Protein AF-0000000070043882 (afdb_homodimer)

Radius of gyration: 24.05 Å; Cα contacts (8 Å, |Δi|>4): 1104; chains: 2; bounding box: 50×75×63 Å

pLDDT: mean 91.95, std 13.45, range [36.5, 98.94]

Secondary structure (DSSP, 8-state):
-EEEEE-HHHHB-TTSTT-B-HHHHHHHHHHHTT--S-EEEEE--HHHHHHHHHHTT--SS-B---HHHHHHHHHHHHHHHHHHHHHHHHTT--EEE--GGGTEETTEE-HHHHHHHHHHHHTT-EEEEE-EEEEEETTEEEEE-HHHHHHHHHHHH--SEEEEEESSSSEES-TTT-PEE-EEESS-----TTTS---HHHHHHHHHHHHHHHTT-EEEEEETTSTHHHHHHHTT----SEEEE-----/-EEEEE-HHHHB-TTSTT-B-HHHHHHHHHHHTT--S-EEEEE--HHHHHHHHHHTT--SS-B---HHHHHHHHHHHHHHHHHHHHHHHHTT--EEE--GGGTEETTEE-HHHHHHHHHHHHTT-EEEEE-EEEEEETTEEEEE-HHHHHHHHHHHH--SEEEEEESSSSEES-TTT-PEE-EEESS-----TTTS---HHHHHHHHHHHHHHHTT-EEEEEETTSTHHHHHHHTT----SEEEE-----

Organism: NCBI:txid859350

Sequence (500 aa):
MILIKLGGSIITNKEKPLSARRKTIDSISKNLRKLGEPIIIVHGGGSYGHYWSVKYDMHTKERKYDIRGVAIIKNSMIELNKIVLDSLLKNKINPYCLPPTDFMSGNKPILKKIREIEKIAQSGFIPVTYGDALWYGQKKTYILSGDKIMTHLARVLKPRLCIFALNEDGLYADLKSKKLIYELKGERPSISKNKMDVTGGMTRKVEEASKIAKIGMDVFFVNGNKPERIVKAVKNRAFEGTLFRGKKNVMILIKLGGSIITNKEKPLSARRKTIDSISKNLRKLGEPIIIVHGGGSYGHYWSVKYDMHTKERKYDIRGVAIIKNSMIELNKIVLDSLLKNKINPYCLPPTDFMSGNKPILKKIREIEKIAQSGFIPVTYGDALWYGQKKTYILSGDKIMTHLARVLKPRLCIFALNEDGLYADLKSKKLIYELKGERPSISKNKMDVTGGMTRKVEEASKIAKIGMDVFFVNGNKPERIVKAVKNRAFEGTLFRGKKNV

InterPro domains:
  IPR001048 Aspartate/glutamate/uridylate kinase [PF00696] (2-223)
  IPR024192 Fosfomycin resistance kinase, FomA-type [NF040647] (2-243)
  IPR024192 Fosfomycin resistance kinase, FomA-type [PIRSF016496] (1-245)
  IPR036393 Acetylglutamate kinase-like superfamily [G3DSA:3.40.1160.10] (1-245)
  IPR036393 Acetylglutamate kinase-like superfamily [SSF53633] (1-247)

Solvent-accessible surface area (backbone atoms only — not comparable to full-atom values): 25040 Å² total; per-residue (Å²): 83,36,39,36,32,45,31,18,63,42,41,17,35,75,89,38,73,71,30,68,31,61,68,48,46,37,50,36,31,51,42,55,62,72,51,92,63,37,39,37,40,29,26,38,38,27,15,32,29,48,50,47,28,60,76,53,70,53,49,68,59,75,37,73,62,57,60,60,48,46,23,49,28,39,55,32,35,50,52,54,48,49,54,52,47,50,33,28,45,73,46,77,36,32,42,40,82,44,56,51,62,42,33,36,59,43,96,38,76,36,64,72,50,52,56,47,48,55,55,45,12,69,65,64,32,30,36,34,33,39,24,42,58,40,67,45,54,93,74,19,30,25,40,46,48,27,51,57,49,51,36,59,48,40,73,73,67,60,37,70,34,34,36,40,26,27,76,43,59,42,46,47,68,30,69,85,75,59,42,72,39,56,67,44,62,76,60,70,74,76,71,54,91,78,59,48,72,52,51,80,67,49,47,53,46,51,53,34,43,48,54,40,9,63,76,40,26,34,26,37,31,25,26,37,88,44,32,66,37,58,49,25,49,75,70,70,40,87,60,70,30,17,33,33,42,28,37,66,86,122,82,36,38,36,32,44,30,17,63,41,41,16,36,76,90,37,73,69,31,69,32,59,69,47,45,37,51,34,31,52,40,59,64,69,60,85,61,36,38,36,39,29,26,38,38,28,14,32,30,49,51,46,28,59,76,53,71,54,47,67,60,73,37,73,62,56,59,58,46,47,22,49,28,39,54,34,34,52,53,54,48,48,54,55,46,49,33,28,44,74,47,76,36,33,43,40,83,45,55,52,61,42,32,36,58,43,91,38,75,36,66,73,49,50,55,47,49,53,54,44,11,68,66,65,33,31,34,34,32,42,23,44,60,39,66,46,55,94,73,19,30,27,40,46,49,25,53,57,47,50,37,59,48,41,74,73,68,59,36,69,35,34,35,41,27,27,75,42,60,42,47,46,68,28,69,85,75,59,42,71,38,56,67,46,62,73,61,71,75,75,71,54,90,79,57,48,74,54,52,78,68,48,48,53,46,51,53,34,44,48,54,39,9,63,75,39,27,35,26,36,32,25,27,37,90,45,32,66,38,58,44,25,50,77,69,70,43,88,60,71,31,16,33,33,42,28,36,67,85,122

Structure (mmCIF, N/CA/C/O backbone):
data_AF-0000000070043882-model_v1
#
loop_
_entity.id
_entity.type
_entity.pdbx_description
1 polymer 'Isopentenyl phosphate kinase'
#
loop_
_atom_site.group_PDB
_atom_site.id
_atom_site.type_symbol
_atom_site.label_atom_id
_atom_site.label_alt_id
_atom_site.label_comp_id
_atom_site.label_asym_id
_atom_site.label_entity_id
_atom_site.label_seq_id
_atom_site.pdbx_PDB_ins_code
_atom_site.Cartn_x
_atom_site.Cartn_y
_atom_site.Cartn_z
_atom_site.occupancy
_atom_site.B_iso_or_equiv
_atom_site.auth_seq_id
_atom_site.auth_comp_id
_atom_site.auth_asym_id
_atom_site.auth_atom_id
_atom_site.pdbx_PDB_model_num
ATOM 1 N N . MET A 1 1 ? -6.125 -23.609 -0.331 1 95.88 1 MET A N 1
ATOM 2 C CA . MET A 1 1 ? -5.688 -22.281 -0.75 1 95.88 1 MET A CA 1
ATOM 3 C C . MET A 1 1 ? -4.621 -22.375 -1.835 1 95.88 1 MET A C 1
ATOM 5 O O . MET A 1 1 ? -3.803 -23.297 -1.828 1 95.88 1 MET A O 1
ATOM 9 N N . ILE A 1 2 ? -4.668 -21.438 -2.77 1 97.94 2 ILE A N 1
ATOM 10 C CA . ILE A 1 2 ? -3.732 -21.406 -3.887 1 97.94 2 ILE A CA 1
ATOM 11 C C . ILE A 1 2 ? -2.928 -20.109 -3.85 1 97.94 2 ILE A C 1
ATOM 13 O O . ILE A 1 2 ? -3.482 -19.031 -3.602 1 97.94 2 ILE A O 1
ATOM 17 N N . LEU A 1 3 ? -1.659 -20.25 -3.996 1 98.75 3 LEU A N 1
ATOM 18 C CA . LEU A 1 3 ? -0.774 -19.109 -4.145 1 98.75 3 LEU A CA 1
ATOM 19 C C . LEU A 1 3 ? -0.364 -18.922 -5.602 1 98.75 3 LEU A C 1
ATOM 21 O O . LEU A 1 3 ? 0.204 -19.828 -6.211 1 98.75 3 LEU A O 1
ATOM 25 N N . ILE A 1 4 ? -0.654 -17.75 -6.184 1 98.81 4 ILE A N 1
ATOM 26 C CA . ILE A 1 4 ? -0.443 -17.547 -7.613 1 98.81 4 ILE A CA 1
ATOM 27 C C . ILE A 1 4 ? 0.47 -16.344 -7.836 1 98.81 4 ILE A C 1
ATOM 29 O O . ILE A 1 4 ? 0.19 -15.242 -7.344 1 98.81 4 ILE A O 1
ATOM 33 N N . LYS A 1 5 ? 1.48 -16.531 -8.57 1 98.69 5 LYS A N 1
ATOM 34 C CA . LYS A 1 5 ? 2.373 -15.461 -8.992 1 98.69 5 LYS A CA 1
ATOM 35 C C . LYS A 1 5 ? 2.113 -15.07 -10.445 1 98.69 5 LYS A C 1
ATOM 37 O O . LYS A 1 5 ? 2.18 -15.914 -11.344 1 98.69 5 LYS A O 1
ATOM 42 N N . LEU A 1 6 ? 1.768 -13.867 -10.656 1 98.69 6 LEU A N 1
ATOM 43 C CA . LEU A 1 6 ? 1.766 -13.297 -12 1 98.69 6 LEU A CA 1
ATOM 44 C C . LEU A 1 6 ? 3.133 -12.719 -12.352 1 98.69 6 LEU A C 1
ATOM 46 O O . LEU A 1 6 ? 3.496 -11.641 -11.875 1 98.69 6 LEU A O 1
ATOM 50 N N . GLY A 1 7 ? 3.863 -13.398 -13.203 1 97.19 7 GLY A N 1
ATOM 51 C CA . GLY A 1 7 ? 5.184 -12.93 -13.586 1 97.19 7 GLY A CA 1
ATOM 52 C C . GLY A 1 7 ? 5.164 -11.547 -14.211 1 97.19 7 GLY A C 1
ATOM 53 O O . GLY A 1 7 ? 4.223 -11.203 -14.93 1 97.19 7 GLY A O 1
ATOM 54 N N . GLY A 1 8 ? 6.207 -10.805 -13.992 1 96.44 8 GLY A N 1
ATOM 55 C CA . GLY A 1 8 ? 6.309 -9.484 -14.602 1 96.44 8 GLY A CA 1
ATOM 56 C C . GLY A 1 8 ? 6.234 -9.523 -16.125 1 96.44 8 GLY A C 1
ATOM 57 O O . GLY A 1 8 ? 5.609 -8.656 -16.734 1 96.44 8 GLY A O 1
ATOM 58 N N . SER A 1 9 ? 6.773 -10.547 -16.688 1 94.19 9 SER A N 1
ATOM 59 C CA . SER A 1 9 ? 6.832 -10.648 -18.141 1 94.19 9 SER A CA 1
ATOM 60 C C . SER A 1 9 ? 5.461 -10.984 -18.734 1 94.19 9 SER A C 1
ATOM 62 O O . SER A 1 9 ? 5.207 -10.742 -19.906 1 94.19 9 SER A O 1
ATOM 64 N N . ILE A 1 10 ? 4.637 -11.586 -17.938 1 96 10 ILE A N 1
ATOM 65 C CA . ILE A 1 10 ? 3.322 -11.938 -18.453 1 96 10 ILE A CA 1
ATOM 66 C C . ILE A 1 10 ? 2.385 -10.742 -18.359 1 96 10 ILE A C 1
ATOM 68 O O . ILE A 1 10 ? 1.479 -10.586 -19.188 1 96 10 ILE A O 1
ATOM 72 N N . ILE A 1 11 ? 2.668 -9.844 -17.359 1 98.31 11 ILE A N 1
ATOM 73 C CA . ILE A 1 11 ? 1.675 -8.797 -17.156 1 98.31 11 ILE A CA 1
ATOM 74 C C . ILE A 1 11 ? 2.209 -7.469 -17.688 1 98.31 11 ILE A C 1
ATOM 76 O O . ILE A 1 11 ? 1.505 -6.457 -17.656 1 98.31 11 ILE A O 1
ATOM 80 N N . THR A 1 12 ? 3.42 -7.43 -18.141 1 98.25 12 THR A N 1
ATOM 81 C CA . THR A 1 12 ? 3.969 -6.211 -18.719 1 98.25 12 THR A CA 1
ATOM 82 C C . THR A 1 12 ? 4.75 -6.531 -20 1 98.25 12 THR A C 1
ATOM 84 O O . THR A 1 12 ? 5.09 -7.688 -20.25 1 98.25 12 THR A O 1
ATOM 87 N N . ASN A 1 13 ? 4.961 -5.492 -20.828 1 95.81 13 ASN A N 1
ATOM 88 C CA . ASN A 1 13 ? 5.824 -5.586 -22 1 95.81 13 ASN A CA 1
ATOM 89 C C . ASN A 1 13 ? 7.281 -5.309 -21.641 1 95.81 13 ASN A C 1
ATOM 91 O O . ASN A 1 13 ? 7.641 -4.176 -21.312 1 95.81 13 ASN A O 1
ATOM 95 N N . LYS A 1 14 ? 8.078 -6.273 -21.766 1 86.81 14 LYS A N 1
ATOM 96 C CA . LYS A 1 14 ? 9.477 -6.168 -21.359 1 86.81 14 LYS A CA 1
ATOM 97 C C . LYS A 1 14 ? 10.219 -5.137 -22.219 1 86.81 14 LYS A C 1
ATOM 99 O O . LYS A 1 14 ? 11.18 -4.516 -21.75 1 86.81 14 LYS A O 1
ATOM 104 N N . GLU A 1 15 ? 9.789 -4.938 -23.391 1 90.25 15 GLU A N 1
ATOM 105 C CA . GLU A 1 15 ? 10.508 -4.098 -24.344 1 90.25 15 GLU A CA 1
ATOM 106 C C . GLU A 1 15 ? 10.07 -2.639 -24.219 1 90.25 15 GLU A C 1
ATOM 108 O O . GLU A 1 15 ? 10.695 -1.751 -24.812 1 90.25 15 GLU A O 1
ATOM 113 N N . LYS A 1 16 ? 9.062 -2.373 -23.562 1 95.44 16 LYS A N 1
ATOM 114 C CA . LYS A 1 16 ? 8.531 -1.021 -23.406 1 95.44 16 LYS A CA 1
ATOM 115 C C . LYS A 1 16 ? 8.367 -0.666 -21.938 1 95.44 16 LYS A C 1
ATOM 117 O O . LYS A 1 16 ? 7.57 -1.284 -21.219 1 95.44 16 LYS A O 1
ATOM 122 N N . PRO A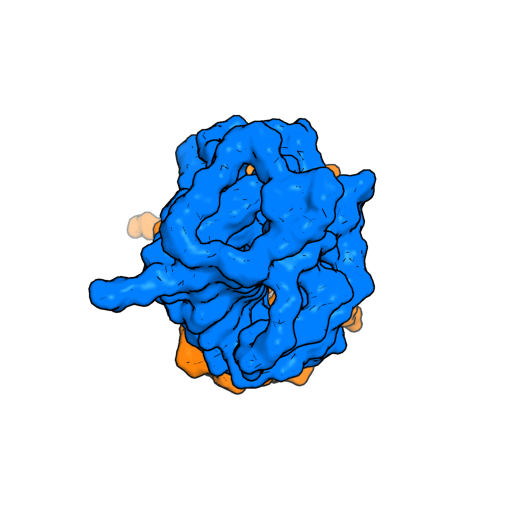 1 17 ? 9.125 0.343 -21.516 1 95.31 17 PRO A N 1
ATOM 123 C CA . PRO A 1 17 ? 9.008 0.736 -20.109 1 95.31 17 PRO A CA 1
ATOM 124 C C . PRO A 1 17 ? 7.578 1.099 -19.719 1 95.31 17 PRO A C 1
ATOM 126 O O . PRO A 1 17 ? 6.848 1.703 -20.516 1 95.31 17 PRO A O 1
ATOM 129 N N . LEU A 1 18 ? 7.207 0.707 -18.516 1 97.38 18 LEU A N 1
ATOM 130 C CA . LEU A 1 18 ? 5.945 1.105 -17.891 1 97.38 18 LEU A CA 1
ATOM 131 C C . LEU A 1 18 ? 4.77 0.766 -18.797 1 97.38 18 LEU A C 1
ATOM 133 O O . LEU A 1 18 ? 3.908 1.613 -19.047 1 97.38 18 LEU A O 1
ATOM 137 N N . SER A 1 19 ? 4.797 -0.444 -19.344 1 98.31 19 SER A N 1
ATOM 138 C CA . SER A 1 19 ? 3.77 -0.892 -20.281 1 98.31 19 SER A CA 1
ATOM 139 C C . SER A 1 19 ? 3.098 -2.172 -19.797 1 98.31 19 SER A C 1
ATOM 141 O O . SER A 1 19 ? 3.682 -3.254 -19.875 1 98.31 19 SER A O 1
ATOM 143 N N . ALA A 1 20 ? 1.896 -2.074 -19.344 1 98.62 20 ALA A N 1
ATOM 144 C CA . ALA A 1 20 ? 1.145 -3.219 -18.828 1 98.62 20 ALA A CA 1
ATOM 145 C C . ALA A 1 20 ? 0.428 -3.953 -19.953 1 98.62 20 ALA A C 1
ATOM 147 O O . ALA A 1 20 ? -0.046 -3.33 -20.906 1 98.62 20 ALA A O 1
ATOM 148 N N . ARG A 1 21 ? 0.407 -5.211 -19.906 1 98.5 21 ARG A N 1
ATOM 149 C CA . ARG A 1 21 ? -0.406 -6.027 -20.812 1 98.5 21 ARG A CA 1
ATOM 150 C C . ARG A 1 21 ? -1.83 -6.168 -20.281 1 98.5 21 ARG A C 1
ATOM 152 O O . ARG A 1 21 ? -2.23 -7.25 -19.844 1 98.5 21 ARG A O 1
ATOM 159 N N . ARG A 1 22 ? -2.602 -5.152 -20.422 1 98.5 22 ARG A N 1
ATOM 160 C CA . ARG A 1 22 ? -3.91 -5.035 -19.797 1 98.5 22 ARG A CA 1
ATOM 161 C C . ARG A 1 22 ? -4.84 -6.156 -20.25 1 98.5 22 ARG A C 1
ATOM 163 O O . ARG A 1 22 ? -5.609 -6.695 -19.453 1 98.5 22 ARG A O 1
ATOM 170 N N . LYS A 1 23 ? -4.816 -6.527 -21.531 1 98.12 23 LYS A N 1
ATOM 171 C CA . LYS A 1 23 ? -5.668 -7.602 -22.047 1 98.12 23 LYS A CA 1
ATOM 172 C C . LYS A 1 23 ? -5.324 -8.938 -21.391 1 98.12 23 LYS A C 1
ATOM 174 O O . LYS A 1 23 ? -6.219 -9.711 -21.047 1 98.12 23 LYS A O 1
ATOM 179 N N . THR A 1 24 ? -4.043 -9.18 -21.25 1 98.31 24 THR A N 1
ATOM 180 C CA . THR A 1 24 ? -3.592 -10.406 -20.594 1 98.31 24 THR A CA 1
ATOM 181 C C . THR A 1 24 ? -4.023 -10.43 -19.125 1 98.31 24 THR A C 1
ATOM 183 O O . THR A 1 24 ? -4.531 -11.438 -18.641 1 98.31 24 THR A O 1
ATOM 186 N N . ILE A 1 25 ? -3.811 -9.328 -18.406 1 98.75 25 ILE A N 1
ATOM 187 C CA . ILE A 1 25 ? -4.207 -9.211 -17.016 1 98.75 25 ILE A CA 1
ATOM 188 C C . ILE A 1 25 ? -5.707 -9.461 -16.875 1 98.75 25 ILE A C 1
ATOM 190 O O . ILE A 1 25 ? -6.137 -10.219 -16 1 98.75 25 ILE A O 1
ATOM 194 N N . ASP A 1 26 ? -6.461 -8.898 -17.766 1 98.62 26 ASP A N 1
ATOM 195 C CA . ASP A 1 26 ? -7.914 -9.07 -17.75 1 98.62 26 ASP A CA 1
ATOM 196 C C . ASP A 1 26 ? -8.305 -10.523 -17.984 1 98.62 26 ASP A C 1
ATOM 198 O O . ASP A 1 26 ? -9.195 -11.055 -17.328 1 98.62 26 ASP A O 1
ATOM 202 N N . SER A 1 27 ? -7.664 -11.125 -18.953 1 98.56 27 SER A N 1
ATOM 203 C CA . SER A 1 27 ? -7.945 -12.516 -19.281 1 98.56 27 SER A CA 1
ATOM 204 C C . SER A 1 27 ? -7.641 -13.43 -18.094 1 98.56 27 SER A C 1
ATOM 206 O O . SER A 1 27 ? -8.422 -14.328 -17.766 1 98.56 27 SER A O 1
ATOM 208 N N . ILE A 1 28 ? -6.516 -13.211 -17.438 1 98.56 28 ILE A N 1
ATOM 209 C CA . ILE A 1 28 ? -6.152 -13.984 -16.266 1 98.56 28 ILE A CA 1
ATOM 210 C C . ILE A 1 28 ? -7.191 -13.766 -15.156 1 98.56 28 ILE A C 1
ATOM 212 O O . ILE A 1 28 ? -7.688 -14.727 -14.562 1 98.56 28 ILE A O 1
ATOM 216 N N . SER A 1 29 ? -7.555 -12.484 -14.891 1 98.44 29 SER A N 1
ATOM 217 C CA . SER A 1 29 ? -8.531 -12.133 -13.859 1 98.44 29 SER A CA 1
ATOM 218 C C . SER A 1 29 ? -9.859 -12.844 -14.094 1 98.44 29 SER A C 1
ATOM 220 O O . SER A 1 29 ? -10.445 -13.398 -13.164 1 98.44 29 SER A O 1
ATOM 222 N N . LYS A 1 30 ? -10.305 -12.859 -15.328 1 97.88 30 LYS A N 1
ATOM 223 C CA . LYS A 1 30 ? -11.562 -13.516 -15.688 1 97.88 30 LYS A CA 1
ATOM 224 C C . LYS A 1 30 ? -11.539 -15 -15.328 1 97.88 30 LYS A C 1
ATOM 226 O O . LYS A 1 30 ? -12.539 -15.547 -14.867 1 97.88 30 LYS A O 1
ATOM 231 N N . ASN A 1 31 ? -10.445 -15.625 -15.539 1 97.5 31 ASN A N 1
ATOM 232 C CA . ASN A 1 31 ? -10.328 -17.062 -15.266 1 97.5 31 ASN A CA 1
ATOM 233 C C . ASN A 1 31 ? -10.172 -17.344 -13.773 1 97.5 31 ASN A C 1
ATOM 235 O O . ASN A 1 31 ? -10.641 -18.375 -13.281 1 97.5 31 ASN A O 1
ATOM 239 N N . LEU A 1 32 ? -9.492 -16.438 -13.039 1 96.75 32 LEU A N 1
ATOM 240 C CA . LEU A 1 32 ? -9.305 -16.625 -11.602 1 96.75 32 LEU A CA 1
ATOM 241 C C . LEU A 1 32 ? -10.648 -16.625 -10.883 1 96.75 32 LEU A C 1
ATOM 243 O O . LEU A 1 32 ? -10.797 -17.281 -9.844 1 96.75 32 LEU A O 1
ATOM 247 N N . ARG A 1 33 ? -11.617 -15.93 -11.43 1 94.38 33 ARG A N 1
ATOM 248 C CA . ARG A 1 33 ? -12.953 -15.883 -10.844 1 94.38 33 ARG A CA 1
ATOM 249 C C . ARG A 1 33 ? -13.57 -17.281 -10.773 1 94.38 33 ARG A C 1
ATOM 251 O O . ARG A 1 33 ? -14.43 -17.531 -9.938 1 94.38 33 ARG A O 1
ATOM 258 N N . LYS A 1 34 ? -13.102 -18.109 -11.617 1 93.88 34 LYS A N 1
ATOM 259 C CA . LYS A 1 34 ? -13.664 -19.453 -11.742 1 93.88 34 LYS A CA 1
ATOM 260 C C . LYS A 1 34 ? -13.117 -20.391 -10.664 1 93.88 34 LYS A C 1
ATOM 262 O O . LYS A 1 34 ? -13.586 -21.516 -10.523 1 93.88 34 LYS A O 1
ATOM 267 N N . LEU A 1 35 ? -12.195 -19.672 -9.992 1 91.62 35 LEU A N 1
ATOM 268 C CA . LEU A 1 35 ? -11.586 -20.531 -8.984 1 91.62 35 LEU A CA 1
ATOM 269 C C . LEU A 1 35 ? -12.477 -20.641 -7.75 1 91.62 35 LEU A C 1
ATOM 271 O O . LEU A 1 35 ? -13.156 -19.672 -7.387 1 91.62 35 LEU A O 1
ATOM 275 N N . GLY A 1 36 ? -12.891 -21.719 -7.152 1 88.69 36 GLY A N 1
ATOM 276 C CA . GLY A 1 36 ? -13.773 -22.047 -6.047 1 88.69 36 GLY A CA 1
ATOM 277 C C . GLY A 1 36 ? -13.039 -22.219 -4.727 1 88.69 36 GLY A C 1
ATOM 278 O O . GLY A 1 36 ? -13.523 -22.922 -3.832 1 88.69 36 GLY A O 1
ATOM 279 N N . GLU A 1 37 ? -11.883 -21.609 -4.633 1 94.62 37 GLU A N 1
ATOM 280 C CA . GLU A 1 37 ? -11.109 -21.703 -3.393 1 94.62 37 GLU A CA 1
ATOM 281 C C . GLU A 1 37 ? -10.312 -20.422 -3.146 1 94.62 37 GLU A C 1
ATOM 283 O O . GLU A 1 37 ? -10.094 -19.641 -4.066 1 94.62 37 GLU A O 1
ATOM 288 N N . PRO A 1 38 ? -9.891 -20.188 -1.896 1 97.56 38 PRO A N 1
ATOM 289 C CA . PRO A 1 38 ? -9.117 -18.984 -1.569 1 97.56 38 PRO A CA 1
ATOM 290 C C . PRO A 1 38 ? -7.809 -18.891 -2.35 1 97.56 38 PRO A C 1
ATOM 292 O O . PRO A 1 38 ? -7.113 -19.906 -2.518 1 97.56 38 PRO A O 1
ATOM 295 N N . ILE A 1 39 ? -7.492 -17.703 -2.846 1 98.12 39 ILE A N 1
ATOM 296 C CA . ILE A 1 39 ? -6.25 -17.5 -3.578 1 98.12 39 ILE A CA 1
ATOM 297 C C . ILE A 1 39 ? -5.551 -16.25 -3.057 1 98.12 39 ILE A C 1
ATOM 299 O O . ILE A 1 39 ? -6.195 -15.352 -2.5 1 98.12 39 ILE A O 1
ATOM 303 N N . ILE A 1 40 ? -4.305 -16.234 -3.121 1 98.88 40 ILE A N 1
ATOM 304 C CA . ILE A 1 40 ? -3.436 -15.078 -2.904 1 98.88 40 ILE A CA 1
ATOM 305 C C . ILE A 1 40 ? -2.619 -14.805 -4.164 1 98.88 40 ILE A C 1
ATOM 307 O O . ILE A 1 40 ? -2.084 -15.727 -4.777 1 98.88 40 ILE A O 1
ATOM 311 N N . ILE A 1 41 ? -2.566 -13.547 -4.555 1 98.94 41 ILE A N 1
ATOM 312 C CA . ILE A 1 41 ? -1.863 -13.18 -5.781 1 98.94 41 ILE A CA 1
ATOM 313 C C . ILE A 1 41 ? -0.603 -12.391 -5.434 1 98.94 41 ILE A C 1
ATOM 315 O O . ILE A 1 41 ? -0.641 -11.477 -4.602 1 98.94 41 ILE A O 1
ATOM 319 N N . VAL A 1 42 ? 0.487 -12.797 -5.984 1 98.94 42 VAL A N 1
ATOM 320 C CA . VAL A 1 42 ? 1.744 -12.055 -5.984 1 98.94 42 VAL A CA 1
ATOM 321 C C . VAL A 1 42 ? 2.119 -11.672 -7.414 1 98.94 42 VAL A C 1
ATOM 323 O O . VAL A 1 42 ? 2.133 -12.523 -8.305 1 98.94 42 VAL A O 1
ATOM 326 N N . HIS A 1 43 ? 2.359 -10.422 -7.664 1 98.81 43 HIS A N 1
ATOM 327 C CA . HIS A 1 43 ? 2.779 -10.141 -9.031 1 98.81 43 HIS A CA 1
ATOM 328 C C . HIS A 1 43 ? 4.188 -9.562 -9.07 1 98.81 43 HIS A C 1
ATOM 330 O O . HIS A 1 43 ? 4.66 -9 -8.07 1 98.81 43 HIS A O 1
ATOM 336 N N . GLY A 1 44 ? 4.84 -9.75 -10.203 1 97.25 44 GLY A N 1
ATOM 337 C CA . GLY A 1 44 ? 6.164 -9.195 -10.422 1 97.25 44 GLY A CA 1
ATOM 338 C C . GLY A 1 44 ? 6.137 -7.758 -10.906 1 97.25 44 GLY A C 1
ATOM 339 O O . GLY A 1 44 ? 5.062 -7.164 -11.039 1 97.25 44 GLY A O 1
ATOM 340 N N . GLY A 1 45 ? 7.34 -7.234 -11.125 1 96.69 45 GLY A N 1
ATOM 341 C CA . GLY A 1 45 ? 7.41 -5.82 -11.453 1 96.69 45 GLY A CA 1
ATOM 342 C C . GLY A 1 45 ? 7.469 -5.559 -12.953 1 96.69 45 GLY A C 1
ATOM 343 O O . GLY A 1 45 ? 7.113 -4.473 -13.406 1 96.69 45 GLY A O 1
ATOM 344 N N . GLY A 1 46 ? 7.977 -6.543 -13.695 1 95.25 46 GLY A N 1
ATOM 345 C CA . GLY A 1 46 ? 8.102 -6.363 -15.133 1 95.25 46 GLY A CA 1
ATOM 346 C C . GLY A 1 46 ? 8.742 -5.043 -15.516 1 95.25 46 GLY A C 1
ATOM 347 O O . GLY A 1 46 ? 9.758 -4.648 -14.938 1 95.25 46 GLY A O 1
ATOM 348 N N . SER A 1 47 ? 8.195 -4.398 -16.547 1 97.06 47 SER A N 1
ATOM 349 C CA . SER A 1 47 ? 8.797 -3.184 -17.078 1 97.06 47 SER A CA 1
ATOM 350 C C . SER A 1 47 ? 8.578 -2 -16.141 1 97.06 47 SER A C 1
ATOM 352 O O . SER A 1 47 ? 9.125 -0.915 -16.375 1 97.06 47 SER A O 1
ATOM 354 N N . TYR A 1 48 ? 7.797 -2.16 -15.078 1 97.94 48 TYR A N 1
ATOM 355 C CA . TYR A 1 48 ? 7.562 -1.104 -14.094 1 97.94 48 TYR A CA 1
ATOM 356 C C . TYR A 1 48 ? 8.641 -1.11 -13.016 1 97.94 48 TYR A C 1
ATOM 358 O O . TYR A 1 48 ? 9.023 -0.055 -12.516 1 97.94 48 TYR A O 1
ATOM 366 N N . GLY A 1 49 ? 9.008 -2.268 -12.609 1 96.62 49 GLY A N 1
ATOM 367 C CA . GLY A 1 49 ? 10.07 -2.393 -11.625 1 96.62 49 GLY A CA 1
ATOM 368 C C . GLY A 1 49 ? 11.453 -2.486 -12.242 1 96.62 49 GLY A C 1
ATOM 369 O O . GLY A 1 49 ? 12.367 -1.761 -11.852 1 96.62 49 GLY A O 1
ATOM 370 N N . HIS A 1 50 ? 11.539 -3.299 -13.25 1 93.56 50 HIS A N 1
ATOM 371 C CA . HIS A 1 50 ? 12.836 -3.648 -13.82 1 93.56 50 HIS A CA 1
ATOM 372 C C . HIS A 1 50 ? 13.469 -2.451 -14.516 1 93.56 50 HIS A C 1
ATOM 374 O O . HIS A 1 50 ? 14.68 -2.238 -14.414 1 93.56 50 HIS A O 1
ATOM 380 N N . TYR A 1 51 ? 12.734 -1.702 -15.227 1 94.62 51 TYR A N 1
ATOM 381 C CA . TYR A 1 51 ? 13.25 -0.534 -15.93 1 94.62 51 TYR A CA 1
ATOM 382 C C . TYR A 1 51 ? 14 0.39 -14.977 1 94.62 51 TYR A C 1
ATOM 384 O O . TYR A 1 51 ? 15.156 0.74 -15.219 1 94.62 51 TYR A O 1
ATOM 392 N N . TRP A 1 52 ? 13.367 0.735 -13.875 1 96.31 52 TRP A N 1
ATOM 393 C CA . TRP A 1 52 ? 13.945 1.674 -12.922 1 96.31 52 TRP A CA 1
ATOM 394 C C . TRP A 1 52 ? 15.078 1.026 -12.141 1 96.31 52 TRP A C 1
ATOM 396 O O . TRP A 1 52 ? 16.062 1.69 -11.789 1 96.31 52 TRP A O 1
ATOM 406 N N . SER A 1 53 ? 14.898 -0.3 -11.797 1 95.62 53 SER A N 1
ATOM 407 C CA . SER A 1 53 ? 15.945 -0.968 -11.039 1 95.62 53 SER A CA 1
ATOM 408 C C . SER A 1 53 ? 17.266 -0.973 -11.797 1 95.62 53 SER A C 1
ATOM 410 O O . SER A 1 53 ? 18.344 -0.875 -11.195 1 95.62 53 SER A O 1
ATOM 412 N N . VAL A 1 54 ? 17.188 -1.177 -13.102 1 94.56 54 VAL A N 1
ATOM 413 C CA . VAL A 1 54 ? 18.375 -1.127 -13.945 1 94.56 54 VAL A CA 1
ATOM 414 C C . VAL A 1 54 ? 18.906 0.303 -14 1 94.56 54 VAL A C 1
ATOM 416 O O . VAL A 1 54 ? 20.109 0.534 -13.797 1 94.56 54 VAL A O 1
ATOM 419 N N . LYS A 1 55 ? 18.078 1.261 -14.242 1 96.38 55 LYS A N 1
ATOM 420 C CA . LYS A 1 55 ? 18.469 2.664 -14.367 1 96.38 55 LYS A CA 1
ATOM 421 C C . LYS A 1 55 ? 19.188 3.152 -13.109 1 96.38 55 LYS A C 1
ATOM 423 O O . LYS A 1 55 ? 20.141 3.928 -13.195 1 96.38 55 LYS A O 1
ATOM 428 N N . TYR A 1 56 ? 18.734 2.703 -11.953 1 97.44 56 TYR A N 1
ATOM 429 C CA . TYR A 1 56 ? 19.281 3.203 -10.695 1 97.44 56 TYR A CA 1
ATOM 430 C C . TYR A 1 56 ? 20.188 2.162 -10.047 1 97.44 56 TYR A C 1
ATOM 432 O O . TYR A 1 56 ? 20.516 2.271 -8.859 1 97.44 56 TYR A O 1
ATOM 440 N N . ASP A 1 57 ? 20.531 1.046 -10.734 1 96.38 57 ASP A N 1
ATOM 441 C CA . ASP A 1 57 ? 21.469 0.008 -10.328 1 96.38 57 ASP A CA 1
ATOM 442 C C . ASP A 1 57 ? 21.062 -0.61 -8.992 1 96.38 57 ASP A C 1
ATOM 444 O O . ASP A 1 57 ? 21.859 -0.681 -8.062 1 96.38 57 ASP A O 1
ATOM 448 N N . MET A 1 58 ? 19.859 -0.89 -8.898 1 95.94 58 MET A N 1
ATOM 449 C CA . MET A 1 58 ? 19.344 -1.52 -7.688 1 95.94 58 MET A CA 1
ATOM 450 C C . MET A 1 58 ? 19.156 -3.02 -7.891 1 95.94 58 MET A C 1
ATOM 452 O O . MET A 1 58 ? 18.719 -3.459 -8.961 1 95.94 58 MET A O 1
ATOM 456 N N . HIS A 1 59 ? 19.391 -3.807 -6.828 1 92.94 59 HIS A N 1
ATOM 457 C CA . HIS A 1 59 ? 19.281 -5.262 -6.867 1 92.94 59 HIS A CA 1
ATOM 458 C C . HIS A 1 59 ? 18.781 -5.809 -5.531 1 92.94 59 HIS A C 1
ATOM 460 O O . HIS A 1 59 ? 18.297 -5.055 -4.684 1 92.94 59 HIS A O 1
ATOM 466 N N . THR A 1 60 ? 18.906 -7.09 -5.344 1 91.94 60 THR A N 1
ATOM 467 C CA . THR A 1 60 ? 18.266 -7.746 -4.215 1 91.94 60 THR A CA 1
ATOM 468 C C . THR A 1 60 ? 19.156 -7.711 -2.98 1 91.94 60 THR A C 1
ATOM 470 O O . THR A 1 60 ? 18.734 -8.109 -1.891 1 91.94 60 THR A O 1
ATOM 473 N N . LYS A 1 61 ? 20.312 -7.234 -3.152 1 94.44 61 LYS A N 1
ATOM 474 C CA . LYS A 1 61 ? 21.188 -7.066 -2.002 1 94.44 61 LYS A CA 1
ATOM 475 C C . LYS A 1 61 ? 20.906 -5.758 -1.273 1 94.44 61 LYS A C 1
ATOM 477 O O . LYS A 1 61 ? 20.656 -4.73 -1.907 1 94.44 61 LYS A O 1
ATOM 482 N N . GLU A 1 62 ? 20.891 -5.793 0.007 1 95.88 62 GLU A N 1
ATOM 483 C CA . GLU A 1 62 ? 20.656 -4.574 0.777 1 95.88 62 GLU A CA 1
ATOM 484 C C . GLU A 1 62 ? 21.812 -3.602 0.638 1 95.88 62 GLU A C 1
ATOM 486 O O . GLU A 1 62 ? 22.969 -3.977 0.845 1 95.88 62 GLU A O 1
ATOM 491 N N . ARG A 1 63 ? 21.578 -2.422 0.302 1 97.06 63 ARG A N 1
ATOM 492 C CA . ARG A 1 63 ? 22.562 -1.365 0.115 1 97.06 63 ARG A CA 1
ATOM 493 C C . ARG A 1 63 ? 21.922 0.012 0.275 1 97.06 63 ARG A C 1
ATOM 495 O O . ARG A 1 63 ? 20.703 0.13 0.376 1 97.06 63 ARG A O 1
ATOM 502 N N . LYS A 1 64 ? 22.797 0.966 0.493 1 97.5 64 LYS A N 1
ATOM 503 C CA . LYS A 1 64 ? 22.328 2.352 0.419 1 97.5 64 LYS A CA 1
ATOM 504 C C . LYS A 1 64 ? 22.156 2.793 -1.03 1 97.5 64 LYS A C 1
ATOM 506 O O . LYS A 1 64 ? 23.094 3.283 -1.658 1 97.5 64 LYS A O 1
ATOM 511 N N . TYR A 1 65 ? 21.016 2.654 -1.558 1 97.69 65 TYR A N 1
ATOM 512 C CA . TYR A 1 65 ? 20.703 3.041 -2.932 1 97.69 65 TYR A CA 1
ATOM 513 C C . TYR A 1 65 ? 20.297 4.508 -3.008 1 97.69 65 TYR A C 1
ATOM 515 O O . TYR A 1 65 ? 20.047 5.145 -1.979 1 97.69 65 TYR A O 1
ATOM 523 N N . ASP A 1 66 ? 20.297 5.043 -4.23 1 97.88 66 ASP A N 1
ATOM 524 C CA . ASP A 1 66 ? 19.766 6.379 -4.473 1 97.88 66 ASP A CA 1
ATOM 525 C C . ASP A 1 66 ? 18.312 6.473 -4.027 1 97.88 66 ASP A C 1
ATOM 527 O O . ASP A 1 66 ? 17.453 5.707 -4.492 1 97.88 66 ASP A O 1
ATOM 531 N N . ILE A 1 67 ? 18.078 7.387 -3.125 1 97.81 67 ILE A N 1
ATOM 532 C CA . ILE A 1 67 ? 16.75 7.461 -2.525 1 97.81 67 ILE A CA 1
ATOM 533 C C . ILE A 1 67 ? 15.719 7.844 -3.59 1 97.81 67 ILE A C 1
ATOM 535 O O . ILE A 1 67 ? 14.562 7.426 -3.521 1 97.81 67 ILE A O 1
ATOM 539 N N . ARG A 1 68 ? 16.078 8.641 -4.551 1 98.19 68 ARG A N 1
ATOM 540 C CA . ARG A 1 68 ? 15.18 8.984 -5.645 1 98.19 68 ARG A CA 1
ATOM 541 C C . ARG A 1 68 ? 14.797 7.742 -6.445 1 98.19 68 ARG A C 1
ATOM 543 O O . ARG A 1 68 ? 13.633 7.555 -6.789 1 98.19 68 ARG A O 1
ATOM 550 N N . GLY A 1 69 ? 15.805 6.926 -6.758 1 98.44 69 GLY A N 1
ATOM 551 C CA . GLY A 1 69 ? 15.539 5.676 -7.445 1 98.44 69 GLY A CA 1
ATOM 552 C C . GLY A 1 69 ? 14.57 4.777 -6.691 1 98.44 69 GLY A C 1
ATOM 553 O O . GLY A 1 69 ? 13.648 4.215 -7.285 1 98.44 69 GLY A O 1
ATOM 554 N N . VAL A 1 70 ? 14.734 4.699 -5.379 1 98.75 70 VAL A N 1
ATOM 555 C CA . VAL A 1 70 ? 13.867 3.875 -4.543 1 98.75 70 VAL A CA 1
ATOM 556 C C . VAL A 1 70 ? 12.438 4.41 -4.594 1 98.75 70 VAL A C 1
ATOM 558 O O . VAL A 1 70 ? 11.492 3.648 -4.781 1 98.75 70 VAL A O 1
ATOM 561 N N . ALA A 1 71 ? 12.305 5.727 -4.434 1 98.81 71 ALA A N 1
ATOM 562 C CA . ALA A 1 71 ? 10.984 6.355 -4.461 1 98.81 71 ALA A CA 1
ATOM 563 C C . ALA A 1 71 ? 10.289 6.113 -5.797 1 98.81 71 ALA A C 1
ATOM 565 O O . ALA A 1 71 ? 9.094 5.809 -5.836 1 98.81 71 ALA A O 1
ATOM 566 N N . ILE A 1 72 ? 11.023 6.199 -6.879 1 98.75 72 ILE A N 1
ATOM 567 C CA . ILE A 1 72 ? 10.477 6.031 -8.219 1 98.75 72 ILE A CA 1
ATOM 568 C C . ILE A 1 72 ? 10.016 4.59 -8.414 1 98.75 72 ILE A C 1
ATOM 570 O O . ILE A 1 72 ? 8.914 4.344 -8.922 1 98.75 72 ILE A O 1
ATOM 574 N N . ILE A 1 73 ? 10.828 3.625 -7.996 1 98.44 73 ILE A N 1
ATOM 575 C CA . ILE A 1 73 ? 10.477 2.217 -8.133 1 98.44 73 ILE A CA 1
ATOM 576 C C . ILE A 1 73 ? 9.211 1.919 -7.332 1 98.44 73 ILE A C 1
ATOM 578 O O . ILE A 1 73 ? 8.273 1.3 -7.844 1 98.44 73 ILE A O 1
ATOM 582 N N . LYS A 1 74 ? 9.18 2.354 -6.094 1 98.75 74 LYS A N 1
ATOM 583 C CA . LYS A 1 74 ? 8.016 2.125 -5.25 1 98.75 74 LYS A CA 1
ATOM 584 C C . LYS A 1 74 ? 6.75 2.682 -5.895 1 98.75 74 LYS A C 1
ATOM 586 O O . LYS A 1 74 ? 5.723 2.002 -5.949 1 98.75 74 LYS A O 1
ATOM 591 N N . ASN A 1 75 ? 6.867 3.924 -6.348 1 98.75 75 ASN A N 1
ATOM 592 C CA . ASN A 1 75 ? 5.723 4.574 -6.977 1 98.75 75 ASN A CA 1
ATOM 593 C C . ASN A 1 75 ? 5.297 3.846 -8.25 1 98.75 75 ASN A C 1
ATOM 595 O O . ASN A 1 75 ? 4.105 3.73 -8.531 1 98.75 75 ASN A O 1
ATOM 599 N N . SER A 1 76 ? 6.266 3.398 -9.008 1 98.69 76 SER A N 1
ATOM 600 C CA . SER A 1 76 ? 6.016 2.656 -10.242 1 98.69 76 SER A CA 1
ATOM 601 C C . SER A 1 76 ? 5.312 1.332 -9.953 1 98.69 76 SER A C 1
ATOM 603 O O . SER A 1 76 ? 4.398 0.939 -10.68 1 98.69 76 SER A O 1
ATOM 605 N N . MET A 1 77 ? 5.711 0.666 -8.891 1 98.81 77 MET A N 1
ATOM 606 C CA . MET A 1 77 ? 5.105 -0.611 -8.531 1 98.81 77 MET A CA 1
ATOM 607 C C . MET A 1 77 ? 3.666 -0.417 -8.062 1 98.81 77 MET A C 1
ATOM 609 O O . MET A 1 77 ? 2.812 -1.276 -8.297 1 98.81 77 MET A O 1
ATOM 613 N N . ILE A 1 78 ? 3.359 0.683 -7.422 1 98.88 78 ILE A N 1
ATOM 614 C CA . ILE A 1 78 ? 1.992 1.008 -7.027 1 98.88 78 ILE A CA 1
ATOM 615 C C . ILE A 1 78 ? 1.12 1.171 -8.266 1 98.88 78 ILE A C 1
ATOM 617 O O . ILE A 1 78 ? -0.034 0.738 -8.289 1 98.88 78 ILE A O 1
ATOM 621 N N . GLU A 1 79 ? 1.692 1.788 -9.297 1 98.81 79 GLU A N 1
ATOM 622 C CA . GLU A 1 79 ? 0.967 1.961 -10.555 1 98.81 79 GLU A CA 1
ATOM 623 C C . GLU A 1 79 ? 0.601 0.613 -11.164 1 98.81 79 GLU A C 1
ATOM 625 O O . GLU A 1 79 ? -0.548 0.395 -11.555 1 98.81 79 GLU A O 1
ATOM 630 N N . LEU A 1 80 ? 1.565 -0.236 -11.258 1 98.88 80 LEU A N 1
ATOM 631 C CA . LEU A 1 80 ? 1.304 -1.56 -11.812 1 98.88 80 LEU A CA 1
ATOM 632 C C . LEU A 1 80 ? 0.279 -2.311 -10.969 1 98.88 80 LEU A C 1
ATOM 634 O O . LEU A 1 80 ? -0.637 -2.936 -11.508 1 98.88 80 LEU A O 1
ATOM 638 N N . ASN A 1 81 ? 0.458 -2.279 -9.68 1 98.94 81 ASN A N 1
ATOM 639 C CA . ASN A 1 81 ? -0.487 -2.941 -8.781 1 98.94 81 ASN A CA 1
ATOM 640 C C . ASN A 1 81 ? -1.907 -2.422 -8.984 1 98.94 81 ASN A C 1
ATOM 642 O O . ASN A 1 81 ? -2.867 -3.195 -8.953 1 98.94 81 ASN A O 1
ATOM 646 N N . LYS A 1 82 ? -2.012 -1.114 -9.156 1 98.88 82 LYS A N 1
ATOM 647 C CA . LYS A 1 82 ? -3.322 -0.512 -9.375 1 98.88 82 LYS A CA 1
ATOM 648 C C . LYS A 1 82 ? -3.986 -1.089 -10.625 1 98.88 82 LYS A C 1
ATOM 650 O O . LYS A 1 82 ? -5.195 -1.324 -10.641 1 98.88 82 LYS A O 1
ATOM 655 N N . ILE A 1 83 ? -3.236 -1.316 -11.648 1 98.88 83 ILE A N 1
ATOM 656 C CA . ILE A 1 83 ? -3.756 -1.889 -12.891 1 98.88 83 ILE A CA 1
ATOM 657 C C . ILE A 1 83 ? -4.273 -3.301 -12.625 1 98.88 83 ILE A C 1
ATOM 659 O O . ILE A 1 83 ? -5.359 -3.664 -13.078 1 98.88 83 ILE A O 1
ATOM 663 N N . VAL A 1 84 ? -3.523 -4.074 -11.844 1 98.94 84 VAL A N 1
ATOM 664 C CA . VAL A 1 84 ? -3.924 -5.434 -11.5 1 98.94 84 VAL A CA 1
ATOM 665 C C . VAL A 1 84 ? -5.199 -5.395 -10.656 1 98.94 84 VAL A C 1
ATOM 667 O O . VAL A 1 84 ? -6.156 -6.121 -10.938 1 98.94 84 VAL A O 1
ATOM 670 N N . LEU A 1 85 ? -5.23 -4.543 -9.695 1 98.94 85 LEU A N 1
ATOM 671 C CA . LEU A 1 85 ? -6.383 -4.418 -8.812 1 98.94 85 LEU A CA 1
ATOM 672 C C . LEU A 1 85 ? -7.629 -4.012 -9.594 1 98.94 85 LEU A C 1
ATOM 674 O O . LEU A 1 85 ? -8.719 -4.547 -9.359 1 98.94 85 LEU A O 1
ATOM 678 N N . ASP A 1 86 ? -7.465 -3.037 -10.5 1 98.81 86 ASP A N 1
ATOM 679 C CA . ASP A 1 86 ? -8.586 -2.578 -11.32 1 98.81 86 ASP A CA 1
ATOM 680 C C . ASP A 1 86 ? -9.164 -3.723 -12.148 1 98.81 86 ASP A C 1
ATOM 682 O O . ASP A 1 86 ? -10.383 -3.852 -12.273 1 98.81 86 ASP A O 1
ATOM 686 N N . SER A 1 87 ? -8.281 -4.477 -12.727 1 98.88 87 SER A N 1
ATOM 687 C CA . SER A 1 87 ? -8.719 -5.598 -13.547 1 98.88 87 SER A CA 1
ATOM 688 C C . SER A 1 87 ? -9.5 -6.613 -12.719 1 98.88 87 SER A C 1
ATOM 690 O O . SER A 1 87 ? -10.523 -7.133 -13.164 1 98.88 87 SER A O 1
ATOM 692 N N . LEU A 1 88 ? -8.961 -6.926 -11.531 1 98.75 88 LEU A N 1
ATOM 693 C CA . LEU A 1 88 ? -9.656 -7.859 -10.648 1 98.75 88 LEU A CA 1
ATOM 694 C C . LEU A 1 88 ? -11.047 -7.348 -10.305 1 98.75 88 LEU A C 1
ATOM 696 O O . LEU A 1 88 ? -12.031 -8.086 -10.398 1 98.75 88 LEU A O 1
ATOM 700 N N . LEU A 1 89 ? -11.156 -6.086 -9.938 1 98.44 89 LEU A N 1
ATOM 701 C CA . LEU A 1 89 ? -12.445 -5.492 -9.602 1 98.44 89 LEU A CA 1
ATOM 702 C C . LEU A 1 89 ? -13.398 -5.539 -10.789 1 98.44 89 LEU A C 1
ATOM 704 O O . LEU A 1 89 ? -14.578 -5.867 -10.641 1 98.44 89 LEU A O 1
ATOM 708 N N . LYS A 1 90 ? -12.875 -5.191 -11.945 1 97.94 90 LYS A N 1
ATOM 709 C CA . LYS A 1 90 ? -13.656 -5.195 -13.18 1 97.94 90 LYS A CA 1
ATOM 710 C C . LYS A 1 90 ? -14.234 -6.578 -13.461 1 97.94 90 LYS A C 1
ATOM 712 O O . LYS A 1 90 ? -15.344 -6.695 -13.992 1 97.94 90 LYS A O 1
ATOM 717 N N . ASN A 1 91 ? -13.531 -7.602 -13.109 1 97.5 91 ASN A N 1
ATOM 718 C CA . ASN A 1 91 ? -13.961 -8.977 -13.359 1 97.5 91 ASN A CA 1
ATOM 719 C C . ASN A 1 91 ? -14.648 -9.578 -12.133 1 97.5 91 ASN A C 1
ATOM 721 O O . ASN A 1 91 ? -14.602 -10.789 -11.93 1 97.5 91 ASN A O 1
ATOM 725 N N . LYS A 1 92 ? -15.141 -8.734 -11.211 1 96.38 92 LYS A N 1
ATOM 726 C CA . LYS A 1 92 ? -16.016 -9.078 -10.094 1 96.38 92 LYS A CA 1
ATOM 727 C C . LYS A 1 92 ? -15.273 -9.883 -9.031 1 96.38 92 LYS A C 1
ATOM 729 O O . LYS A 1 92 ? -15.852 -10.766 -8.391 1 96.38 92 LYS A O 1
ATOM 734 N N . ILE A 1 93 ? -13.992 -9.703 -9.016 1 97.56 93 ILE A N 1
ATOM 735 C CA . ILE A 1 93 ? -13.148 -10.195 -7.934 1 97.56 93 ILE A CA 1
ATOM 736 C C . ILE A 1 93 ? -12.891 -9.078 -6.922 1 97.56 93 ILE A C 1
ATOM 738 O O . ILE A 1 93 ? -12.867 -7.902 -7.285 1 97.56 93 ILE A O 1
ATOM 742 N N . ASN A 1 94 ? -12.852 -9.438 -5.664 1 98.5 94 ASN A N 1
ATOM 743 C CA . ASN A 1 94 ? -12.656 -8.453 -4.602 1 98.5 94 ASN A CA 1
ATOM 744 C C . ASN A 1 94 ? -11.227 -8.477 -4.074 1 98.5 94 ASN A C 1
ATOM 746 O O . ASN A 1 94 ? -10.93 -9.18 -3.105 1 98.5 94 ASN A O 1
ATOM 750 N N . PRO A 1 95 ? -10.359 -7.648 -4.664 1 98.81 95 PRO A N 1
ATOM 751 C CA . PRO A 1 95 ? -8.961 -7.648 -4.211 1 98.81 95 PRO A CA 1
ATOM 752 C C . PRO A 1 95 ? -8.773 -6.895 -2.896 1 98.81 95 PRO A C 1
ATOM 754 O O . PRO A 1 95 ? -9.555 -6.004 -2.57 1 98.81 95 PRO A O 1
ATOM 757 N N . TYR A 1 96 ? -7.848 -7.254 -2.139 1 98.81 96 TYR A N 1
ATOM 758 C CA . TYR A 1 96 ? -7.367 -6.578 -0.938 1 98.81 96 TYR A CA 1
ATOM 759 C C . TYR A 1 96 ? -5.855 -6.387 -0.989 1 98.81 96 TYR A C 1
ATOM 761 O O . TYR A 1 96 ? -5.098 -7.328 -0.742 1 98.81 96 TYR A O 1
ATOM 769 N N . CYS A 1 97 ? -5.445 -5.18 -1.275 1 98.81 97 CYS A N 1
ATOM 770 C CA . CYS A 1 97 ? -4.031 -4.895 -1.499 1 98.81 97 CYS A CA 1
ATOM 771 C C . CYS A 1 97 ? -3.254 -4.934 -0.189 1 98.81 97 CYS A C 1
ATOM 773 O O . CYS A 1 97 ? -3.637 -4.285 0.786 1 98.81 97 CYS A O 1
ATOM 775 N N . LEU A 1 98 ? -2.191 -5.676 -0.2 1 98.56 98 LEU A N 1
ATOM 776 C CA . LEU A 1 98 ? -1.237 -5.773 0.9 1 98.56 98 LEU A CA 1
ATOM 777 C C . LEU A 1 98 ? 0.195 -5.672 0.388 1 98.56 98 LEU A C 1
ATOM 779 O O . LEU A 1 98 ? 0.852 -6.695 0.164 1 98.56 98 LEU A O 1
ATOM 783 N N . PRO A 1 99 ? 0.716 -4.434 0.25 1 98.44 99 PRO A N 1
ATOM 784 C CA . PRO A 1 99 ? 2.115 -4.336 -0.174 1 98.44 99 PRO A CA 1
ATOM 785 C C . PRO A 1 99 ? 3.059 -5.133 0.725 1 98.44 99 PRO A C 1
ATOM 787 O O . PRO A 1 99 ? 2.73 -5.406 1.882 1 98.44 99 PRO A O 1
ATOM 790 N N . PRO A 1 100 ? 4.195 -5.5 0.197 1 98.5 100 PRO A N 1
ATOM 791 C CA . PRO A 1 100 ? 5.055 -6.406 0.96 1 98.5 100 PRO A CA 1
ATOM 792 C C . PRO A 1 100 ? 5.527 -5.801 2.277 1 98.5 100 PRO A C 1
ATOM 794 O O . PRO A 1 100 ? 5.836 -6.531 3.223 1 98.5 100 PRO A O 1
ATOM 797 N N . THR A 1 101 ? 5.562 -4.492 2.369 1 97.75 101 THR A N 1
ATOM 798 C CA . THR A 1 101 ? 5.938 -3.861 3.631 1 97.75 101 THR A CA 1
ATOM 799 C C . THR A 1 101 ? 4.977 -4.266 4.742 1 97.75 101 THR A C 1
ATOM 801 O O . THR A 1 101 ? 5.289 -4.117 5.926 1 97.75 101 THR A O 1
ATOM 804 N N . ASP A 1 102 ? 3.805 -4.738 4.395 1 97.75 102 ASP A N 1
ATOM 805 C CA . ASP A 1 102 ? 2.789 -5.137 5.363 1 97.75 102 ASP A CA 1
ATOM 806 C C . ASP A 1 102 ? 3.27 -6.312 6.211 1 97.75 102 ASP A C 1
ATOM 808 O O . ASP A 1 102 ? 2.939 -6.406 7.398 1 97.75 102 ASP A O 1
ATOM 812 N N . PHE A 1 103 ? 4.062 -7.16 5.562 1 98.25 103 PHE A N 1
ATOM 813 C CA . PHE A 1 103 ? 4.359 -8.391 6.281 1 98.25 103 PHE A CA 1
ATOM 814 C C . PHE A 1 103 ? 5.863 -8.648 6.32 1 98.25 103 PHE A C 1
ATOM 816 O O . PHE A 1 103 ? 6.301 -9.766 6.609 1 98.25 103 PHE A O 1
ATOM 823 N N . MET A 1 104 ? 6.633 -7.609 5.98 1 97.81 104 MET A N 1
ATOM 824 C CA . MET A 1 104 ? 8.086 -7.68 6.059 1 97.81 104 MET A CA 1
ATOM 825 C C . MET A 1 104 ? 8.625 -6.684 7.086 1 97.81 104 MET A C 1
ATOM 827 O O . MET A 1 104 ? 8.133 -5.555 7.176 1 97.81 104 MET A O 1
ATOM 831 N N . SER A 1 105 ? 9.555 -6.969 7.887 1 95.62 105 SER A N 1
ATOM 832 C CA . SER A 1 105 ? 10.406 -6.121 8.703 1 95.62 105 SER A CA 1
ATOM 833 C C . SER A 1 105 ? 11.867 -6.223 8.273 1 95.62 105 SER A C 1
ATOM 835 O O . SER A 1 105 ? 12.547 -7.195 8.594 1 95.62 105 SER A O 1
ATOM 837 N N . GLY A 1 106 ? 12.305 -5.188 7.617 1 93.88 106 GLY A N 1
ATOM 838 C CA . GLY A 1 106 ? 13.539 -5.402 6.879 1 93.88 106 GLY A CA 1
ATOM 839 C C . GLY A 1 106 ? 13.445 -6.551 5.887 1 93.88 106 GLY A C 1
ATOM 840 O O . GLY A 1 106 ? 12.531 -6.59 5.059 1 93.88 106 GLY A O 1
ATOM 841 N N . ASN A 1 107 ? 14.352 -7.504 6.027 1 94.69 107 ASN A N 1
ATOM 842 C CA . ASN A 1 107 ? 14.344 -8.641 5.113 1 94.69 107 ASN A CA 1
ATOM 843 C C . ASN A 1 107 ? 13.758 -9.883 5.77 1 94.69 107 ASN A C 1
ATOM 845 O O . ASN A 1 107 ? 13.961 -11 5.289 1 94.69 107 ASN A O 1
ATOM 849 N N . LYS A 1 108 ? 13.016 -9.688 6.848 1 96.44 108 LYS A N 1
ATOM 850 C CA . LYS A 1 108 ? 12.445 -10.805 7.586 1 96.44 108 LYS A CA 1
ATOM 851 C C . LYS A 1 108 ? 10.922 -10.789 7.52 1 96.44 108 LYS A C 1
ATOM 853 O O . LYS A 1 108 ? 10.297 -9.766 7.824 1 96.44 108 LYS A O 1
ATOM 858 N N . PRO A 1 109 ? 10.352 -11.906 7.211 1 98 109 PRO A N 1
ATOM 859 C CA . PRO A 1 109 ? 8.891 -11.969 7.207 1 98 109 PRO A CA 1
ATOM 860 C C . PRO A 1 109 ? 8.297 -11.898 8.609 1 98 109 PRO A C 1
ATOM 862 O O . PRO A 1 109 ? 8.867 -12.445 9.555 1 98 109 PRO A O 1
ATOM 865 N N . ILE A 1 110 ? 7.199 -11.25 8.711 1 97.62 110 ILE A N 1
ATOM 866 C CA . ILE A 1 110 ? 6.438 -11.219 9.961 1 97.62 110 ILE A CA 1
ATOM 867 C C . ILE A 1 110 ? 5.359 -12.297 9.938 1 97.62 110 ILE A C 1
ATOM 869 O O . ILE A 1 110 ? 4.305 -12.117 9.328 1 97.62 110 ILE A O 1
ATOM 873 N N . LEU A 1 111 ? 5.531 -13.367 10.672 1 97.75 111 LEU A N 1
ATOM 874 C CA . LEU A 1 111 ? 4.719 -14.578 10.578 1 97.75 111 LEU A CA 1
ATOM 875 C C . LEU A 1 111 ? 3.26 -14.281 10.914 1 97.75 111 LEU A C 1
ATOM 877 O O . LEU A 1 111 ? 2.354 -14.758 10.227 1 97.75 111 LEU A O 1
ATOM 881 N N . LYS A 1 112 ? 3.062 -13.5 11.961 1 96.12 112 LYS A N 1
ATOM 882 C CA . LYS A 1 112 ? 1.697 -13.18 12.375 1 96.12 112 LYS A CA 1
ATOM 883 C C . LYS A 1 112 ? 0.933 -12.477 11.258 1 96.12 112 LYS A C 1
ATOM 885 O O . LYS A 1 112 ? -0.244 -12.766 11.023 1 96.12 112 LYS A O 1
ATOM 890 N N . LYS A 1 113 ? 1.583 -11.539 10.555 1 97.56 113 LYS A N 1
ATOM 891 C CA . LYS A 1 113 ? 0.96 -10.805 9.453 1 97.56 113 LYS A CA 1
ATOM 892 C C . LYS A 1 113 ? 0.677 -11.734 8.273 1 97.56 113 LYS A C 1
ATOM 894 O O . LYS A 1 113 ? -0.369 -11.625 7.625 1 97.56 113 LYS A O 1
ATOM 899 N N . ILE A 1 114 ? 1.595 -12.633 8.016 1 98.5 114 ILE A N 1
ATOM 900 C CA . ILE A 1 114 ? 1.406 -13.562 6.906 1 98.5 114 ILE A CA 1
ATOM 901 C C . ILE A 1 114 ? 0.216 -14.477 7.191 1 98.5 114 ILE A C 1
ATOM 903 O O . ILE A 1 114 ? -0.6 -14.742 6.305 1 98.5 114 ILE A O 1
ATOM 907 N N . ARG A 1 115 ? 0.066 -14.938 8.398 1 98.06 115 ARG A N 1
ATOM 908 C CA . ARG A 1 115 ? -1.053 -15.805 8.766 1 98.06 115 ARG A CA 1
ATOM 909 C C . ARG A 1 115 ? -2.383 -15.078 8.578 1 98.06 115 ARG A C 1
ATOM 911 O O . ARG A 1 115 ? -3.385 -15.703 8.211 1 98.06 115 ARG A O 1
ATOM 918 N N . GLU A 1 116 ? -2.371 -13.789 8.82 1 97.75 116 GLU A N 1
ATOM 919 C CA . GLU A 1 116 ? -3.592 -13.016 8.625 1 97.75 116 GLU A CA 1
ATOM 920 C C . GLU A 1 116 ? -3.988 -12.977 7.148 1 97.75 116 GLU A C 1
ATOM 922 O O . GLU A 1 116 ? -5.176 -12.898 6.82 1 97.75 116 GLU A O 1
ATOM 927 N N . ILE A 1 117 ? -3.01 -13.016 6.254 1 98.69 117 ILE A N 1
ATOM 928 C CA . ILE A 1 117 ? -3.295 -12.992 4.824 1 98.69 117 ILE A CA 1
ATOM 929 C C . ILE A 1 117 ? -4.199 -14.172 4.457 1 98.69 117 ILE A C 1
ATOM 931 O O . ILE A 1 117 ? -5.113 -14.031 3.643 1 98.69 117 ILE A O 1
ATOM 935 N N . GLU A 1 118 ? -3.936 -15.312 5.059 1 98.12 118 GLU A N 1
ATOM 936 C CA . GLU A 1 118 ? -4.766 -16.484 4.82 1 98.12 118 GLU A CA 1
ATOM 937 C C . GLU A 1 118 ? -6.207 -16.25 5.262 1 98.12 118 GLU A C 1
ATOM 939 O O . GLU A 1 118 ? -7.148 -16.609 4.559 1 98.12 118 GLU A O 1
ATOM 944 N N . LYS A 1 119 ? -6.359 -15.625 6.441 1 98.25 119 LYS A N 1
ATOM 945 C CA . LYS A 1 119 ? -7.699 -15.336 6.953 1 98.25 119 LYS A CA 1
ATOM 946 C C . LYS A 1 119 ? -8.438 -14.367 6.035 1 98.25 119 LYS A C 1
ATOM 948 O O . LYS A 1 119 ? -9.648 -14.508 5.824 1 98.25 119 LYS A O 1
ATOM 953 N N . ILE A 1 120 ? -7.719 -13.445 5.504 1 98.69 120 ILE A N 1
ATOM 954 C CA . ILE A 1 120 ? -8.289 -12.492 4.562 1 98.69 120 ILE A CA 1
ATOM 955 C C . ILE A 1 120 ? -8.758 -13.219 3.307 1 98.69 120 ILE A C 1
ATOM 957 O O . ILE A 1 120 ? -9.875 -13.008 2.836 1 98.69 120 ILE A O 1
ATOM 961 N N . ALA A 1 121 ? -7.949 -14.094 2.822 1 98.5 121 ALA A N 1
ATOM 962 C CA . ALA A 1 121 ? -8.297 -14.875 1.637 1 98.5 121 ALA A CA 1
ATOM 963 C C . ALA A 1 121 ? -9.523 -15.742 1.892 1 98.5 121 ALA A C 1
ATOM 965 O O . ALA A 1 121 ? -10.406 -15.852 1.034 1 98.5 121 ALA A O 1
ATOM 966 N N . GLN A 1 122 ? -9.609 -16.281 3.037 1 97.88 122 GLN A N 1
ATOM 967 C CA . GLN A 1 122 ? -10.695 -17.188 3.4 1 97.88 122 GLN A CA 1
ATOM 968 C C . GLN A 1 122 ? -12.016 -16.438 3.566 1 97.88 122 GLN A C 1
ATOM 970 O O . GLN A 1 122 ? -13.086 -17.031 3.547 1 97.88 122 GLN A O 1
ATOM 975 N N . SER A 1 123 ? -11.922 -15.172 3.756 1 97.56 123 SER A N 1
ATOM 976 C CA . SER A 1 123 ? -13.117 -14.375 4 1 97.56 123 SER A CA 1
ATOM 977 C C . SER A 1 123 ? -13.758 -13.914 2.693 1 97.56 123 SER A C 1
ATOM 979 O O . SER A 1 123 ? -14.789 -13.242 2.701 1 97.56 123 SER A O 1
ATOM 981 N N . GLY A 1 124 ? -13.078 -14.203 1.567 1 96.69 124 GLY A N 1
ATOM 982 C CA . GLY A 1 124 ? -13.672 -13.867 0.282 1 96.69 124 GLY A CA 1
ATOM 983 C C . GLY A 1 124 ? -12.859 -12.852 -0.498 1 96.69 124 GLY A C 1
ATOM 984 O O . GLY A 1 124 ? -13.094 -12.648 -1.69 1 96.69 124 GLY A O 1
ATOM 985 N N . PHE A 1 125 ? -11.93 -12.227 0.157 1 98.44 125 PHE A N 1
ATOM 986 C CA . PHE A 1 125 ? -11.023 -11.32 -0.54 1 98.44 125 PHE A CA 1
ATOM 987 C C . PHE A 1 125 ? -9.977 -12.109 -1.32 1 98.44 125 PHE A C 1
ATOM 989 O O . PHE A 1 125 ? -9.758 -13.289 -1.06 1 98.44 125 PHE A O 1
ATOM 996 N N . ILE A 1 126 ? -9.383 -11.469 -2.229 1 98.75 126 ILE A N 1
ATOM 997 C CA . ILE A 1 126 ? -8.141 -11.938 -2.826 1 98.75 126 ILE A CA 1
ATOM 998 C C . ILE A 1 126 ? -6.992 -11.008 -2.43 1 98.75 126 ILE A C 1
ATOM 1000 O O . ILE A 1 126 ? -6.852 -9.914 -2.986 1 98.75 126 ILE A O 1
ATOM 1004 N N . PRO A 1 127 ? -6.227 -11.422 -1.466 1 98.88 127 PRO A N 1
ATOM 1005 C CA . PRO A 1 127 ? -5.039 -10.625 -1.162 1 98.88 127 PRO A CA 1
ATOM 1006 C C . PRO A 1 127 ? -4.09 -10.508 -2.352 1 98.88 127 PRO A C 1
ATOM 1008 O O . PRO A 1 127 ? -3.838 -11.492 -3.047 1 98.88 127 PRO A O 1
ATOM 1011 N N . VAL A 1 128 ? -3.639 -9.273 -2.609 1 98.94 128 VAL A N 1
ATOM 1012 C CA . VAL A 1 128 ? -2.703 -9.008 -3.695 1 98.94 128 VAL A CA 1
ATOM 1013 C C . VAL A 1 128 ? -1.453 -8.32 -3.143 1 98.94 128 VAL A C 1
ATOM 1015 O O . VAL A 1 128 ? -1.548 -7.316 -2.438 1 98.94 128 VAL A O 1
ATOM 1018 N N . THR A 1 129 ? -0.335 -8.914 -3.361 1 98.94 129 THR A N 1
ATOM 1019 C CA . THR A 1 129 ? 0.961 -8.32 -3.051 1 98.94 129 THR A CA 1
ATOM 1020 C C . THR A 1 129 ? 1.881 -8.359 -4.27 1 98.94 129 THR A C 1
ATOM 1022 O O . THR A 1 129 ? 1.452 -8.727 -5.363 1 98.94 129 THR A O 1
ATOM 1025 N N . TYR A 1 130 ? 3.102 -7.789 -4.133 1 98.88 130 TYR A N 1
ATOM 1026 C CA . TYR A 1 130 ? 3.932 -7.641 -5.324 1 98.88 130 TYR A CA 1
ATOM 1027 C C . TYR A 1 130 ? 5.387 -7.383 -4.945 1 98.88 130 TYR A C 1
ATOM 1029 O O . TYR A 1 130 ? 5.68 -6.984 -3.814 1 98.88 130 TYR A O 1
ATOM 1037 N N . GLY A 1 131 ? 6.281 -7.68 -5.875 1 98.31 131 GLY A N 1
ATOM 1038 C CA . GLY A 1 131 ? 7.66 -7.258 -5.688 1 98.31 131 GLY A CA 1
ATOM 1039 C C . GLY A 1 131 ? 7.816 -5.754 -5.578 1 98.31 131 GLY A C 1
ATOM 1040 O O . GLY A 1 131 ? 7.094 -5 -6.23 1 98.31 131 GLY A O 1
ATOM 1041 N N . ASP A 1 132 ? 8.812 -5.387 -4.809 1 98.38 132 ASP A N 1
ATOM 1042 C CA . ASP A 1 132 ? 8.93 -3.965 -4.5 1 98.38 132 ASP A CA 1
ATOM 1043 C C . ASP A 1 132 ? 10.305 -3.645 -3.92 1 98.38 132 ASP A C 1
ATOM 1045 O O . ASP A 1 132 ? 11.094 -4.551 -3.639 1 98.38 132 ASP A O 1
ATOM 1049 N N . ALA A 1 133 ? 10.656 -2.357 -3.936 1 98.31 133 ALA A N 1
ATOM 1050 C CA . ALA A 1 133 ? 11.797 -1.874 -3.168 1 98.31 133 ALA A CA 1
ATOM 1051 C C . ALA A 1 133 ? 11.406 -1.601 -1.717 1 98.31 133 ALA A C 1
ATOM 1053 O O . ALA A 1 133 ? 10.438 -0.895 -1.452 1 98.31 133 ALA A O 1
ATOM 1054 N N . LEU A 1 134 ? 12.148 -2.176 -0.784 1 98.31 134 LEU A N 1
ATOM 1055 C CA . LEU A 1 134 ? 11.75 -2.088 0.619 1 98.31 134 LEU A CA 1
ATOM 1056 C C . LEU A 1 134 ? 12.859 -1.443 1.452 1 98.31 134 LEU A C 1
ATOM 1058 O O . LEU A 1 134 ? 14.039 -1.599 1.148 1 98.31 134 LEU A O 1
ATOM 1062 N N . TRP A 1 135 ? 12.422 -0.783 2.459 1 98.06 135 TRP A N 1
ATOM 1063 C CA . TRP A 1 135 ? 13.312 -0.338 3.529 1 98.06 135 TRP A CA 1
ATOM 1064 C C . TRP A 1 135 ? 13.914 -1.529 4.266 1 98.06 135 TRP A C 1
ATOM 1066 O O . TRP A 1 135 ? 13.188 -2.391 4.766 1 98.06 135 TRP A O 1
ATOM 1076 N N . TYR A 1 136 ? 15.219 -1.628 4.32 1 97.38 136 TYR A N 1
ATOM 1077 C CA . TYR A 1 136 ? 15.906 -2.705 5.016 1 97.38 136 TYR A CA 1
ATOM 1078 C C . TYR A 1 136 ? 16.219 -2.311 6.457 1 97.38 136 TYR A C 1
ATOM 1080 O O . TYR A 1 136 ? 16.094 -3.129 7.371 1 97.38 136 TYR A O 1
ATOM 1088 N N . GLY A 1 137 ? 16.531 -1.101 6.695 1 96.31 137 GLY A N 1
ATOM 1089 C CA . GLY A 1 137 ? 17.125 -0.563 7.914 1 96.31 137 GLY A CA 1
ATOM 1090 C C . GLY A 1 137 ? 18.531 -0.036 7.715 1 96.31 137 GLY A C 1
ATOM 1091 O O . GLY A 1 137 ? 19.156 -0.277 6.676 1 96.31 137 GLY A O 1
ATOM 1092 N N . GLN A 1 138 ? 18.891 0.833 8.664 1 95.62 138 GLN A N 1
ATOM 1093 C CA . GLN A 1 138 ? 20.25 1.39 8.617 1 95.62 138 GLN A CA 1
ATOM 1094 C C . GLN A 1 138 ? 20.469 2.166 7.32 1 95.62 138 GLN A C 1
ATOM 1096 O O . GLN A 1 138 ? 21.5 2.004 6.668 1 95.62 138 GLN A O 1
ATOM 1101 N N . LYS A 1 139 ? 19.484 2.787 6.875 1 96.19 139 LYS A N 1
ATOM 1102 C CA . LYS A 1 139 ? 19.5 3.66 5.703 1 96.19 139 LYS A CA 1
ATOM 1103 C C . LYS A 1 139 ? 19.734 2.861 4.426 1 96.19 139 LYS A C 1
ATOM 1105 O O . LYS A 1 139 ? 20.203 3.406 3.422 1 96.19 139 LYS A O 1
ATOM 1110 N N . LYS A 1 140 ? 19.484 1.582 4.5 1 98.19 140 LYS A N 1
ATOM 1111 C CA . LYS A 1 140 ? 19.594 0.72 3.326 1 98.19 140 LYS A CA 1
ATOM 1112 C C . LYS A 1 140 ? 18.219 0.276 2.836 1 98.19 140 LYS A C 1
ATOM 1114 O O . LYS A 1 140 ? 17.25 0.278 3.598 1 98.19 140 LYS A O 1
ATOM 1119 N N . THR A 1 141 ? 18.188 0.003 1.55 1 98.19 141 THR A N 1
ATOM 1120 C CA . THR A 1 141 ? 17.016 -0.569 0.889 1 98.19 141 THR A CA 1
ATOM 1121 C C . THR A 1 141 ? 17.406 -1.773 0.04 1 98.19 141 THR A C 1
ATOM 1123 O O . THR A 1 141 ? 18.594 -2.102 -0.07 1 98.19 141 THR A O 1
ATOM 1126 N N . TYR A 1 142 ? 16.453 -2.51 -0.443 1 97.81 142 TYR A N 1
ATOM 1127 C CA . TYR A 1 142 ? 16.672 -3.664 -1.307 1 97.81 142 TYR A CA 1
ATOM 1128 C C . TYR A 1 142 ? 15.422 -3.986 -2.123 1 97.81 142 TYR A C 1
ATOM 1130 O O . TYR A 1 142 ? 14.336 -3.504 -1.814 1 97.81 142 TYR A O 1
ATOM 1138 N N . ILE A 1 143 ? 15.625 -4.727 -3.129 1 97.75 143 ILE A N 1
ATOM 1139 C CA . ILE A 1 143 ? 14.5 -5.207 -3.924 1 97.75 143 ILE A CA 1
ATOM 1140 C C . ILE A 1 143 ? 14.055 -6.578 -3.414 1 97.75 143 ILE A C 1
ATOM 1142 O O . ILE A 1 143 ? 14.867 -7.492 -3.287 1 97.75 143 ILE A O 1
ATOM 1146 N N . LEU A 1 144 ? 12.867 -6.676 -2.986 1 98.06 144 LEU A N 1
ATOM 1147 C CA . LEU A 1 144 ? 12.219 -7.953 -2.709 1 98.06 144 LEU A CA 1
ATOM 1148 C C . LEU A 1 144 ? 11.391 -8.414 -3.902 1 98.06 144 LEU A C 1
ATOM 1150 O O . LEU A 1 144 ? 10.391 -7.781 -4.25 1 98.06 144 LEU A O 1
ATOM 1154 N N . SER A 1 145 ? 11.773 -9.492 -4.516 1 96.75 145 SER A N 1
ATOM 1155 C CA . SER A 1 145 ? 11.102 -9.953 -5.727 1 96.75 145 SER A CA 1
ATOM 1156 C C . SER A 1 145 ? 9.805 -10.68 -5.398 1 96.75 145 SER A C 1
ATOM 1158 O O . SER A 1 145 ? 9.656 -11.234 -4.305 1 96.75 145 SER A O 1
ATOM 1160 N N . GLY A 1 146 ? 8.898 -10.633 -6.371 1 97.81 146 GLY A N 1
ATOM 1161 C CA . GLY A 1 146 ? 7.691 -11.43 -6.219 1 97.81 146 GLY A CA 1
ATOM 1162 C C . GLY A 1 146 ? 7.973 -12.914 -6.039 1 97.81 146 GLY A C 1
ATOM 1163 O O . GLY A 1 146 ? 7.242 -13.602 -5.328 1 97.81 146 GLY A O 1
ATOM 1164 N N . ASP A 1 147 ? 9.016 -13.414 -6.645 1 97.19 147 ASP A N 1
ATOM 1165 C CA . ASP A 1 147 ? 9.391 -14.82 -6.508 1 97.19 147 ASP A CA 1
ATOM 1166 C C . ASP A 1 147 ? 9.766 -15.148 -5.066 1 97.19 147 ASP A C 1
ATOM 1168 O O . ASP A 1 147 ? 9.344 -16.188 -4.531 1 97.19 147 ASP A O 1
ATOM 1172 N N . LYS A 1 148 ? 10.562 -14.305 -4.5 1 97.75 148 LYS A N 1
ATOM 1173 C CA . LYS A 1 148 ? 10.953 -14.508 -3.107 1 97.75 148 LYS A CA 1
ATOM 1174 C C . LYS A 1 148 ? 9.75 -14.43 -2.178 1 97.75 148 LYS A C 1
ATOM 1176 O O . LYS A 1 148 ? 9.672 -15.164 -1.192 1 97.75 148 LYS A O 1
ATOM 1181 N N . ILE A 1 149 ? 8.836 -13.555 -2.461 1 98.75 149 ILE A N 1
ATOM 1182 C CA . ILE A 1 149 ? 7.613 -13.422 -1.672 1 98.75 149 ILE A CA 1
ATOM 1183 C C . ILE A 1 149 ? 6.836 -14.734 -1.709 1 98.75 149 ILE A C 1
ATOM 1185 O O . ILE A 1 149 ? 6.301 -15.18 -0.689 1 98.75 149 ILE A O 1
ATOM 1189 N N . MET A 1 150 ? 6.785 -15.398 -2.891 1 98.75 150 MET A N 1
ATOM 1190 C CA . MET A 1 150 ? 6.133 -16.703 -3.008 1 98.75 150 MET A CA 1
ATOM 1191 C C . MET A 1 150 ? 6.707 -17.688 -1.999 1 98.75 150 MET A C 1
ATOM 1193 O O . MET A 1 150 ? 5.957 -18.406 -1.334 1 98.75 150 MET A O 1
ATOM 1197 N N . THR A 1 151 ? 8.008 -17.688 -1.872 1 98.5 151 THR A N 1
ATOM 1198 C CA . THR A 1 151 ? 8.672 -18.594 -0.948 1 98.5 151 THR A CA 1
ATOM 1199 C C . THR A 1 151 ? 8.32 -18.25 0.497 1 98.5 151 THR A C 1
ATOM 1201 O O . THR A 1 151 ? 8 -19.141 1.29 1 98.5 151 THR A O 1
ATOM 1204 N N . HIS A 1 152 ? 8.359 -16.953 0.854 1 98.62 152 HIS A N 1
ATOM 1205 C CA . HIS A 1 152 ? 8.016 -16.516 2.203 1 98.62 152 HIS A CA 1
ATOM 1206 C C . HIS A 1 152 ? 6.594 -16.938 2.568 1 98.62 152 HIS A C 1
ATOM 1208 O O . HIS A 1 152 ? 6.359 -17.469 3.652 1 98.62 152 HIS A O 1
ATOM 1214 N N . LEU A 1 153 ? 5.676 -16.672 1.639 1 98.88 153 LEU A N 1
ATOM 1215 C CA . LEU A 1 153 ? 4.277 -17 1.903 1 98.88 153 LEU A CA 1
ATOM 1216 C C . LEU A 1 153 ? 4.07 -18.516 1.981 1 98.88 153 LEU A C 1
ATOM 1218 O O . LEU A 1 153 ? 3.396 -19 2.889 1 98.88 153 LEU A O 1
ATOM 1222 N N . ALA A 1 154 ? 4.66 -19.234 1.077 1 98.56 154 ALA A N 1
ATOM 1223 C CA . ALA A 1 154 ? 4.48 -20.688 1.015 1 98.56 154 ALA A CA 1
ATOM 1224 C C . ALA A 1 154 ? 4.992 -21.359 2.287 1 98.56 154 ALA A C 1
ATOM 1226 O O . ALA A 1 154 ? 4.363 -22.281 2.801 1 98.56 154 ALA A O 1
ATOM 1227 N N . ARG A 1 155 ? 6.098 -20.891 2.773 1 98.12 155 ARG A N 1
ATOM 1228 C CA . ARG A 1 155 ? 6.711 -21.469 3.965 1 98.12 155 ARG A CA 1
ATOM 1229 C C . ARG A 1 155 ? 5.77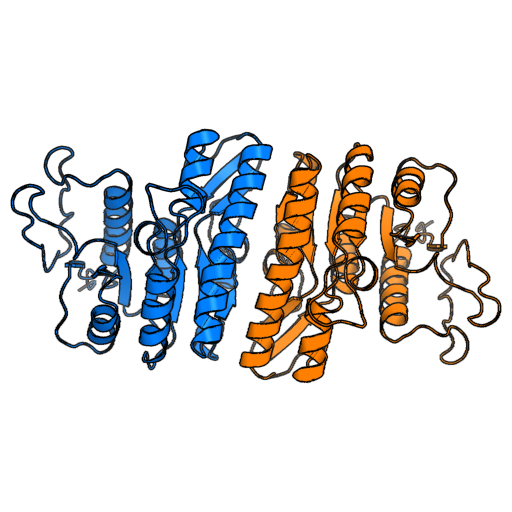3 -21.375 5.164 1 98.12 155 ARG A C 1
ATOM 1231 O O . ARG A 1 155 ? 5.762 -22.266 6.02 1 98.12 155 ARG A O 1
ATOM 1238 N N . VAL A 1 156 ? 4.996 -20.344 5.227 1 98.5 156 VAL A N 1
ATOM 1239 C CA . VAL A 1 156 ? 4.172 -20.094 6.402 1 98.5 156 VAL A CA 1
ATOM 1240 C C . VAL A 1 156 ? 2.766 -20.641 6.18 1 98.5 156 VAL A C 1
ATOM 1242 O O . VAL A 1 156 ? 2.189 -21.266 7.07 1 98.5 156 VAL A O 1
ATOM 1245 N N . LEU A 1 157 ? 2.207 -20.469 4.98 1 98.56 157 LEU A N 1
ATOM 1246 C CA . LEU A 1 157 ? 0.788 -20.719 4.75 1 98.56 157 LEU A CA 1
ATOM 1247 C C . LEU A 1 157 ? 0.56 -22.141 4.258 1 98.56 157 LEU A C 1
ATOM 1249 O O . LEU A 1 157 ? -0.562 -22.656 4.312 1 98.56 157 LEU A O 1
ATOM 1253 N N . LYS A 1 158 ? 1.59 -22.766 3.713 1 97.69 158 LYS A N 1
ATOM 1254 C CA . LYS A 1 158 ? 1.537 -24.141 3.211 1 97.69 158 LYS A CA 1
ATOM 1255 C C . LYS A 1 158 ? 0.355 -24.328 2.266 1 97.69 158 LYS A C 1
ATOM 1257 O O . LYS A 1 158 ? -0.48 -25.219 2.482 1 97.69 158 LYS A O 1
ATOM 1262 N N . PRO A 1 159 ? 0.298 -23.516 1.194 1 97.81 159 PRO A N 1
ATOM 1263 C CA . PRO A 1 159 ? -0.775 -23.719 0.216 1 97.81 159 PRO A CA 1
ATOM 1264 C C . PRO A 1 159 ? -0.735 -25.094 -0.44 1 97.81 159 PRO A C 1
ATOM 1266 O O . PRO A 1 159 ? 0.329 -25.703 -0.521 1 97.81 159 PRO A O 1
ATOM 1269 N N . ARG A 1 160 ? -1.882 -25.594 -0.815 1 95.06 160 ARG A N 1
ATOM 1270 C CA . ARG A 1 160 ? -1.898 -26.906 -1.451 1 95.06 160 ARG A CA 1
ATOM 1271 C C . ARG A 1 160 ? -1.206 -26.859 -2.809 1 95.06 160 ARG A C 1
ATOM 1273 O O . ARG A 1 160 ? -0.659 -27.875 -3.264 1 95.06 160 ARG A O 1
ATOM 1280 N N . LEU A 1 161 ? -1.171 -25.703 -3.439 1 96.75 161 LEU A N 1
ATOM 1281 C CA . LEU A 1 161 ? -0.57 -25.531 -4.758 1 96.75 161 LEU A CA 1
ATOM 1282 C C . LEU A 1 161 ? -0.058 -24.109 -4.945 1 96.75 161 LEU A C 1
ATOM 1284 O O . LEU A 1 161 ? -0.735 -23.141 -4.578 1 96.75 161 LEU A O 1
ATOM 1288 N N . CYS A 1 162 ? 1.18 -23.984 -5.426 1 98.25 162 CYS A N 1
ATOM 1289 C CA . CYS A 1 162 ? 1.743 -22.719 -5.887 1 98.25 162 CYS A CA 1
ATOM 1290 C C . CYS A 1 162 ? 1.805 -22.672 -7.41 1 98.25 162 CYS A C 1
ATOM 1292 O O . CYS A 1 162 ? 2.26 -23.625 -8.047 1 98.25 162 CYS A O 1
ATOM 1294 N N . ILE A 1 163 ? 1.336 -21.594 -7.949 1 98.5 163 ILE A N 1
ATOM 1295 C CA . ILE A 1 163 ? 1.335 -21.469 -9.398 1 98.5 163 ILE A CA 1
ATOM 1296 C C . ILE A 1 163 ? 2.152 -20.234 -9.805 1 98.5 163 ILE A C 1
ATOM 1298 O O . ILE A 1 163 ? 1.968 -19.156 -9.258 1 98.5 163 ILE A O 1
ATOM 1302 N N . PHE A 1 164 ? 3.057 -20.422 -10.703 1 98.31 164 PHE A N 1
ATOM 1303 C CA . PHE A 1 164 ? 3.781 -19.344 -11.352 1 98.31 164 PHE A CA 1
ATOM 1304 C C . PHE A 1 164 ? 3.314 -19.172 -12.797 1 98.31 164 PHE A C 1
ATOM 1306 O O . PHE A 1 164 ? 3.57 -20.031 -13.641 1 98.31 164 PHE A O 1
ATOM 1313 N N . ALA A 1 165 ? 2.619 -18.109 -13.023 1 98 165 ALA A N 1
ATOM 1314 C CA . ALA A 1 165 ? 2.236 -17.781 -14.391 1 98 165 ALA A CA 1
ATOM 1315 C C . ALA A 1 165 ? 3.387 -17.109 -15.133 1 98 165 ALA A C 1
ATOM 1317 O O . ALA A 1 165 ? 3.832 -16.016 -14.742 1 98 165 ALA A O 1
ATOM 1318 N N . LEU A 1 166 ? 3.814 -17.703 -16.234 1 95.69 166 LEU A N 1
ATOM 1319 C CA . LEU A 1 166 ? 4.961 -17.281 -17.016 1 95.69 166 LEU A CA 1
ATOM 1320 C C . LEU A 1 166 ? 4.531 -16.844 -18.422 1 95.69 166 LEU A C 1
ATOM 1322 O O . LEU A 1 166 ? 3.375 -17.047 -18.797 1 95.69 166 LEU A O 1
ATOM 1326 N N . ASN A 1 167 ? 5.426 -16.188 -19.125 1 92.38 167 ASN A N 1
ATOM 1327 C CA . ASN A 1 167 ? 5.211 -15.875 -20.531 1 92.38 167 ASN A CA 1
ATOM 1328 C C . ASN A 1 167 ? 5.586 -17.062 -21.422 1 92.38 167 ASN A C 1
ATOM 1330 O O . ASN A 1 167 ? 5.422 -17 -22.641 1 92.38 167 ASN A O 1
ATOM 1334 N N . GLU A 1 168 ? 6.035 -18.172 -20.891 1 90.81 168 GLU A N 1
ATOM 1335 C CA . GLU A 1 168 ? 6.395 -19.422 -21.578 1 90.81 168 GLU A CA 1
ATOM 1336 C C . GLU A 1 168 ? 5.527 -20.578 -21.109 1 90.81 168 GLU A C 1
ATOM 1338 O O . GLU A 1 168 ? 4.844 -20.469 -20.078 1 90.81 168 GLU A O 1
ATOM 1343 N N . ASP A 1 169 ? 5.57 -21.672 -21.797 1 92.69 169 ASP A N 1
ATOM 1344 C CA . ASP A 1 169 ? 4.711 -22.812 -21.5 1 92.69 169 ASP A CA 1
ATOM 1345 C C . ASP A 1 169 ? 5.211 -23.562 -20.266 1 92.69 169 ASP A C 1
ATOM 1347 O O . ASP A 1 169 ? 4.484 -24.375 -19.688 1 92.69 169 ASP A O 1
ATOM 1351 N N . GLY A 1 170 ? 6.359 -23.312 -19.781 1 92.06 170 GLY A N 1
ATOM 1352 C CA . GLY A 1 170 ? 7.027 -23.953 -18.672 1 92.06 170 GLY A CA 1
ATOM 1353 C C . GLY A 1 170 ? 8.539 -23.938 -18.781 1 92.06 170 GLY A C 1
ATOM 1354 O O . GLY A 1 170 ? 9.117 -22.969 -19.297 1 92.06 170 GLY A O 1
ATOM 1355 N N . LEU A 1 171 ? 9.117 -24.875 -18.203 1 88.88 171 LEU A N 1
ATOM 1356 C CA . LEU A 1 171 ? 10.562 -25.047 -18.328 1 88.88 171 LEU A CA 1
ATOM 1357 C C . LEU A 1 171 ? 10.906 -25.953 -19.5 1 88.88 171 LEU A C 1
ATOM 1359 O O . LEU A 1 171 ? 10.305 -27.016 -19.688 1 88.88 171 LEU A O 1
ATOM 1363 N N . TYR A 1 172 ? 11.805 -25.438 -20.234 1 85.38 172 TYR A N 1
ATOM 1364 C CA . TYR A 1 172 ? 12.242 -26.234 -21.375 1 85.38 172 TYR A CA 1
ATOM 1365 C C . TYR A 1 172 ? 13.547 -26.953 -21.062 1 85.38 172 TYR A C 1
ATOM 1367 O O . TYR A 1 172 ? 14.43 -26.391 -20.406 1 85.38 172 TYR A O 1
ATOM 1375 N N . ALA A 1 173 ? 13.664 -28.172 -21.516 1 78.38 173 ALA A N 1
ATOM 1376 C CA . ALA A 1 173 ? 14.867 -28.969 -21.312 1 78.38 173 ALA A CA 1
ATOM 1377 C C . ALA A 1 173 ? 16.047 -28.359 -22.062 1 78.38 173 ALA A C 1
ATOM 1379 O O . ALA A 1 173 ? 17.188 -28.406 -21.578 1 78.38 173 ALA A O 1
ATOM 1380 N N . ASP A 1 174 ? 15.766 -27.906 -23.234 1 74.38 174 ASP A N 1
ATOM 1381 C CA . ASP A 1 174 ? 16.781 -27.266 -24.078 1 74.38 174 ASP A CA 1
ATOM 1382 C C . ASP A 1 174 ? 16.188 -26.078 -24.828 1 74.38 174 ASP A C 1
ATOM 1384 O O . ASP A 1 174 ? 15.031 -26.125 -25.25 1 74.38 174 ASP A O 1
ATOM 1388 N N . LEU A 1 175 ? 16.969 -25 -24.797 1 67.31 175 LEU A N 1
ATOM 1389 C CA . LEU A 1 175 ? 16.484 -23.797 -25.453 1 67.31 175 LEU A CA 1
ATOM 1390 C C . LEU A 1 175 ? 16.297 -24.031 -26.953 1 67.31 175 LEU A C 1
ATOM 1392 O O . LEU A 1 175 ? 15.461 -23.375 -27.594 1 67.31 175 LEU A O 1
ATOM 1396 N N . LYS A 1 176 ? 17.094 -24.938 -27.438 1 71.44 176 LYS A N 1
ATOM 1397 C CA . LYS A 1 176 ? 17.062 -25.188 -28.875 1 71.44 176 LYS A CA 1
ATOM 1398 C C . LYS A 1 176 ? 15.836 -26.016 -29.25 1 71.44 176 LYS A C 1
ATOM 1400 O O . LYS A 1 176 ? 15.078 -25.641 -30.156 1 71.44 176 LYS A O 1
ATOM 1405 N N . SER A 1 177 ? 15.578 -27.062 -28.516 1 69.81 177 SER A N 1
ATOM 1406 C CA . SER A 1 177 ? 14.492 -27.984 -28.859 1 69.81 177 SER A CA 1
ATOM 1407 C C . SER A 1 177 ? 13.164 -27.484 -28.312 1 69.81 177 SER A C 1
ATOM 1409 O O . SER A 1 177 ? 12.102 -27.875 -28.797 1 69.81 177 SER A O 1
ATOM 1411 N N . LYS A 1 178 ? 13.203 -26.625 -27.391 1 78.81 178 LYS A N 1
ATOM 1412 C CA . LYS A 1 178 ? 12.016 -26.094 -26.719 1 78.81 178 LYS A CA 1
ATOM 1413 C C . LYS A 1 178 ? 11.109 -27.219 -26.25 1 78.81 178 LYS A C 1
ATOM 1415 O O . LYS A 1 178 ? 9.883 -27.125 -26.344 1 78.81 178 LYS A O 1
ATOM 1420 N N . LYS A 1 179 ? 11.703 -28.344 -25.906 1 82.94 179 LYS A N 1
ATOM 1421 C CA . LYS A 1 179 ? 10.938 -29.438 -25.312 1 82.94 179 LYS A CA 1
ATOM 1422 C C . LYS A 1 179 ? 10.57 -29.141 -23.859 1 82.94 179 LYS A C 1
ATOM 1424 O O . LYS A 1 179 ? 11.453 -28.875 -23.031 1 82.94 179 LYS A O 1
ATOM 1429 N N . LEU A 1 180 ? 9.344 -29.219 -23.578 1 88.06 180 LEU A N 1
ATOM 1430 C CA . LEU A 1 180 ? 8.812 -28.875 -22.266 1 88.06 180 LEU A CA 1
ATOM 1431 C C . LEU A 1 180 ? 9.117 -29.953 -21.25 1 88.06 180 LEU A C 1
ATOM 1433 O O . LEU A 1 180 ? 8.977 -31.141 -21.531 1 88.06 180 LEU A O 1
ATOM 1437 N N . ILE A 1 181 ? 9.617 -29.562 -20.109 1 87.69 181 ILE A N 1
ATOM 1438 C CA . ILE A 1 181 ? 9.734 -30.469 -18.969 1 87.69 181 ILE A CA 1
ATOM 1439 C C . ILE A 1 181 ? 8.422 -30.5 -18.203 1 87.69 181 ILE A C 1
ATOM 1441 O O . ILE A 1 181 ? 8.016 -29.5 -17.609 1 87.69 181 ILE A O 1
ATOM 1445 N N . TYR A 1 182 ? 7.766 -31.656 -18.141 1 89.44 182 TYR A N 1
ATOM 1446 C CA . TYR A 1 182 ? 6.426 -31.703 -17.578 1 89.44 182 TYR A CA 1
ATOM 1447 C C . TYR A 1 182 ? 6.48 -31.859 -16.062 1 89.44 182 TYR A C 1
ATOM 1449 O O . TYR A 1 182 ? 5.555 -31.453 -15.352 1 89.44 182 TYR A O 1
ATOM 1457 N N . GLU A 1 183 ? 7.531 -32.531 -15.578 1 90.88 183 GLU A N 1
ATOM 1458 C CA . GLU A 1 183 ? 7.613 -32.75 -14.133 1 90.88 183 GLU A CA 1
ATOM 1459 C C . GLU A 1 183 ? 9.062 -32.75 -13.664 1 90.88 183 GLU A C 1
ATOM 1461 O O . GLU A 1 183 ? 9.938 -33.312 -14.336 1 90.88 183 GLU A O 1
ATOM 1466 N N . LEU A 1 184 ? 9.281 -32.062 -12.641 1 85.31 184 LEU A N 1
ATOM 1467 C CA . LEU A 1 184 ? 10.547 -32.125 -11.922 1 85.31 184 LEU A CA 1
ATOM 1468 C C . LEU A 1 184 ? 10.375 -32.688 -10.523 1 85.31 184 LEU A C 1
ATOM 1470 O O . LEU A 1 184 ? 9.508 -32.25 -9.766 1 85.31 184 LEU A O 1
ATOM 1474 N N . LYS A 1 185 ? 10.969 -33.844 -10.203 1 75.06 185 LYS A N 1
ATOM 1475 C CA . LYS A 1 185 ? 10.898 -34.5 -8.914 1 75.06 185 LYS A CA 1
ATOM 1476 C C . LYS A 1 185 ? 12.141 -34.219 -8.07 1 75.06 185 LYS A C 1
ATOM 1478 O O . LYS A 1 185 ? 13.266 -34.281 -8.562 1 75.06 185 LYS A O 1
ATOM 1483 N N . GLY A 1 186 ? 12.078 -33.719 -6.879 1 59.81 186 GLY A N 1
ATOM 1484 C CA . GLY A 1 186 ? 13 -33.469 -5.781 1 59.81 186 GLY A CA 1
ATOM 1485 C C . GLY A 1 186 ? 14.422 -33.219 -6.246 1 59.81 186 GLY A C 1
ATOM 1486 O O . GLY A 1 186 ? 15.25 -32.75 -5.473 1 59.81 186 GLY A O 1
ATOM 1487 N N . GLU A 1 187 ? 14.836 -33.969 -7.301 1 51.91 187 GLU A N 1
ATOM 1488 C CA . GLU A 1 187 ? 16.25 -33.781 -7.629 1 51.91 187 GLU A CA 1
ATOM 1489 C C . GLU A 1 187 ? 16.5 -32.375 -8.195 1 51.91 187 GLU A C 1
ATOM 1491 O O . GLU A 1 187 ? 15.633 -31.812 -8.852 1 51.91 187 GLU A O 1
ATOM 1496 N N . ARG A 1 188 ? 17.359 -31.625 -7.418 1 53.12 188 ARG A N 1
ATOM 1497 C CA . ARG A 1 188 ? 17.812 -30.312 -7.887 1 53.12 188 ARG A CA 1
ATOM 1498 C C . ARG A 1 188 ? 17.875 -30.281 -9.406 1 53.12 188 ARG A C 1
ATOM 1500 O O . ARG A 1 188 ? 18.703 -30.969 -10.016 1 53.12 188 ARG A O 1
ATOM 1507 N N . PRO A 1 189 ? 16.828 -30.031 -10.078 1 50.69 189 PRO A N 1
ATOM 1508 C CA . PRO A 1 189 ? 17.219 -29.844 -11.469 1 50.69 189 PRO A CA 1
ATOM 1509 C C . PRO A 1 189 ? 18.531 -29.062 -11.617 1 50.69 189 PRO A C 1
ATOM 1511 O O . PRO A 1 189 ? 18.656 -27.969 -11.062 1 50.69 189 PRO A O 1
ATOM 1514 N N . SER A 1 190 ? 19.672 -29.797 -11.445 1 44.47 190 SER A N 1
ATOM 1515 C CA . SER A 1 190 ? 20.953 -29.125 -11.688 1 44.47 190 SER A CA 1
ATOM 1516 C C . SER A 1 190 ? 20.844 -28.172 -12.883 1 44.47 190 SER A C 1
ATOM 1518 O O . SER A 1 190 ? 20.688 -28.625 -14.023 1 44.47 190 SER A O 1
ATOM 1520 N N . ILE A 1 191 ? 20.203 -27.094 -12.758 1 45.97 191 ILE A N 1
ATOM 1521 C CA . ILE A 1 191 ? 20.297 -26.062 -13.789 1 45.97 191 ILE A CA 1
ATOM 1522 C C . ILE A 1 191 ? 21.766 -25.781 -14.102 1 45.97 191 ILE A C 1
ATOM 1524 O O . ILE A 1 191 ? 22.5 -25.25 -13.258 1 45.97 191 ILE A O 1
ATOM 1528 N N . SER A 1 192 ? 22.578 -26.656 -14.625 1 41.44 192 SER A N 1
ATOM 1529 C CA . SER A 1 192 ? 23.922 -26.281 -15.039 1 41.44 192 SER A CA 1
ATOM 1530 C C . SER A 1 192 ? 23.953 -24.891 -15.672 1 41.44 192 SER A C 1
ATOM 1532 O O . SER A 1 192 ? 22.984 -24.5 -16.328 1 41.44 192 SER A O 1
ATOM 1534 N N . LYS A 1 193 ? 24.844 -23.953 -15.219 1 43.12 193 LYS A N 1
ATOM 1535 C CA . LYS A 1 193 ? 25.172 -22.625 -15.734 1 43.12 193 LYS A CA 1
ATOM 1536 C C . LYS A 1 193 ? 24.875 -22.531 -17.219 1 43.12 193 LYS A C 1
ATOM 1538 O O . LYS A 1 193 ? 24.609 -21.438 -17.75 1 43.12 193 LYS A O 1
ATOM 1543 N N . ASN A 1 194 ? 25.297 -23.375 -18.047 1 36.5 194 ASN A N 1
ATOM 1544 C CA . ASN A 1 194 ? 25.422 -23.297 -19.5 1 36.5 194 ASN A CA 1
ATOM 1545 C C . ASN A 1 194 ? 24.078 -23.531 -20.188 1 36.5 194 ASN A C 1
ATOM 1547 O O . ASN A 1 194 ? 23.812 -22.969 -21.25 1 36.5 194 ASN A O 1
ATOM 1551 N N . LYS A 1 195 ? 23.297 -24.688 -20 1 41.44 195 LYS A N 1
ATOM 1552 C CA . LYS A 1 195 ? 22.422 -25.219 -21.047 1 41.44 195 LYS A CA 1
ATOM 1553 C C . LYS A 1 195 ? 21 -24.672 -20.906 1 41.44 195 LYS A C 1
ATOM 1555 O O . LYS A 1 195 ? 20.172 -24.844 -21.812 1 41.44 195 LYS A O 1
ATOM 1560 N N . MET A 1 196 ? 20.453 -24.547 -19.656 1 42.09 196 MET A N 1
ATOM 1561 C CA . MET A 1 196 ? 19.094 -24.047 -19.672 1 42.09 196 MET A CA 1
ATOM 1562 C C . MET A 1 196 ? 19.062 -22.531 -19.906 1 42.09 196 MET A C 1
ATOM 1564 O O . MET A 1 196 ? 19.797 -21.797 -19.266 1 42.09 196 MET A O 1
ATOM 1568 N N . ASP A 1 197 ? 19.031 -22.031 -21.047 1 39.5 197 ASP A N 1
ATOM 1569 C CA . ASP A 1 197 ? 18.953 -20.625 -21.438 1 39.5 197 ASP A CA 1
ATOM 1570 C C . ASP A 1 197 ? 18 -19.859 -20.516 1 39.5 197 ASP A C 1
ATOM 1572 O O . ASP A 1 197 ? 16.875 -19.547 -20.922 1 39.5 197 ASP A O 1
ATOM 1576 N N . VAL A 1 198 ? 18.094 -20.078 -19.219 1 47.72 198 VAL A N 1
ATOM 1577 C CA . VAL A 1 198 ? 17.25 -19.297 -18.312 1 47.72 198 VAL A CA 1
ATOM 1578 C C . VAL A 1 198 ? 17.812 -17.891 -18.172 1 47.72 198 VAL A C 1
ATOM 1580 O O . VAL A 1 198 ? 19.016 -17.703 -18.062 1 47.72 198 VAL A O 1
ATOM 1583 N N . THR A 1 199 ? 17.141 -16.906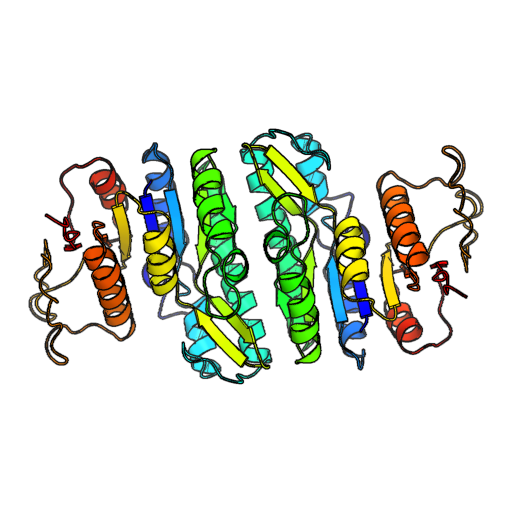 -18.734 1 53.28 199 THR A N 1
ATOM 1584 C CA . THR A 1 199 ? 17.469 -15.523 -18.438 1 53.28 199 THR A CA 1
ATOM 1585 C C . THR A 1 199 ? 17.516 -15.289 -16.922 1 53.28 199 THR A C 1
ATOM 1587 O O . THR A 1 199 ? 17.062 -16.141 -16.156 1 53.28 199 THR A O 1
ATOM 1590 N N . GLY A 1 200 ? 18.328 -14.391 -16.484 1 62.75 200 GLY A N 1
ATOM 1591 C CA . GLY A 1 200 ? 18.422 -14.047 -15.078 1 62.75 200 GLY A CA 1
ATOM 1592 C C . GLY A 1 200 ? 17.094 -14.117 -14.359 1 62.75 200 GLY A C 1
ATOM 1593 O O . GLY A 1 200 ? 17 -14.672 -13.258 1 62.75 200 GLY A O 1
ATOM 1594 N N . GLY A 1 201 ? 16.016 -13.867 -15.047 1 76.69 201 GLY A N 1
ATOM 1595 C CA . GLY A 1 201 ? 14.688 -13.891 -14.453 1 76.69 201 GLY A CA 1
ATOM 1596 C C . GLY A 1 201 ? 14.141 -15.297 -14.258 1 76.69 201 GLY A C 1
ATOM 1597 O O . GLY A 1 201 ? 13.617 -15.617 -13.188 1 76.69 201 GLY A O 1
ATOM 1598 N N . MET A 1 202 ? 14.367 -16.219 -15.141 1 82.81 202 MET A N 1
ATOM 1599 C CA . MET A 1 202 ? 13.883 -17.594 -15.062 1 82.81 202 MET A CA 1
ATOM 1600 C C . MET A 1 202 ? 14.656 -18.375 -14.008 1 82.81 202 MET A C 1
ATOM 1602 O O . MET A 1 202 ? 14.078 -19.188 -13.281 1 82.81 202 MET A O 1
ATOM 1606 N N . THR A 1 203 ? 15.938 -18.125 -13.906 1 85.5 203 THR A N 1
ATOM 1607 C CA . THR A 1 203 ? 16.75 -18.797 -12.906 1 85.5 203 THR A CA 1
ATOM 1608 C C . THR A 1 203 ? 16.219 -18.531 -11.5 1 85.5 203 THR A C 1
ATOM 1610 O O . THR A 1 203 ? 16.078 -19.469 -10.703 1 85.5 203 THR A O 1
ATOM 1613 N N . ARG A 1 204 ? 15.914 -17.344 -11.227 1 88.62 204 ARG A N 1
ATOM 1614 C CA . ARG A 1 204 ? 15.391 -16.969 -9.914 1 88.62 204 ARG A CA 1
ATOM 1615 C C . ARG A 1 204 ? 14.062 -17.672 -9.641 1 88.62 204 ARG A C 1
ATOM 1617 O O . ARG A 1 204 ? 13.828 -18.156 -8.523 1 88.62 204 ARG A O 1
ATOM 1624 N N . LYS A 1 205 ? 13.203 -17.75 -10.648 1 93.75 205 LYS A N 1
ATOM 1625 C CA . LYS A 1 205 ? 11.922 -18.422 -10.492 1 93.75 205 LYS A CA 1
ATOM 1626 C C . LYS A 1 205 ? 12.117 -19.906 -10.172 1 93.75 205 LYS A C 1
ATOM 1628 O O . LYS A 1 205 ? 11.469 -20.438 -9.273 1 93.75 205 LYS A O 1
ATOM 1633 N N . VAL A 1 206 ? 13 -20.516 -10.867 1 92.75 206 VAL A N 1
ATOM 1634 C CA . VAL A 1 206 ? 13.258 -21.938 -10.688 1 92.75 206 VAL A CA 1
ATOM 1635 C C . VAL A 1 206 ? 13.836 -22.172 -9.289 1 92.75 206 VAL A C 1
ATOM 1637 O O . VAL A 1 206 ? 13.453 -23.141 -8.609 1 92.75 206 VAL A O 1
ATOM 1640 N N . GLU A 1 207 ? 14.766 -21.328 -8.922 1 93.56 207 GLU A N 1
ATOM 1641 C CA . GLU A 1 207 ? 15.367 -21.453 -7.594 1 93.56 207 GLU A CA 1
ATOM 1642 C C . GLU A 1 207 ? 14.305 -21.375 -6.496 1 93.56 207 GLU A C 1
ATOM 1644 O O . GLU A 1 207 ? 14.281 -22.203 -5.59 1 93.56 207 GLU A O 1
ATOM 1649 N N . GLU A 1 208 ? 13.43 -20.375 -6.562 1 96 208 GLU A N 1
ATOM 1650 C CA . GLU A 1 208 ? 12.391 -20.203 -5.555 1 96 208 GLU A CA 1
ATOM 1651 C C . GLU A 1 208 ? 11.375 -21.344 -5.617 1 96 208 GLU A C 1
ATOM 1653 O O . GLU A 1 208 ? 10.922 -21.844 -4.582 1 96 208 GLU A O 1
ATOM 1658 N N . ALA A 1 209 ? 11.031 -21.734 -6.836 1 95.94 209 ALA A N 1
ATOM 1659 C CA . ALA A 1 209 ? 10.117 -22.859 -7 1 95.94 209 ALA A CA 1
ATOM 1660 C C . ALA A 1 209 ? 10.695 -24.125 -6.379 1 95.94 209 ALA A C 1
ATOM 1662 O O . ALA A 1 209 ? 9.977 -24.891 -5.727 1 95.94 209 ALA A O 1
ATOM 1663 N N . SER A 1 210 ? 11.961 -24.328 -6.59 1 94.19 210 SER A N 1
ATOM 1664 C CA . SER A 1 210 ? 12.625 -25.5 -6.027 1 94.19 210 SER A CA 1
ATOM 1665 C C . SER A 1 210 ? 12.617 -25.469 -4.504 1 94.19 210 SER A C 1
ATOM 1667 O O . SER A 1 210 ? 12.43 -26.484 -3.854 1 94.19 210 SER A O 1
ATOM 1669 N N . LYS A 1 211 ? 12.891 -24.312 -3.92 1 95.88 211 LYS A N 1
ATOM 1670 C CA . LYS A 1 211 ? 12.836 -24.156 -2.469 1 95.88 211 LYS A CA 1
ATOM 1671 C C . LYS A 1 211 ? 11.453 -24.516 -1.931 1 95.88 211 LYS A C 1
ATOM 1673 O O . LYS A 1 211 ? 11.336 -25.203 -0.915 1 95.88 211 LYS A O 1
ATOM 1678 N N . ILE A 1 212 ? 10.414 -24.047 -2.637 1 97.38 212 ILE A N 1
ATOM 1679 C CA . ILE A 1 212 ? 9.039 -24.297 -2.223 1 97.38 212 ILE A CA 1
ATOM 1680 C C . ILE A 1 212 ? 8.727 -25.781 -2.314 1 97.38 212 ILE A C 1
ATOM 1682 O O . ILE A 1 212 ? 8.148 -26.359 -1.395 1 97.38 212 ILE A O 1
ATOM 1686 N N . ALA A 1 213 ? 9.148 -26.406 -3.377 1 95.62 213 ALA A N 1
ATOM 1687 C CA . ALA A 1 213 ? 8.93 -27.844 -3.559 1 95.62 213 ALA A CA 1
ATOM 1688 C C . ALA A 1 213 ? 9.664 -28.641 -2.49 1 95.62 213 ALA A C 1
ATOM 1690 O O . ALA A 1 213 ? 9.133 -29.625 -1.975 1 95.62 213 ALA A O 1
ATOM 1691 N N . LYS A 1 214 ? 10.844 -28.219 -2.145 1 93.88 214 LYS A N 1
ATOM 1692 C CA . LYS A 1 214 ? 11.664 -28.906 -1.156 1 93.88 214 LYS A CA 1
ATOM 1693 C C . LYS A 1 214 ? 10.984 -28.922 0.209 1 93.88 214 LYS A C 1
ATOM 1695 O O . LYS A 1 214 ? 11.18 -29.859 0.989 1 93.88 214 LYS A O 1
ATOM 1700 N N . ILE A 1 215 ? 10.234 -27.969 0.473 1 93.25 215 ILE A N 1
ATOM 1701 C CA . ILE A 1 215 ? 9.594 -27.922 1.782 1 93.25 215 ILE A CA 1
ATOM 1702 C C . ILE A 1 215 ? 8.234 -28.625 1.716 1 93.25 215 ILE A C 1
ATOM 1704 O O . ILE A 1 215 ? 7.512 -28.688 2.711 1 93.25 215 ILE A O 1
ATOM 1708 N N . GLY A 1 216 ? 7.781 -29.109 0.504 1 93.56 216 GLY A N 1
ATOM 1709 C CA . GLY A 1 216 ? 6.699 -30.078 0.48 1 93.56 216 GLY A CA 1
ATOM 1710 C C . GLY A 1 216 ? 5.516 -29.625 -0.352 1 93.56 216 GLY A C 1
ATOM 1711 O O . GLY A 1 216 ? 4.492 -30.312 -0.41 1 93.56 216 GLY A O 1
ATOM 1712 N N . MET A 1 217 ? 5.594 -28.484 -1.007 1 95.31 217 MET A N 1
ATOM 1713 C CA . MET A 1 217 ? 4.449 -27.984 -1.767 1 95.31 217 MET A CA 1
ATOM 1714 C C . MET A 1 217 ? 4.66 -28.188 -3.264 1 95.31 217 MET A C 1
ATOM 1716 O O . MET A 1 217 ? 5.781 -28.062 -3.762 1 95.31 217 MET A O 1
ATOM 1720 N N . ASP A 1 218 ? 3.596 -28.516 -3.936 1 95.44 218 ASP A N 1
ATOM 1721 C CA . ASP A 1 218 ? 3.641 -28.562 -5.395 1 95.44 218 ASP A CA 1
ATOM 1722 C C . ASP A 1 218 ? 3.719 -27.156 -5.988 1 95.44 218 ASP A C 1
ATOM 1724 O O . ASP A 1 218 ? 3.066 -26.234 -5.5 1 95.44 218 ASP A O 1
ATOM 1728 N N . VAL A 1 219 ? 4.578 -26.984 -6.957 1 97.31 219 VAL A N 1
ATOM 1729 C CA . VAL A 1 219 ? 4.691 -25.734 -7.699 1 97.31 219 VAL A CA 1
ATOM 1730 C C . VAL A 1 219 ? 4.434 -25.984 -9.18 1 97.31 219 VAL A C 1
ATOM 1732 O O . VAL A 1 219 ? 5.008 -26.906 -9.773 1 97.31 219 VAL A O 1
ATOM 1735 N N . PHE A 1 220 ? 3.545 -25.234 -9.742 1 96.62 220 PHE A N 1
ATOM 1736 C CA . PHE A 1 220 ? 3.162 -25.406 -11.141 1 96.62 220 PHE A CA 1
ATOM 1737 C C . PHE A 1 220 ? 3.547 -24.172 -11.953 1 96.62 220 PHE A C 1
ATOM 1739 O O . PHE A 1 220 ? 3.074 -23.062 -11.672 1 96.62 220 PHE A O 1
ATOM 1746 N N . PHE A 1 221 ? 4.48 -24.297 -12.906 1 96.69 221 PHE A N 1
ATOM 1747 C CA . PHE A 1 221 ? 4.785 -23.281 -13.906 1 96.69 221 PHE A CA 1
ATOM 1748 C C . PHE A 1 221 ? 3.83 -23.375 -15.086 1 96.69 221 PHE A C 1
ATOM 1750 O O . PHE A 1 221 ? 3.688 -24.438 -15.695 1 96.69 221 PHE A O 1
ATOM 1757 N N . VAL A 1 222 ? 3.268 -22.281 -15.477 1 97.12 222 VAL A N 1
ATOM 1758 C CA . VAL A 1 222 ? 2.238 -22.328 -16.516 1 97.12 222 VAL A CA 1
ATOM 1759 C C . VAL A 1 222 ? 2.309 -21.078 -17.375 1 97.12 222 VAL A C 1
ATOM 1761 O O . VAL A 1 222 ? 2.777 -20.031 -16.922 1 97.12 222 VAL A O 1
ATOM 1764 N N . ASN A 1 223 ? 1.848 -21.203 -18.641 1 96.88 223 ASN A N 1
ATOM 1765 C CA . ASN A 1 223 ? 1.747 -20.047 -19.531 1 96.88 223 ASN A CA 1
ATOM 1766 C C . ASN A 1 223 ? 0.552 -19.172 -19.172 1 96.88 223 ASN A C 1
ATOM 1768 O O . ASN A 1 223 ? -0.597 -19.578 -19.375 1 96.88 223 ASN A O 1
ATOM 1772 N N . GLY A 1 224 ? 0.834 -17.953 -18.734 1 97.06 224 GLY A N 1
ATOM 1773 C CA . GLY A 1 224 ? -0.209 -17.047 -18.312 1 97.06 224 GLY A CA 1
ATOM 1774 C C . GLY A 1 224 ? -1.079 -16.547 -19.453 1 97.06 224 GLY A C 1
ATOM 1775 O O . GLY A 1 224 ? -2.174 -16.031 -19.234 1 97.06 224 GLY A O 1
ATOM 1776 N N . ASN A 1 225 ? -0.613 -16.703 -20.688 1 97.44 225 ASN A N 1
ATOM 1777 C CA . ASN A 1 225 ? -1.413 -16.359 -21.859 1 97.44 225 ASN A CA 1
ATOM 1778 C C . ASN A 1 225 ? -2.488 -17.406 -22.125 1 97.44 225 ASN A C 1
ATOM 1780 O O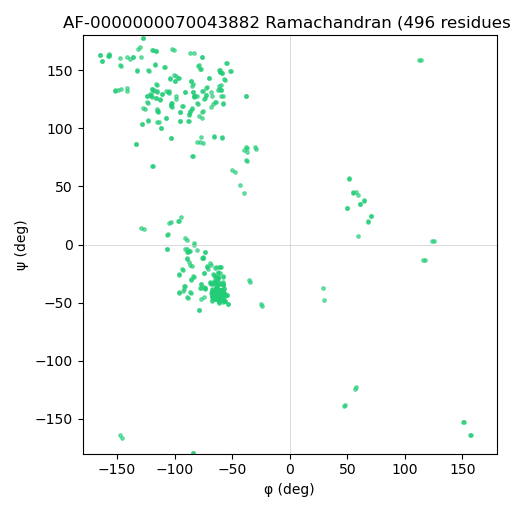 . ASN A 1 225 ? -3.359 -17.203 -22.984 1 97.44 225 ASN A O 1
ATOM 1784 N N . LYS A 1 226 ? -2.428 -18.453 -21.5 1 97.19 226 LYS A N 1
ATOM 1785 C CA . LYS A 1 226 ? -3.426 -19.516 -21.531 1 97.19 226 LYS A CA 1
ATOM 1786 C C . LYS A 1 226 ? -4.012 -19.75 -20.141 1 97.19 226 LYS A C 1
ATOM 1788 O O . LYS A 1 226 ? -3.852 -20.844 -19.562 1 97.19 226 LYS A O 1
ATOM 1793 N N . PRO A 1 227 ? -4.73 -18.766 -19.688 1 96.81 227 PRO A N 1
ATOM 1794 C CA . PRO A 1 227 ? -5.133 -18.766 -18.281 1 96.81 227 PRO A CA 1
ATOM 1795 C C . PRO A 1 227 ? -6.059 -19.922 -17.922 1 96.81 227 PRO A C 1
ATOM 1797 O O . PRO A 1 227 ? -6.215 -20.266 -16.75 1 96.81 227 PRO A O 1
ATOM 1800 N N . GLU A 1 228 ? -6.73 -20.562 -18.938 1 96 228 GLU A N 1
ATOM 1801 C CA . GLU A 1 228 ? -7.531 -21.766 -18.672 1 96 228 GLU A CA 1
ATOM 1802 C C . GLU A 1 228 ? -6.684 -22.875 -18.047 1 96 228 GLU A C 1
ATOM 1804 O O . GLU A 1 228 ? -7.203 -23.719 -17.312 1 96 228 GLU A O 1
ATOM 1809 N N . ARG A 1 229 ? -5.406 -22.875 -18.328 1 96.12 229 ARG A N 1
ATOM 1810 C CA . ARG A 1 229 ? -4.508 -23.875 -17.766 1 96.12 229 ARG A CA 1
ATOM 1811 C C . ARG A 1 229 ? -4.383 -23.703 -16.25 1 96.12 229 ARG A C 1
ATOM 1813 O O . ARG A 1 229 ? -4.172 -24.688 -15.531 1 96.12 229 ARG A O 1
ATOM 1820 N N . ILE A 1 230 ? -4.445 -22.469 -15.75 1 96.38 230 ILE A N 1
ATOM 1821 C CA . ILE A 1 230 ? -4.441 -22.219 -14.312 1 96.38 230 ILE A CA 1
ATOM 1822 C C . ILE A 1 230 ? -5.656 -22.875 -13.664 1 96.38 230 ILE A C 1
ATOM 1824 O O . ILE A 1 230 ? -5.523 -23.562 -12.648 1 96.38 230 ILE A O 1
ATOM 1828 N N . VAL A 1 231 ? -6.812 -22.703 -14.305 1 96.44 231 VAL A N 1
ATOM 1829 C CA . VAL A 1 231 ? -8.062 -23.281 -13.797 1 96.44 231 VAL A CA 1
ATOM 1830 C C . VAL A 1 231 ? -7.969 -24.797 -13.789 1 96.44 231 VAL A C 1
ATOM 1832 O O . VAL A 1 231 ? -8.336 -25.438 -12.797 1 96.44 231 VAL A O 1
ATOM 1835 N N . LYS A 1 232 ? -7.48 -25.312 -14.852 1 94.62 232 LYS A N 1
ATOM 1836 C CA . LYS A 1 232 ? -7.34 -26.766 -14.969 1 94.62 232 LYS A CA 1
ATOM 1837 C C . LYS A 1 232 ? -6.418 -27.312 -13.891 1 94.62 232 LYS A C 1
ATOM 1839 O O . LYS A 1 232 ? -6.719 -28.344 -13.273 1 94.62 232 LYS A O 1
ATOM 1844 N N . ALA A 1 233 ? -5.309 -26.656 -13.648 1 92.56 233 ALA A N 1
ATOM 1845 C CA . ALA A 1 233 ? -4.359 -27.094 -12.625 1 92.56 233 ALA A CA 1
ATOM 1846 C C . ALA A 1 233 ? -5.008 -27.109 -11.25 1 92.56 233 ALA A C 1
ATOM 1848 O O . ALA A 1 233 ? -4.832 -28.062 -10.484 1 92.56 233 ALA A O 1
ATOM 1849 N N . VAL A 1 234 ? -5.754 -26.094 -10.938 1 94 234 VAL A N 1
ATOM 1850 C CA . VAL A 1 234 ? -6.383 -25.953 -9.625 1 94 234 VAL A CA 1
ATOM 1851 C C . VAL A 1 234 ? -7.473 -27 -9.461 1 94 234 VAL A C 1
ATOM 1853 O O . VAL A 1 234 ? -7.656 -27.547 -8.375 1 94 234 VAL A O 1
ATOM 1856 N N . LYS A 1 235 ? -8.117 -27.359 -10.531 1 91.81 235 LYS A N 1
ATOM 1857 C CA . LYS A 1 235 ? -9.211 -28.328 -10.477 1 91.81 235 LYS A CA 1
ATOM 1858 C C . LYS A 1 235 ? -8.695 -29.75 -10.68 1 91.81 235 LYS A C 1
ATOM 1860 O O . LYS A 1 235 ? -9.477 -30.672 -10.867 1 91.81 235 LYS A O 1
ATOM 1865 N N . ASN A 1 236 ? -7.395 -29.891 -10.75 1 85.5 236 ASN A N 1
ATOM 1866 C CA . ASN A 1 236 ? -6.746 -31.188 -10.859 1 85.5 236 ASN A CA 1
ATOM 1867 C C . ASN A 1 236 ? -7.109 -31.875 -12.172 1 85.5 236 ASN A C 1
ATOM 1869 O O . ASN A 1 236 ? -7.383 -33.094 -12.18 1 85.5 236 ASN A O 1
ATOM 1873 N N . ARG A 1 237 ? -7.199 -31.109 -13.117 1 82.12 237 ARG A N 1
ATOM 1874 C CA . ARG A 1 237 ? -7.379 -31.625 -14.469 1 82.12 237 ARG A CA 1
ATOM 1875 C C . ARG A 1 237 ? -6.066 -31.625 -15.242 1 82.12 237 ARG A C 1
ATOM 1877 O O . ARG A 1 237 ? -5.062 -31.078 -14.766 1 82.12 237 ARG A O 1
ATOM 1884 N N . ALA A 1 238 ? -6.133 -32.312 -16.344 1 82.38 238 ALA A N 1
ATOM 1885 C CA . ALA A 1 238 ? -4.953 -32.312 -17.203 1 82.38 238 ALA A CA 1
ATOM 1886 C C . ALA A 1 238 ? -4.605 -30.875 -17.641 1 82.38 238 ALA A C 1
ATOM 1888 O O . ALA A 1 238 ? -5.492 -30.094 -17.984 1 82.38 238 ALA A O 1
ATOM 1889 N N . PHE A 1 239 ? -3.301 -30.578 -17.375 1 80.69 239 PHE A N 1
ATOM 1890 C CA . PHE A 1 239 ? -2.828 -29.266 -17.766 1 80.69 239 PHE A CA 1
ATOM 1891 C C . PHE A 1 239 ? -1.427 -29.344 -18.359 1 80.69 239 PHE A C 1
ATOM 1893 O O . PHE A 1 239 ? -0.745 -30.359 -18.219 1 80.69 239 PHE A O 1
ATOM 1900 N N . GLU A 1 240 ? -1.128 -28.297 -19.109 1 90 240 GLU A N 1
ATOM 1901 C CA . GLU A 1 240 ? 0.189 -28.188 -19.734 1 90 240 GLU A CA 1
ATOM 1902 C C . GLU A 1 240 ? 1.065 -27.172 -19 1 90 240 GLU A C 1
ATOM 1904 O O . GLU A 1 240 ? 0.638 -26.047 -18.719 1 90 240 GLU A O 1
ATOM 1909 N N . GLY A 1 241 ? 2.26 -27.625 -18.703 1 93.94 241 GLY A N 1
ATOM 1910 C CA . GLY A 1 241 ? 3.26 -26.844 -17.984 1 93.94 241 GLY A CA 1
ATOM 1911 C C . GLY A 1 241 ? 4.285 -27.719 -17.281 1 93.94 241 GLY A C 1
ATOM 1912 O O . GLY A 1 241 ? 4.48 -28.875 -17.641 1 93.94 241 GLY A O 1
ATOM 1913 N N . THR A 1 242 ? 5.008 -27.094 -16.359 1 94.19 242 THR A N 1
ATOM 1914 C CA . THR A 1 242 ? 6.012 -27.828 -15.602 1 94.19 242 THR A CA 1
ATOM 1915 C C . THR A 1 242 ? 5.605 -27.938 -14.133 1 94.19 242 THR A C 1
ATOM 1917 O O . THR A 1 242 ? 5.332 -26.922 -13.484 1 94.19 242 THR A O 1
ATOM 1920 N N . LEU A 1 243 ? 5.547 -29.141 -13.625 1 94.25 243 LEU A N 1
ATOM 1921 C CA . LEU A 1 243 ? 5.227 -29.375 -12.219 1 94.25 243 LEU A CA 1
ATOM 1922 C C . LEU A 1 243 ? 6.488 -29.688 -11.414 1 94.25 243 LEU A C 1
ATOM 1924 O O . LEU A 1 243 ? 7.242 -30.594 -11.766 1 94.25 243 LEU A O 1
ATOM 1928 N N . PHE A 1 244 ? 6.758 -28.828 -10.445 1 93.88 244 PHE A N 1
ATOM 1929 C CA . PHE A 1 244 ? 7.699 -29.172 -9.391 1 93.88 244 PHE A CA 1
ATOM 1930 C C . PHE A 1 244 ? 6.992 -29.906 -8.25 1 93.88 244 PHE A C 1
ATOM 1932 O O . PHE A 1 244 ? 6.23 -29.297 -7.5 1 93.88 244 PHE A O 1
ATOM 1939 N N . ARG A 1 245 ? 7.258 -31.172 -8.055 1 92.62 245 ARG A N 1
ATOM 1940 C CA . ARG A 1 245 ? 6.551 -31.953 -7.051 1 92.62 245 ARG A CA 1
ATOM 1941 C C . ARG A 1 245 ? 7.16 -31.75 -5.668 1 92.62 245 ARG A C 1
ATOM 1943 O O . ARG A 1 245 ? 8.383 -31.797 -5.504 1 92.62 245 ARG A O 1
ATOM 1950 N N . GLY A 1 246 ? 6.266 -31.406 -4.727 1 91.31 246 GLY A N 1
ATOM 1951 C CA . GLY A 1 246 ? 6.711 -31.266 -3.35 1 91.31 246 GLY A CA 1
ATOM 1952 C C . GLY A 1 246 ? 7.258 -32.562 -2.773 1 91.31 246 GLY A C 1
ATOM 1953 O O . GLY A 1 246 ? 6.73 -33.656 -3.049 1 91.31 246 GLY A O 1
ATOM 1954 N N . LYS A 1 247 ? 8.414 -32.469 -2.117 1 80.5 247 LYS A N 1
ATOM 1955 C CA . LYS A 1 247 ? 8.984 -33.625 -1.46 1 80.5 247 LYS A CA 1
ATOM 1956 C C . LYS A 1 247 ? 8.109 -34.094 -0.297 1 80.5 247 LYS A C 1
ATOM 1958 O O . LYS A 1 247 ? 7.742 -33.281 0.566 1 80.5 247 LYS A O 1
ATOM 1963 N N . LYS A 1 248 ? 7.238 -34.969 -0.484 1 66.38 248 LYS A N 1
ATOM 1964 C CA . LYS A 1 248 ? 6.43 -35.5 0.609 1 66.38 248 LYS A CA 1
ATOM 1965 C C . LYS A 1 248 ? 7.309 -36.125 1.688 1 66.38 248 LYS A C 1
ATOM 1967 O O . LYS A 1 248 ? 8.297 -36.812 1.382 1 66.38 248 LYS A O 1
ATOM 1972 N N . ASN A 1 249 ? 7.707 -35.375 2.732 1 48.5 249 ASN A N 1
ATOM 1973 C CA . ASN A 1 249 ? 8.367 -36.125 3.803 1 48.5 249 ASN A CA 1
ATOM 1974 C C . ASN A 1 249 ? 7.719 -37.469 4.02 1 48.5 249 ASN A C 1
ATOM 1976 O O . ASN A 1 249 ? 6.531 -37.562 4.332 1 48.5 249 ASN A O 1
ATOM 1980 N N . VAL A 1 250 ? 8.102 -38.469 3.223 1 38.44 250 VAL A N 1
ATOM 1981 C CA . VAL A 1 250 ? 7.824 -39.812 3.715 1 38.44 250 VAL A CA 1
ATOM 1982 C C . VAL A 1 250 ? 8.484 -40.031 5.078 1 38.44 250 VAL A C 1
ATOM 1984 O O . VAL A 1 250 ? 9.594 -39.531 5.309 1 38.44 250 VAL A O 1
ATOM 1987 N N . MET B 1 1 ? 11.102 16.562 13.711 1 95.94 1 MET B N 1
ATOM 1988 C CA . MET B 1 1 ? 10.234 15.906 12.742 1 95.94 1 MET B CA 1
ATOM 1989 C C . MET B 1 1 ? 8.836 16.516 12.773 1 95.94 1 MET B C 1
ATOM 1991 O O . MET B 1 1 ? 8.352 16.906 13.836 1 95.94 1 MET B O 1
ATOM 1995 N N . ILE B 1 2 ? 8.219 16.609 11.609 1 98 2 ILE B N 1
ATOM 1996 C CA . ILE B 1 2 ? 6.887 17.188 11.469 1 98 2 ILE B CA 1
ATOM 1997 C C . ILE B 1 2 ? 5.922 16.125 10.93 1 98 2 ILE B C 1
ATOM 1999 O O . ILE B 1 2 ? 6.262 15.375 10.008 1 98 2 ILE B O 1
ATOM 2003 N N . LEU B 1 3 ? 4.805 16.047 11.562 1 98.75 3 LEU B N 1
ATOM 2004 C CA . LEU B 1 3 ? 3.719 15.203 11.07 1 98.75 3 LEU B CA 1
ATOM 2005 C C . LEU B 1 3 ? 2.639 16.047 10.398 1 98.75 3 LEU B C 1
ATOM 2007 O O . LEU B 1 3 ? 2.078 16.953 11.016 1 98.75 3 LEU B O 1
ATOM 2011 N N . ILE B 1 4 ? 2.34 15.773 9.117 1 98.81 4 ILE B N 1
ATOM 2012 C CA . ILE B 1 4 ? 1.439 16.625 8.352 1 98.81 4 ILE B CA 1
ATOM 2013 C C . ILE B 1 4 ? 0.283 15.805 7.801 1 98.81 4 ILE B C 1
ATOM 2015 O O . ILE B 1 4 ? 0.501 14.805 7.117 1 98.81 4 ILE B O 1
ATOM 2019 N N . LYS B 1 5 ? -0.879 16.234 8.047 1 98.75 5 LYS B N 1
ATOM 2020 C CA . LYS B 1 5 ? -2.084 15.648 7.477 1 98.75 5 LYS B CA 1
ATOM 2021 C C . LYS B 1 5 ? -2.637 16.516 6.344 1 98.75 5 LYS B C 1
ATOM 2023 O O . LYS B 1 5 ? -2.922 17.688 6.543 1 98.75 5 LYS B O 1
ATOM 2028 N N . LEU B 1 6 ? -2.715 15.961 5.203 1 98.69 6 LEU B N 1
ATOM 2029 C CA . LEU B 1 6 ? -3.477 16.578 4.117 1 98.69 6 LEU B CA 1
ATOM 2030 C C . LEU B 1 6 ? -4.938 16.141 4.168 1 98.69 6 LEU B C 1
ATOM 2032 O O . LEU B 1 6 ? -5.273 15.016 3.787 1 98.69 6 LEU B O 1
ATOM 2036 N N . GLY B 1 7 ? -5.797 17.031 4.578 1 97.25 7 GLY B N 1
ATOM 2037 C CA . GLY B 1 7 ? -7.211 16.703 4.668 1 97.25 7 GLY B CA 1
ATOM 2038 C C . GLY B 1 7 ? -7.809 16.266 3.342 1 97.25 7 GLY B C 1
ATOM 2039 O O . GLY B 1 7 ? -7.426 16.781 2.287 1 97.25 7 GLY B O 1
ATOM 2040 N N . GLY B 1 8 ? -8.773 15.383 3.408 1 96.56 8 GLY B N 1
ATOM 2041 C CA . GLY B 1 8 ? -9.453 14.953 2.195 1 96.56 8 GLY B CA 1
ATOM 2042 C C . GLY B 1 8 ? -10.094 16.094 1.434 1 96.56 8 GLY B C 1
ATOM 2043 O O . GLY B 1 8 ? -10.055 16.125 0.202 1 96.56 8 GLY B O 1
ATOM 2044 N N . SER B 1 9 ? -10.578 17.047 2.148 1 94.31 9 SER B N 1
ATOM 2045 C CA . SER B 1 9 ? -11.289 18.172 1.53 1 94.31 9 SER B CA 1
ATOM 2046 C C . SER B 1 9 ? -10.328 19.125 0.834 1 94.31 9 SER B C 1
ATOM 2048 O O . SER B 1 9 ? -10.727 19.875 -0.05 1 94.31 9 SER B O 1
ATOM 2050 N N . ILE B 1 10 ? -9.109 19.125 1.265 1 96.06 10 ILE B N 1
ATOM 2051 C CA . ILE B 1 10 ? -8.156 20.031 0.645 1 96.06 10 ILE B CA 1
ATOM 2052 C C . ILE B 1 10 ? -7.582 19.391 -0.621 1 96.06 10 ILE B C 1
ATOM 2054 O O . ILE B 1 10 ? -7.234 20.094 -1.572 1 96.06 10 ILE B O 1
ATOM 2058 N N . ILE B 1 11 ? -7.562 18.031 -0.638 1 98.31 11 ILE B N 1
ATOM 2059 C CA . ILE B 1 11 ? -6.859 17.422 -1.764 1 98.31 11 ILE B CA 1
ATOM 2060 C C . ILE B 1 11 ? -7.867 16.828 -2.742 1 98.31 11 ILE B C 1
ATOM 2062 O O . ILE B 1 11 ? -7.488 16.312 -3.797 1 98.31 11 ILE B O 1
ATOM 2066 N N . THR B 1 12 ? -9.125 16.859 -2.43 1 98.31 12 THR B N 1
ATOM 2067 C CA . THR B 1 12 ? -10.148 16.375 -3.348 1 98.31 12 THR B CA 1
ATOM 2068 C C . THR B 1 12 ? -11.336 17.328 -3.389 1 98.31 12 THR B C 1
ATOM 2070 O O . THR B 1 12 ? -11.477 18.188 -2.516 1 98.31 12 THR B O 1
ATOM 2073 N N . ASN B 1 13 ? -12.148 17.203 -4.457 1 96 13 ASN B N 1
ATOM 2074 C CA . ASN B 1 13 ? -13.414 17.922 -4.566 1 96 13 ASN B CA 1
ATOM 2075 C C . ASN B 1 13 ? -14.555 17.156 -3.891 1 96 13 ASN B C 1
ATOM 2077 O O . ASN B 1 13 ? -14.961 16.094 -4.367 1 96 13 ASN B O 1
ATOM 2081 N N . LYS B 1 14 ? -15.07 17.703 -2.883 1 87.31 14 LYS B N 1
ATOM 2082 C CA . LYS B 1 14 ? -16.094 17.031 -2.094 1 87.31 14 LYS B CA 1
ATOM 2083 C C . LYS B 1 14 ? -17.359 16.812 -2.918 1 87.31 14 LYS B C 1
ATOM 2085 O O . LYS B 1 14 ? -18.109 15.852 -2.682 1 87.31 14 LYS B O 1
ATOM 2090 N N . GLU B 1 15 ? -17.594 17.625 -3.855 1 90.62 15 GLU B N 1
ATOM 2091 C CA . GLU B 1 15 ? -18.844 17.609 -4.605 1 90.62 15 GLU B CA 1
ATOM 2092 C C . GLU B 1 15 ? -18.75 16.688 -5.812 1 90.62 15 GLU B C 1
ATOM 2094 O O . GLU B 1 15 ? -19.766 16.406 -6.469 1 90.62 15 GLU B O 1
ATOM 2099 N N . LYS B 1 16 ? -17.641 16.25 -6.145 1 95.69 16 LYS B N 1
ATOM 2100 C CA . LYS B 1 16 ? -17.438 15.383 -7.297 1 95.69 16 LYS B CA 1
ATOM 2101 C C . LYS B 1 16 ? -16.672 14.117 -6.895 1 95.69 16 LYS B C 1
ATOM 2103 O O . LYS B 1 16 ? -15.523 14.188 -6.465 1 95.69 16 LYS B O 1
ATOM 2108 N N . PRO B 1 17 ? -17.359 12.984 -7.066 1 95.62 17 PRO B N 1
ATOM 2109 C CA . PRO B 1 17 ? -16.688 11.734 -6.703 1 95.62 17 PRO B CA 1
ATOM 2110 C C . PRO B 1 17 ? -15.367 11.539 -7.445 1 95.62 17 PRO B C 1
ATOM 2112 O O . PRO B 1 17 ? -15.258 11.891 -8.625 1 95.62 17 PRO B O 1
ATOM 2115 N N . LEU B 1 18 ? -14.391 10.992 -6.738 1 97.5 18 LEU B N 1
ATOM 2116 C CA . LEU B 1 18 ? -13.125 10.562 -7.316 1 97.5 18 LEU B CA 1
ATOM 2117 C C . LEU B 1 18 ? -12.461 11.711 -8.078 1 97.5 18 LEU B C 1
ATOM 2119 O O . LEU B 1 18 ? -12.047 11.531 -9.227 1 97.5 18 LEU B O 1
ATOM 2123 N N . SER B 1 19 ? -12.469 12.883 -7.453 1 98.38 19 SER B N 1
ATOM 2124 C CA . SER B 1 19 ? -11.93 14.086 -8.086 1 98.38 19 SER B CA 1
ATOM 2125 C C . SER B 1 19 ? -10.836 14.719 -7.23 1 98.38 19 SER B C 1
ATOM 2127 O O . SER B 1 19 ? -11.125 15.352 -6.215 1 98.38 19 SER B O 1
ATOM 2129 N N . ALA B 1 20 ? -9.617 14.594 -7.633 1 98.69 20 ALA B N 1
ATOM 2130 C CA . ALA B 1 20 ? -8.477 15.141 -6.898 1 98.69 20 ALA B CA 1
ATOM 2131 C C . ALA B 1 20 ? -8.234 16.594 -7.27 1 98.69 20 ALA B C 1
ATOM 2133 O O . ALA B 1 20 ? -8.414 17 -8.422 1 98.69 20 ALA B O 1
ATOM 2134 N N . ARG B 1 21 ? -7.906 17.391 -6.34 1 98.56 21 ARG B N 1
ATOM 2135 C CA . ARG B 1 21 ? -7.449 18.766 -6.582 1 98.56 21 ARG B CA 1
ATOM 2136 C C . ARG B 1 21 ? -5.953 18.797 -6.887 1 98.56 21 ARG B C 1
ATOM 2138 O O . ARG B 1 21 ? -5.16 19.266 -6.074 1 98.56 21 ARG B O 1
ATOM 2145 N N . ARG B 1 22 ? -5.605 18.422 -8.062 1 98.56 22 ARG B N 1
ATOM 2146 C CA . ARG B 1 22 ? -4.219 18.172 -8.453 1 98.56 22 ARG B CA 1
ATOM 2147 C C . ARG B 1 22 ? -3.383 19.438 -8.312 1 98.56 22 ARG B C 1
ATOM 2149 O O . ARG B 1 22 ? -2.229 19.391 -7.879 1 98.56 22 ARG B O 1
ATOM 2156 N N . LYS B 1 23 ? -3.918 20.625 -8.664 1 98.19 23 LYS B N 1
ATOM 2157 C CA . LYS B 1 23 ? -3.191 21.875 -8.547 1 98.19 23 LYS B CA 1
ATOM 2158 C C . LYS B 1 23 ? -2.869 22.188 -7.086 1 98.19 23 LYS B C 1
ATOM 2160 O O . LYS B 1 23 ? -1.768 22.641 -6.773 1 98.19 23 LYS B O 1
ATOM 2165 N N . THR B 1 24 ? -3.832 21.938 -6.23 1 98.38 24 THR B N 1
ATOM 2166 C CA . THR B 1 24 ? -3.631 22.156 -4.801 1 98.38 24 THR B CA 1
ATOM 2167 C C . THR B 1 24 ? -2.568 21.219 -4.254 1 98.38 24 THR B C 1
ATOM 2169 O O . THR B 1 24 ? -1.677 21.625 -3.516 1 98.38 24 THR B O 1
ATOM 2172 N N . ILE B 1 25 ? -2.658 19.922 -4.602 1 98.81 25 ILE B N 1
ATOM 2173 C CA . ILE B 1 25 ? -1.69 18.922 -4.176 1 98.81 25 ILE B CA 1
ATOM 2174 C C . ILE B 1 25 ? -0.29 19.328 -4.629 1 98.81 25 ILE B C 1
ATOM 2176 O O . ILE B 1 25 ? 0.662 19.281 -3.846 1 98.81 25 ILE B O 1
ATOM 2180 N N . ASP B 1 26 ? -0.208 19.797 -5.84 1 98.69 26 ASP B N 1
ATOM 2181 C CA . ASP B 1 26 ? 1.077 20.219 -6.391 1 98.69 26 ASP B CA 1
ATOM 2182 C C . ASP B 1 26 ? 1.629 21.422 -5.637 1 98.69 26 ASP B C 1
ATOM 2184 O O . ASP B 1 26 ? 2.824 21.484 -5.344 1 98.69 26 ASP B O 1
ATOM 2188 N N . SER B 1 27 ? 0.771 22.375 -5.387 1 98.56 27 SER B N 1
ATOM 2189 C CA . SER B 1 27 ? 1.18 23.578 -4.664 1 98.56 27 SER B CA 1
ATOM 2190 C C . SER B 1 27 ? 1.688 23.234 -3.27 1 98.56 27 SER B C 1
ATOM 2192 O O . SER B 1 27 ? 2.711 23.766 -2.828 1 98.56 27 SER B O 1
ATOM 2194 N N . ILE B 1 28 ? 0.994 22.359 -2.574 1 98.56 28 ILE B N 1
ATOM 2195 C CA . ILE B 1 28 ? 1.422 21.922 -1.25 1 98.56 28 ILE B CA 1
ATOM 2196 C C . ILE B 1 28 ? 2.771 21.219 -1.351 1 98.56 28 ILE B C 1
ATOM 2198 O O . ILE B 1 28 ? 3.695 21.516 -0.593 1 98.56 28 ILE B O 1
ATOM 2202 N N . SER B 1 29 ? 2.906 20.281 -2.314 1 98.5 29 SER B N 1
ATOM 2203 C CA . SER B 1 29 ? 4.141 19.531 -2.51 1 98.5 29 SER B CA 1
ATOM 2204 C C . SER B 1 29 ? 5.324 20.453 -2.742 1 98.5 29 SER B C 1
ATOM 2206 O O . SER B 1 29 ? 6.391 20.281 -2.15 1 98.5 29 SER B O 1
ATOM 2208 N N . LYS B 1 30 ? 5.133 21.469 -3.561 1 97.94 30 LYS B N 1
ATOM 2209 C CA . LYS B 1 30 ? 6.184 22.438 -3.863 1 97.94 30 LYS B CA 1
ATOM 2210 C C . LYS B 1 30 ? 6.672 23.125 -2.598 1 97.94 30 LYS B C 1
ATOM 2212 O O . LYS B 1 30 ? 7.871 23.391 -2.445 1 97.94 30 LYS B O 1
ATOM 2217 N N . ASN B 1 31 ? 5.797 23.438 -1.722 1 97.56 31 ASN B N 1
ATOM 2218 C CA . ASN B 1 31 ? 6.148 24.141 -0.496 1 97.56 31 ASN B CA 1
ATOM 2219 C C . ASN B 1 31 ? 6.785 23.203 0.527 1 97.56 31 ASN B C 1
ATOM 2221 O O . ASN B 1 31 ? 7.652 23.625 1.299 1 97.56 31 ASN B O 1
ATOM 2225 N N . LEU B 1 32 ? 6.359 21.938 0.571 1 96.81 32 LEU B N 1
ATOM 2226 C CA . LEU B 1 32 ? 6.918 20.969 1.512 1 96.81 32 LEU B CA 1
ATOM 2227 C C . LEU B 1 32 ? 8.406 20.75 1.253 1 96.81 32 LEU B C 1
ATOM 2229 O O . LEU B 1 32 ? 9.164 20.469 2.178 1 96.81 32 LEU B O 1
ATOM 2233 N N . ARG B 1 33 ? 8.805 20.938 0.041 1 94.44 33 ARG B N 1
ATOM 2234 C CA . ARG B 1 33 ? 10.211 20.781 -0.33 1 94.44 33 ARG B CA 1
ATOM 2235 C C . ARG B 1 33 ? 11.086 21.781 0.425 1 94.44 33 ARG B C 1
ATOM 2237 O O . ARG B 1 33 ? 12.281 21.531 0.631 1 94.44 33 ARG B O 1
ATOM 2244 N N . LYS B 1 34 ? 10.508 22.844 0.95 1 94.12 34 LYS B N 1
ATOM 2245 C CA . LYS B 1 34 ? 11.242 23.938 1.581 1 94.12 34 LYS B CA 1
ATOM 2246 C C . LYS B 1 34 ? 11.477 23.656 3.062 1 94.12 34 LYS B C 1
ATOM 2248 O O . LYS B 1 34 ? 12.203 24.406 3.729 1 94.12 34 LYS B O 1
ATOM 2253 N N . LEU B 1 35 ? 10.867 22.719 3.814 1 92.81 35 LEU B N 1
ATOM 2254 C CA . LEU B 1 35 ? 10.836 22.531 5.262 1 92.81 35 LEU B CA 1
ATOM 2255 C C . LEU B 1 35 ? 12.195 22.062 5.777 1 92.81 35 LEU B C 1
ATOM 2257 O O . LEU B 1 35 ? 12.602 22.438 6.879 1 92.81 35 LEU B O 1
ATOM 2261 N N . GLY B 1 36 ? 13.102 21.516 5.133 1 88.88 36 GLY B N 1
ATOM 2262 C CA . GLY B 1 36 ? 14.461 21.172 5.516 1 88.88 36 GLY B CA 1
ATOM 2263 C C . GLY B 1 36 ? 14.523 20.219 6.707 1 88.88 36 GLY B C 1
ATOM 2264 O O . GLY B 1 36 ? 15.539 20.156 7.395 1 88.88 36 GLY B O 1
ATOM 2265 N N . GLU B 1 37 ? 13.5 19.656 7.238 1 94.81 37 GLU B N 1
ATOM 2266 C CA . GLU B 1 37 ? 13.453 18.656 8.305 1 94.81 37 GLU B CA 1
ATOM 2267 C C . GLU B 1 37 ? 12.586 17.469 7.906 1 94.81 37 GLU B C 1
ATOM 2269 O O . GLU B 1 37 ? 11.773 17.562 6.98 1 94.81 37 GLU B O 1
ATOM 2274 N N . PRO B 1 38 ? 12.781 16.344 8.633 1 97.56 38 PRO B N 1
ATOM 2275 C CA . PRO B 1 38 ? 12.008 15.156 8.297 1 97.56 38 PRO B CA 1
ATOM 2276 C C . PRO B 1 38 ? 10.5 15.367 8.461 1 97.56 38 PRO B C 1
ATOM 2278 O O . PRO B 1 38 ? 10.062 15.984 9.438 1 97.56 38 PRO B O 1
ATOM 2281 N N . ILE B 1 39 ? 9.727 14.898 7.523 1 98.19 39 ILE B N 1
ATOM 2282 C CA . ILE B 1 39 ? 8.273 15.008 7.598 1 98.19 39 ILE B CA 1
ATOM 2283 C C . ILE B 1 39 ? 7.633 13.656 7.273 1 98.19 39 ILE B C 1
ATOM 2285 O O . ILE B 1 39 ? 8.234 12.828 6.594 1 98.19 39 ILE B O 1
ATOM 2289 N N . ILE B 1 40 ? 6.543 13.406 7.824 1 98.88 40 ILE B N 1
ATOM 2290 C CA . ILE B 1 40 ? 5.641 12.305 7.504 1 98.88 40 ILE B CA 1
ATOM 2291 C C . ILE B 1 40 ? 4.289 12.859 7.062 1 98.88 40 ILE B C 1
ATOM 2293 O O . ILE B 1 40 ? 3.752 13.781 7.68 1 98.88 40 ILE B O 1
ATOM 2297 N N . ILE B 1 41 ? 3.775 12.312 5.977 1 98.94 41 ILE B N 1
ATOM 2298 C CA . ILE B 1 41 ? 2.516 12.805 5.43 1 98.94 41 ILE B CA 1
ATOM 2299 C C . ILE B 1 41 ? 1.425 11.75 5.621 1 98.94 41 ILE B C 1
ATOM 2301 O O . ILE B 1 41 ? 1.642 10.57 5.352 1 98.94 41 ILE B O 1
ATOM 2305 N N . VAL B 1 42 ? 0.328 12.164 6.152 1 98.94 42 VAL B N 1
ATOM 2306 C CA . VAL B 1 42 ? -0.912 11.398 6.207 1 98.94 42 VAL B CA 1
ATOM 2307 C C . VAL B 1 42 ? -1.992 12.102 5.391 1 98.94 42 VAL B C 1
ATOM 2309 O O . VAL B 1 42 ? -2.238 13.297 5.578 1 98.94 42 VAL B O 1
ATOM 2312 N N . HIS B 1 43 ? -2.594 11.414 4.465 1 98.81 43 HIS B N 1
ATOM 2313 C CA . HIS B 1 43 ? -3.662 12.133 3.777 1 98.81 43 HIS B CA 1
ATOM 2314 C C . HIS B 1 43 ? -5.012 11.461 4 1 98.81 43 HIS B C 1
ATOM 2316 O O . HIS B 1 43 ? -5.07 10.266 4.312 1 98.81 43 HIS B O 1
ATOM 2322 N N . GLY B 1 44 ? -6.059 12.273 3.883 1 97.31 44 GLY B N 1
ATOM 2323 C CA . GLY B 1 44 ? -7.418 11.773 3.994 1 97.31 44 GLY B CA 1
ATOM 2324 C C . GLY B 1 44 ? -7.949 11.195 2.693 1 97.31 44 GLY B C 1
ATOM 2325 O O . GLY B 1 44 ? -7.227 11.141 1.694 1 97.31 44 GLY B O 1
ATOM 2326 N N . GLY B 1 45 ? -9.203 10.742 2.77 1 96.81 45 GLY B N 1
ATOM 2327 C CA . GLY B 1 45 ? -9.742 10.047 1.612 1 96.81 45 GLY B CA 1
ATOM 2328 C C . GLY B 1 45 ? -10.562 10.945 0.705 1 96.81 45 GLY B C 1
ATOM 2329 O O . GLY B 1 45 ? -10.734 10.648 -0.48 1 96.81 45 GLY B O 1
ATOM 2330 N N . GLY B 1 46 ? -11.109 12.016 1.294 1 95.44 46 GLY B N 1
ATOM 2331 C CA . GLY B 1 46 ? -11.938 12.914 0.503 1 95.44 46 GLY B CA 1
ATOM 2332 C C . GLY B 1 46 ? -12.961 12.188 -0.342 1 95.44 46 GLY B C 1
ATOM 2333 O O . GLY B 1 46 ? -13.641 11.281 0.142 1 95.44 46 GLY B O 1
ATOM 2334 N N . SER B 1 47 ? -13.133 12.648 -1.576 1 97.19 47 SER B N 1
ATOM 2335 C CA . SER B 1 47 ? -14.18 12.109 -2.441 1 97.19 47 SER B CA 1
ATOM 2336 C C . SER B 1 47 ? -13.82 10.711 -2.941 1 97.19 47 SER B C 1
ATOM 2338 O O . SER B 1 47 ? -14.633 10.055 -3.588 1 97.19 47 SER B O 1
ATOM 2340 N N . TYR B 1 48 ? -12.617 10.219 -2.67 1 98 48 TYR B N 1
ATOM 2341 C CA . TYR B 1 48 ? -12.195 8.875 -3.059 1 98 48 TYR B CA 1
ATOM 2342 C C . TYR B 1 48 ? -12.609 7.848 -2.01 1 98 48 TYR B C 1
ATOM 2344 O O . TYR B 1 48 ? -12.961 6.715 -2.342 1 98 48 TYR B O 1
ATOM 2352 N N . GLY B 1 49 ? -12.453 8.203 -0.792 1 96.81 49 GLY B N 1
ATOM 2353 C CA . GLY B 1 49 ? -12.867 7.324 0.291 1 96.81 49 GLY B CA 1
ATOM 2354 C C . GLY B 1 49 ? -14.312 7.52 0.698 1 96.81 49 GLY B C 1
ATOM 2355 O O . GLY B 1 49 ? -15.07 6.555 0.805 1 96.81 49 GLY B O 1
ATOM 2356 N N . HIS B 1 50 ? -14.68 8.766 0.838 1 93.88 50 HIS B N 1
ATOM 2357 C CA . HIS B 1 50 ? -15.977 9.117 1.413 1 93.88 50 HIS B CA 1
ATOM 2358 C C . HIS B 1 50 ? -17.125 8.695 0.492 1 93.88 50 HIS B C 1
ATOM 2360 O O . HIS B 1 50 ? -18.156 8.211 0.958 1 93.88 50 HIS B O 1
ATOM 2366 N N . TYR B 1 51 ? -17 8.883 -0.766 1 94.94 51 TYR B N 1
ATOM 2367 C CA . TYR B 1 51 ? -18.031 8.516 -1.723 1 94.94 51 TYR B CA 1
ATOM 2368 C C . TYR B 1 51 ? -18.422 7.055 -1.564 1 94.94 51 TYR B C 1
ATOM 2370 O O . TYR B 1 51 ? -19.609 6.738 -1.393 1 94.94 51 TYR B O 1
ATOM 2378 N N . TRP B 1 52 ? -17.453 6.184 -1.558 1 96.56 52 TRP B N 1
ATOM 2379 C CA . TRP B 1 52 ? -17.703 4.746 -1.49 1 96.56 52 TRP B CA 1
ATOM 2380 C C . TRP B 1 52 ? -18.156 4.34 -0.092 1 96.56 52 TRP B C 1
ATOM 2382 O O . TRP B 1 52 ? -18.969 3.43 0.061 1 96.56 52 TRP B O 1
ATOM 2392 N N . SER B 1 53 ? -17.531 4.992 0.951 1 95.94 53 SER B N 1
ATOM 2393 C CA . SER B 1 53 ? -17.906 4.633 2.312 1 95.94 53 SER B CA 1
ATOM 2394 C C . SER B 1 53 ? -19.391 4.887 2.561 1 95.94 53 SER B C 1
ATOM 2396 O O . SER B 1 53 ? -20.047 4.145 3.303 1 95.94 53 SER B O 1
ATOM 2398 N N . VAL B 1 54 ? -19.891 5.984 2.023 1 94.94 54 VAL B N 1
ATOM 2399 C CA . VAL B 1 54 ? -21.312 6.285 2.129 1 94.94 54 VAL B CA 1
ATOM 2400 C C . VAL B 1 54 ? -22.125 5.273 1.318 1 94.94 54 VAL B C 1
ATOM 2402 O O . VAL B 1 54 ? -23.094 4.703 1.817 1 94.94 54 VAL B O 1
ATOM 2405 N N . LYS B 1 55 ? -21.75 5.012 0.104 1 96.69 55 LYS B N 1
ATOM 2406 C CA . LYS B 1 55 ? -22.453 4.102 -0.792 1 96.69 55 LYS B CA 1
ATOM 2407 C C . LYS B 1 55 ? -22.578 2.707 -0.18 1 96.69 55 LYS B C 1
ATOM 2409 O O . LYS B 1 55 ? -23.594 2.041 -0.329 1 96.69 55 LYS B O 1
ATOM 2414 N N . TYR B 1 56 ? -21.547 2.268 0.52 1 97.56 56 TYR B N 1
ATOM 2415 C CA . TYR B 1 56 ? -21.516 0.907 1.046 1 97.56 56 TYR B CA 1
ATOM 2416 C C . TYR B 1 56 ? -21.734 0.902 2.555 1 97.56 56 TYR B C 1
ATOM 2418 O O . TYR B 1 56 ? -21.484 -0.102 3.221 1 97.56 56 TYR B O 1
ATOM 2426 N N . ASP B 1 57 ? -22.078 2.057 3.182 1 96.75 57 ASP B N 1
ATOM 2427 C CA . ASP B 1 57 ? -22.453 2.219 4.586 1 96.75 57 ASP B CA 1
ATOM 2428 C C . ASP B 1 57 ? -21.328 1.748 5.508 1 96.75 57 ASP B C 1
ATOM 2430 O O . ASP B 1 57 ? -21.562 0.958 6.422 1 96.75 57 ASP B O 1
ATOM 2434 N N . MET B 1 58 ? -20.188 2.098 5.16 1 96.25 58 MET B N 1
ATOM 2435 C CA . MET B 1 58 ? -19.031 1.745 5.984 1 96.25 58 MET B CA 1
ATOM 2436 C C . MET B 1 58 ? -18.625 2.912 6.875 1 96.25 58 MET B C 1
ATOM 2438 O O . MET B 1 58 ? -18.641 4.066 6.445 1 96.25 58 MET B O 1
ATOM 2442 N N . HIS B 1 59 ? -18.156 2.613 8.094 1 93.75 59 HIS B N 1
ATOM 2443 C CA . HIS B 1 59 ? -17.75 3.623 9.055 1 93.75 59 HIS B CA 1
ATOM 2444 C C . HIS B 1 59 ? -16.594 3.115 9.922 1 93.75 59 HIS B C 1
ATOM 2446 O O . HIS B 1 59 ? -15.938 2.133 9.57 1 93.75 59 HIS B O 1
ATOM 2452 N N . THR B 1 60 ? -16.344 3.768 11 1 93.06 60 THR B N 1
ATOM 2453 C CA . THR B 1 60 ? -15.133 3.514 11.766 1 93.06 60 THR B CA 1
ATOM 2454 C C . THR B 1 60 ? -15.352 2.393 12.781 1 93.06 60 THR B C 1
ATOM 2456 O O . THR B 1 60 ? -14.414 1.95 13.438 1 93.06 60 THR B O 1
ATOM 2459 N N . LYS B 1 61 ? -16.531 1.959 12.883 1 95.38 61 LYS B N 1
ATOM 2460 C CA . LYS B 1 61 ? -16.797 0.806 13.734 1 95.38 61 LYS B CA 1
ATOM 2461 C C . LYS B 1 61 ? -16.547 -0.501 12.992 1 95.38 61 LYS B C 1
ATOM 2463 O O . LYS B 1 61 ? -16.875 -0.628 11.812 1 95.38 61 LYS B O 1
ATOM 2468 N N . GLU B 1 62 ? -15.922 -1.429 13.617 1 96.69 62 GLU B N 1
ATOM 2469 C CA . GLU B 1 62 ? -15.656 -2.713 12.984 1 96.69 62 GLU B CA 1
ATOM 2470 C C . GLU B 1 62 ? -16.938 -3.5 12.766 1 96.69 62 GLU B C 1
ATOM 2472 O O . GLU B 1 62 ? -17.766 -3.623 13.68 1 96.69 62 GLU B O 1
ATOM 2477 N N . ARG B 1 63 ? -17.141 -3.99 11.641 1 97.69 63 ARG B N 1
ATOM 2478 C CA . ARG B 1 63 ? -18.312 -4.793 11.258 1 97.69 63 ARG B CA 1
ATOM 2479 C C . ARG B 1 63 ? -18 -5.672 10.055 1 97.69 63 ARG B C 1
ATOM 2481 O O . ARG B 1 63 ? -16.922 -5.562 9.461 1 97.69 63 ARG B O 1
ATOM 2488 N N . LYS B 1 64 ? -18.844 -6.641 9.867 1 97.81 64 LYS B N 1
ATOM 2489 C CA . LYS B 1 64 ? -18.797 -7.383 8.609 1 97.81 64 LYS B CA 1
ATOM 2490 C C . LYS B 1 64 ? -19.391 -6.57 7.465 1 97.81 64 LYS B C 1
ATOM 2492 O O . LYS B 1 64 ? -20.594 -6.688 7.176 1 97.81 64 LYS B O 1
ATOM 2497 N N . TYR B 1 65 ? -18.641 -5.797 6.836 1 97.94 65 TYR B N 1
ATOM 2498 C CA . TYR B 1 65 ? -19.094 -4.969 5.727 1 97.94 65 TYR B CA 1
ATOM 2499 C C . TYR B 1 65 ? -19.109 -5.762 4.422 1 97.94 65 TYR B C 1
ATOM 2501 O O . TYR B 1 65 ? -18.547 -6.863 4.355 1 97.94 65 TYR B O 1
ATOM 2509 N N . ASP B 1 66 ? -19.797 -5.191 3.42 1 97.94 66 ASP B N 1
ATOM 2510 C CA . ASP B 1 66 ? -19.75 -5.754 2.074 1 97.94 66 ASP B CA 1
ATOM 2511 C C . ASP B 1 66 ? -18.328 -5.809 1.543 1 97.94 66 ASP B C 1
ATOM 2513 O O . ASP B 1 66 ? -17.656 -4.781 1.458 1 97.94 66 ASP B O 1
ATOM 2517 N N . ILE B 1 67 ? -17.906 -7.012 1.22 1 97.94 67 ILE B N 1
ATOM 2518 C CA . ILE B 1 67 ? -16.5 -7.191 0.84 1 97.94 67 ILE B CA 1
ATOM 2519 C C . ILE B 1 67 ? -16.219 -6.438 -0.457 1 97.94 67 ILE B C 1
ATOM 2521 O O . ILE B 1 67 ? -15.109 -5.949 -0.668 1 97.94 67 ILE B O 1
ATOM 2525 N N . ARG B 1 68 ? -17.172 -6.348 -1.348 1 98.25 68 ARG B N 1
ATOM 2526 C CA . ARG B 1 68 ? -17 -5.566 -2.57 1 98.25 68 ARG B CA 1
ATOM 2527 C C . ARG B 1 68 ? -16.766 -4.094 -2.254 1 98.25 68 ARG B C 1
ATOM 2529 O O . ARG B 1 68 ? -15.883 -3.459 -2.836 1 98.25 68 ARG B O 1
ATOM 2536 N N . GLY B 1 69 ? -17.578 -3.566 -1.338 1 98.5 69 GLY B N 1
ATOM 2537 C CA . GLY B 1 69 ? -17.391 -2.191 -0.903 1 98.5 69 GLY B CA 1
ATOM 2538 C C . GLY B 1 69 ? -16.016 -1.936 -0.326 1 98.5 69 GLY B C 1
ATOM 2539 O O . GLY B 1 69 ? -15.375 -0.929 -0.648 1 98.5 69 GLY B O 1
ATOM 2540 N N . VAL B 1 70 ? -15.523 -2.867 0.467 1 98.75 70 VAL B N 1
ATOM 2541 C CA . VAL B 1 70 ? -14.203 -2.742 1.076 1 98.75 70 VAL B CA 1
ATOM 2542 C C . VAL B 1 70 ? -13.133 -2.727 -0.011 1 98.75 70 VAL B C 1
ATOM 2544 O O . VAL B 1 70 ? -12.242 -1.878 0.002 1 98.75 70 VAL B O 1
ATOM 2547 N N . ALA B 1 71 ? -13.234 -3.662 -0.945 1 98.81 71 ALA B N 1
ATOM 2548 C CA . ALA B 1 71 ? -12.273 -3.75 -2.037 1 98.81 71 ALA B CA 1
ATOM 2549 C C . ALA B 1 71 ? -12.25 -2.465 -2.857 1 98.81 71 ALA B C 1
ATOM 2551 O O . ALA B 1 71 ? -11.188 -1.965 -3.217 1 98.81 71 ALA B O 1
ATOM 2552 N N . ILE B 1 72 ? -13.406 -1.901 -3.119 1 98.75 72 ILE B N 1
ATOM 2553 C CA . ILE B 1 72 ? -13.531 -0.694 -3.928 1 98.75 72 ILE B CA 1
ATOM 2554 C C . ILE B 1 72 ? -12.906 0.488 -3.191 1 98.75 72 ILE B C 1
ATOM 2556 O O . ILE B 1 72 ? -12.156 1.271 -3.783 1 98.75 72 ILE B O 1
ATOM 2560 N N . ILE B 1 73 ? -13.188 0.623 -1.905 1 98.5 73 ILE B N 1
ATOM 2561 C CA . ILE B 1 73 ? -12.633 1.716 -1.113 1 98.5 73 ILE B CA 1
ATOM 2562 C C . ILE B 1 73 ? -11.109 1.618 -1.091 1 98.5 73 ILE B C 1
ATOM 2564 O O . ILE B 1 73 ? -10.414 2.605 -1.342 1 98.5 73 ILE B O 1
ATOM 2568 N N . LYS B 1 74 ? -10.602 0.445 -0.799 1 98.75 74 LYS B N 1
ATOM 2569 C CA . LYS B 1 74 ? -9.156 0.247 -0.759 1 98.75 74 LYS B CA 1
ATOM 2570 C C . LYS B 1 74 ? -8.508 0.646 -2.082 1 98.75 74 LYS B C 1
ATOM 2572 O O . LYS B 1 74 ? -7.504 1.363 -2.098 1 98.75 74 LYS B O 1
ATOM 2577 N N . ASN B 1 75 ? -9.102 0.139 -3.152 1 98.75 75 ASN B N 1
ATOM 2578 C CA . ASN B 1 75 ? -8.57 0.438 -4.477 1 98.75 75 ASN B CA 1
ATOM 2579 C C . ASN B 1 75 ? -8.641 1.931 -4.789 1 98.75 75 ASN B C 1
ATOM 2581 O O . ASN B 1 75 ? -7.73 2.482 -5.41 1 98.75 75 ASN B O 1
ATOM 2585 N N . SER B 1 76 ? -9.719 2.555 -4.391 1 98.75 76 SER B N 1
ATOM 2586 C CA . SER B 1 76 ? -9.914 3.986 -4.586 1 98.75 76 SER B CA 1
ATOM 2587 C C . SER B 1 76 ? -8.883 4.797 -3.809 1 98.75 76 SER B C 1
ATOM 2589 O O . SER B 1 76 ? -8.359 5.789 -4.316 1 98.75 76 SER B O 1
ATOM 2591 N N . MET B 1 77 ? -8.57 4.367 -2.609 1 98.81 77 MET B N 1
ATOM 2592 C CA . MET B 1 77 ? -7.59 5.07 -1.785 1 98.81 77 MET B CA 1
ATOM 2593 C C . MET B 1 77 ? -6.191 4.938 -2.375 1 98.81 77 MET B C 1
ATOM 2595 O O . MET B 1 77 ? -5.375 5.855 -2.268 1 98.81 77 MET B O 1
ATOM 2599 N N . ILE B 1 78 ? -5.887 3.822 -2.994 1 98.88 78 ILE B N 1
ATOM 2600 C CA . ILE B 1 78 ? -4.609 3.633 -3.676 1 98.88 78 ILE B CA 1
ATOM 2601 C C . ILE B 1 78 ? -4.488 4.629 -4.828 1 98.88 78 ILE B C 1
ATOM 2603 O O . ILE B 1 78 ? -3.414 5.184 -5.066 1 98.88 78 ILE B O 1
ATOM 2607 N N . GLU B 1 79 ? -5.59 4.852 -5.516 1 98.81 79 GLU B N 1
ATOM 2608 C CA . GLU B 1 79 ? -5.605 5.816 -6.609 1 98.81 79 GLU B CA 1
ATOM 2609 C C . GLU B 1 79 ? -5.273 7.223 -6.113 1 98.81 79 GLU B C 1
ATOM 2611 O O . GLU B 1 79 ? -4.43 7.91 -6.691 1 98.81 79 GLU B O 1
ATOM 2616 N N . LEU B 1 80 ? -5.941 7.625 -5.09 1 98.88 80 LEU B N 1
ATOM 2617 C CA . LEU B 1 80 ? -5.68 8.945 -4.527 1 98.88 80 LEU B CA 1
ATOM 2618 C C . LEU B 1 80 ? -4.238 9.055 -4.043 1 98.88 80 LEU B C 1
ATOM 2620 O O . LEU B 1 80 ? -3.57 10.062 -4.289 1 98.88 80 LEU B O 1
ATOM 2624 N N . ASN B 1 81 ? -3.791 8.039 -3.342 1 98.94 81 ASN B N 1
ATOM 2625 C CA . ASN B 1 81 ? -2.414 8.031 -2.859 1 98.94 81 ASN B CA 1
ATOM 2626 C C . ASN B 1 81 ? -1.416 8.172 -4.004 1 98.94 81 ASN B C 1
ATOM 2628 O O . ASN B 1 81 ? -0.406 8.859 -3.875 1 98.94 81 ASN B O 1
ATOM 2632 N N . LYS B 1 82 ? -1.707 7.477 -5.086 1 98.88 82 LYS B N 1
ATOM 2633 C CA . LYS B 1 82 ? -0.834 7.547 -6.254 1 98.88 82 LYS B CA 1
ATOM 2634 C C . LYS B 1 82 ? -0.725 8.977 -6.773 1 98.88 82 LYS B C 1
ATOM 2636 O O . LYS B 1 82 ? 0.354 9.414 -7.18 1 98.88 82 LYS B O 1
ATOM 2641 N N . ILE B 1 83 ? -1.786 9.695 -6.766 1 98.88 83 ILE B N 1
ATOM 2642 C CA . ILE B 1 83 ? -1.799 11.086 -7.211 1 98.88 83 ILE B CA 1
ATOM 2643 C C . ILE B 1 83 ? -0.913 11.93 -6.301 1 98.88 83 ILE B C 1
ATOM 2645 O O . ILE B 1 83 ? -0.119 12.75 -6.777 1 98.88 83 ILE B O 1
ATOM 2649 N N . VAL B 1 84 ? -1.011 11.695 -4.996 1 98.94 84 VAL B N 1
ATOM 2650 C CA . VAL B 1 84 ? -0.195 12.414 -4.023 1 98.94 84 VAL B CA 1
ATOM 2651 C C . VAL B 1 84 ? 1.278 12.078 -4.23 1 98.94 84 VAL B C 1
ATOM 2653 O O . VAL B 1 84 ? 2.127 12.969 -4.293 1 98.94 84 VAL B O 1
ATOM 2656 N N . LEU B 1 85 ? 1.564 10.828 -4.391 1 98.94 85 LEU B N 1
ATOM 2657 C CA . LEU B 1 85 ? 2.936 10.367 -4.582 1 98.94 85 LEU B CA 1
ATOM 2658 C C . LEU B 1 85 ? 3.535 10.961 -5.855 1 98.94 85 LEU B C 1
ATOM 2660 O O . LEU B 1 85 ? 4.691 11.383 -5.867 1 98.94 85 LEU B O 1
ATOM 2664 N N . ASP B 1 86 ? 2.75 10.953 -6.934 1 98.81 86 ASP B N 1
ATOM 2665 C CA . ASP B 1 86 ? 3.209 11.508 -8.203 1 98.81 86 ASP B CA 1
ATOM 2666 C C . ASP B 1 86 ? 3.57 12.984 -8.062 1 98.81 86 ASP B C 1
ATOM 2668 O O . ASP B 1 86 ? 4.582 13.438 -8.602 1 98.81 86 ASP B O 1
ATOM 2672 N N . SER B 1 87 ? 2.715 13.688 -7.383 1 98.88 87 SER B N 1
ATOM 2673 C CA . SER B 1 87 ? 2.963 15.109 -7.184 1 98.88 87 SER B CA 1
ATOM 2674 C C . SER B 1 87 ? 4.25 15.344 -6.398 1 98.88 87 SER B C 1
ATOM 2676 O O . SER B 1 87 ? 5.027 16.234 -6.727 1 98.88 87 SER B O 1
ATOM 2678 N N . LEU B 1 88 ? 4.43 14.555 -5.336 1 98.75 88 LEU B N 1
ATOM 2679 C CA . LEU B 1 88 ? 5.648 14.68 -4.543 1 98.75 88 LEU B CA 1
ATOM 2680 C C . LEU B 1 88 ? 6.883 14.414 -5.398 1 98.75 88 LEU B C 1
ATOM 2682 O O . LEU B 1 88 ? 7.84 15.195 -5.375 1 98.75 88 LEU B O 1
ATOM 2686 N N . LEU B 1 89 ? 6.852 13.367 -6.188 1 98.44 89 LEU B N 1
ATOM 2687 C CA . LEU B 1 89 ? 7.973 13.031 -7.059 1 98.44 89 LEU B CA 1
ATOM 2688 C C . LEU B 1 89 ? 8.227 14.141 -8.07 1 98.44 89 LEU B C 1
ATOM 2690 O O . LEU B 1 89 ? 9.383 14.516 -8.312 1 98.44 89 LEU B O 1
ATOM 2694 N N . LYS B 1 90 ? 7.156 14.633 -8.641 1 98 90 LYS B N 1
ATOM 2695 C CA . LYS B 1 90 ? 7.238 15.711 -9.625 1 98 90 LYS B CA 1
ATOM 2696 C C . LYS B 1 90 ? 7.918 16.938 -9.031 1 98 90 LYS B C 1
ATOM 2698 O O . LYS B 1 90 ? 8.641 17.656 -9.727 1 98 90 LYS B O 1
ATOM 2703 N N . ASN B 1 91 ? 7.727 17.188 -7.785 1 97.56 91 ASN B N 1
ATOM 2704 C CA . ASN B 1 91 ? 8.289 18.359 -7.113 1 97.56 91 ASN B CA 1
ATOM 2705 C C . ASN B 1 91 ? 9.586 18.016 -6.391 1 97.56 91 ASN B C 1
ATOM 2707 O O . ASN B 1 91 ? 9.93 18.641 -5.387 1 97.56 91 ASN B O 1
ATOM 2711 N N . LYS B 1 92 ? 10.25 16.906 -6.77 1 96.44 92 LYS B N 1
ATOM 2712 C CA . LYS B 1 92 ? 11.602 16.516 -6.375 1 96.44 92 LYS B CA 1
ATOM 2713 C C . LYS B 1 92 ? 11.648 16.094 -4.91 1 96.44 92 LYS B C 1
ATOM 2715 O O . LYS B 1 92 ? 12.648 16.328 -4.223 1 96.44 92 LYS B O 1
ATOM 2720 N N . ILE B 1 93 ? 10.531 15.68 -4.426 1 97.62 93 ILE B N 1
ATOM 2721 C CA . ILE B 1 93 ? 10.438 15.016 -3.129 1 97.62 93 ILE B CA 1
ATOM 2722 C C . ILE B 1 93 ? 10.445 13.5 -3.318 1 97.62 93 ILE B C 1
ATOM 2724 O O . ILE B 1 93 ? 9.969 13 -4.34 1 97.62 93 ILE B O 1
ATOM 2728 N N . ASN B 1 94 ? 11.078 12.805 -2.42 1 98.5 94 ASN B N 1
ATOM 2729 C CA . ASN B 1 94 ? 11.188 11.352 -2.514 1 98.5 94 ASN B CA 1
ATOM 2730 C C . ASN B 1 94 ? 10.219 10.656 -1.555 1 98.5 94 ASN B C 1
ATOM 2732 O O . ASN B 1 94 ? 10.586 10.344 -0.419 1 98.5 94 ASN B O 1
ATOM 2736 N N . PRO B 1 95 ? 9.023 10.344 -2.043 1 98.81 95 PRO B N 1
ATOM 2737 C CA . PRO B 1 95 ? 8.047 9.703 -1.157 1 98.81 95 PRO B CA 1
ATOM 2738 C C . PRO B 1 95 ? 8.336 8.211 -0.952 1 98.81 95 PRO B C 1
ATOM 2740 O O . PRO B 1 95 ? 8.953 7.574 -1.809 1 98.81 95 PRO B O 1
ATOM 2743 N N . TYR B 1 96 ? 7.988 7.688 0.129 1 98.81 96 TYR B N 1
ATOM 2744 C CA . TYR B 1 96 ? 7.988 6.27 0.464 1 98.81 96 TYR B CA 1
ATOM 2745 C C . TYR B 1 96 ? 6.637 5.836 1.01 1 98.81 96 TYR B C 1
ATOM 2747 O O . TYR B 1 96 ? 6.32 6.086 2.176 1 98.81 96 TYR B O 1
ATOM 2755 N N . CYS B 1 97 ? 5.875 5.168 0.184 1 98.81 97 CYS B N 1
ATOM 2756 C CA . CYS B 1 97 ? 4.5 4.82 0.531 1 98.81 97 CYS B CA 1
ATOM 2757 C C . CYS B 1 97 ? 4.465 3.715 1.578 1 98.81 97 CYS B C 1
ATOM 2759 O O . CYS B 1 97 ? 5.102 2.672 1.409 1 98.81 97 CYS B O 1
ATOM 2761 N N . LEU B 1 98 ? 3.732 3.961 2.611 1 98.56 98 LEU B N 1
ATOM 2762 C CA . LEU B 1 98 ? 3.461 3.006 3.68 1 98.56 98 LEU B CA 1
ATOM 2763 C C . LEU B 1 98 ? 1.977 2.988 4.027 1 98.56 98 LEU B C 1
ATOM 2765 O O . LEU B 1 98 ? 1.546 3.664 4.965 1 98.56 98 LEU B O 1
ATOM 2769 N N . PRO B 1 99 ? 1.186 2.164 3.305 1 98.5 99 PRO B N 1
ATOM 2770 C CA . PRO B 1 99 ? -0.228 2.09 3.68 1 98.5 99 PRO B CA 1
ATOM 2771 C C . PRO B 1 99 ? -0.43 1.73 5.148 1 98.5 99 PRO B C 1
ATOM 2773 O O . PRO B 1 99 ? 0.455 1.138 5.773 1 98.5 99 PRO B O 1
ATOM 2776 N N . PRO B 1 100 ? -1.562 2.1 5.691 1 98.56 100 PRO B N 1
ATOM 2777 C CA . PRO B 1 100 ? -1.729 1.931 7.137 1 98.56 100 PRO B CA 1
ATOM 2778 C C . PRO B 1 100 ? -1.661 0.469 7.574 1 98.56 100 PRO B C 1
ATOM 2780 O O . PRO B 1 100 ? -1.323 0.178 8.727 1 98.56 100 PRO B O 1
ATOM 2783 N N . THR B 1 101 ? -1.938 -0.449 6.68 1 97.88 101 THR B N 1
ATOM 2784 C CA . THR B 1 101 ? -1.811 -1.86 7.023 1 97.88 101 THR B CA 1
ATOM 2785 C C . THR B 1 101 ? -0.375 -2.191 7.422 1 97.88 101 THR B C 1
ATOM 2787 O O . THR B 1 101 ? -0.123 -3.223 8.047 1 97.88 101 THR B O 1
ATOM 2790 N N . ASP B 1 102 ? 0.568 -1.365 7.043 1 97.81 102 ASP B N 1
ATOM 2791 C CA . ASP B 1 102 ? 1.979 -1.59 7.344 1 97.81 102 ASP B CA 1
ATOM 2792 C C . ASP B 1 102 ? 2.227 -1.565 8.852 1 97.81 102 ASP B C 1
ATOM 2794 O O . ASP B 1 102 ? 3.053 -2.326 9.359 1 97.81 102 ASP B O 1
ATOM 2798 N N . PHE B 1 103 ? 1.465 -0.705 9.508 1 98.25 103 PHE B N 1
ATOM 2799 C CA . PHE B 1 103 ? 1.831 -0.5 10.906 1 98.25 103 PHE B CA 1
ATOM 2800 C C . PHE B 1 103 ? 0.63 -0.719 11.82 1 98.25 103 PHE B C 1
ATOM 2802 O O . PHE B 1 103 ? 0.653 -0.328 12.984 1 98.25 103 PHE B O 1
ATOM 2809 N N . MET B 1 104 ? -0.429 -1.311 11.25 1 98 104 MET B N 1
ATOM 2810 C CA . MET B 1 104 ? -1.612 -1.671 12.023 1 98 104 MET B CA 1
ATOM 2811 C C . MET B 1 104 ? -1.797 -3.184 12.062 1 98 104 MET B C 1
ATOM 2813 O O . MET B 1 104 ? -1.59 -3.865 11.062 1 98 104 MET B O 1
ATOM 2817 N N . SER B 1 105 ? -2.121 -3.801 13.109 1 96 105 SER B N 1
ATOM 2818 C CA . SER B 1 105 ? -2.641 -5.152 13.305 1 96 105 SER B CA 1
ATOM 2819 C C . SER B 1 105 ? -4.074 -5.125 13.828 1 96 105 SER B C 1
ATOM 2821 O O . SER B 1 105 ? -4.305 -4.895 15.016 1 96 105 SER B O 1
ATOM 2823 N N . GLY B 1 106 ? -4.969 -5.441 12.945 1 94.62 106 GLY B N 1
ATOM 2824 C CA . GLY B 1 106 ? -6.332 -5.07 13.297 1 94.62 106 GLY B CA 1
ATOM 2825 C C . GLY B 1 106 ? -6.496 -3.59 13.57 1 94.62 106 GLY B C 1
ATOM 2826 O O . GLY B 1 106 ? -6.121 -2.752 12.75 1 94.62 106 GLY B O 1
ATOM 2827 N N . ASN B 1 107 ? -6.969 -3.287 14.766 1 95.44 107 ASN B N 1
ATOM 2828 C CA . ASN B 1 107 ? -7.164 -1.885 15.117 1 95.44 107 ASN B CA 1
ATOM 2829 C C . ASN B 1 107 ? -6.086 -1.395 16.078 1 95.44 107 ASN B C 1
ATOM 2831 O O . ASN B 1 107 ? -6.258 -0.369 16.75 1 95.44 107 ASN B O 1
ATOM 2835 N N . LYS B 1 108 ? -4.984 -2.115 16.141 1 96.81 108 LYS B N 1
ATOM 2836 C CA . LYS B 1 108 ? -3.906 -1.775 17.062 1 96.81 108 LYS B CA 1
ATOM 2837 C C . LYS B 1 108 ? -2.639 -1.382 16.312 1 96.81 108 LYS B C 1
ATOM 2839 O O . LYS B 1 108 ? -2.184 -2.111 15.43 1 96.81 108 LYS B O 1
ATOM 2844 N N . PRO B 1 109 ? -2.059 -0.299 16.719 1 98.06 109 PRO B N 1
ATOM 2845 C CA . PRO B 1 109 ? -0.796 0.086 16.094 1 98.06 109 PRO B CA 1
ATOM 2846 C C . PRO B 1 109 ? 0.358 -0.84 16.469 1 98.06 109 PRO B C 1
ATOM 2848 O O . PRO B 1 109 ? 0.434 -1.31 17.594 1 98.06 109 PRO B O 1
ATOM 2851 N N . ILE B 1 110 ? 1.208 -1.073 15.531 1 97.69 110 ILE B N 1
ATOM 2852 C CA . ILE B 1 110 ? 2.438 -1.82 15.773 1 97.69 110 ILE B CA 1
ATOM 2853 C C . ILE B 1 110 ? 3.586 -0.85 16.047 1 97.69 110 ILE B C 1
ATOM 2855 O O . ILE B 1 110 ? 4.152 -0.276 15.109 1 97.69 110 ILE B O 1
ATOM 2859 N N . LEU B 1 111 ? 4.031 -0.738 17.266 1 97.75 111 LEU B N 1
ATOM 2860 C CA . LEU B 1 111 ? 4.953 0.301 17.719 1 97.75 111 LEU B CA 1
ATOM 2861 C C . LEU B 1 111 ? 6.281 0.206 16.984 1 97.75 111 LEU B C 1
ATOM 2863 O O . LEU B 1 111 ? 6.836 1.224 16.547 1 97.75 111 LEU B O 1
ATOM 2867 N N . LYS B 1 112 ? 6.773 -1.005 16.844 1 96.06 112 LYS B N 1
ATOM 2868 C CA . LYS B 1 112 ? 8.062 -1.192 16.172 1 96.06 112 LYS B CA 1
ATOM 2869 C C . LYS B 1 112 ? 8.016 -0.663 14.742 1 96.06 112 LYS B C 1
ATOM 2871 O O . LYS B 1 112 ? 8.969 -0.032 14.281 1 96.06 112 LYS B O 1
ATOM 2876 N N . LYS B 1 113 ? 6.922 -0.91 14.008 1 97.5 113 LYS B N 1
ATOM 2877 C CA . LYS B 1 113 ? 6.766 -0.44 12.633 1 97.5 113 LYS B CA 1
ATOM 2878 C C . LYS B 1 113 ? 6.652 1.081 12.578 1 97.5 113 LYS B C 1
ATOM 2880 O O . LYS B 1 113 ? 7.203 1.72 11.688 1 97.5 113 LYS B O 1
ATOM 2885 N N . ILE B 1 114 ? 5.957 1.637 13.547 1 98.5 114 ILE B N 1
ATOM 2886 C CA . ILE B 1 114 ? 5.805 3.088 13.586 1 98.5 114 ILE B CA 1
ATOM 2887 C C . ILE B 1 114 ? 7.164 3.742 13.82 1 98.5 114 ILE B C 1
ATOM 2889 O O . ILE B 1 114 ? 7.496 4.746 13.188 1 98.5 114 ILE B O 1
ATOM 2893 N N . ARG B 1 115 ? 7.965 3.199 14.68 1 98 115 ARG B N 1
ATOM 2894 C CA . ARG B 1 115 ? 9.289 3.742 14.961 1 98 115 ARG B CA 1
ATOM 2895 C C . ARG B 1 115 ? 10.164 3.707 13.711 1 98 115 ARG B C 1
ATOM 2897 O O . ARG B 1 115 ? 10.992 4.598 13.5 1 98 115 ARG B O 1
ATOM 2904 N N . GLU B 1 116 ? 9.977 2.689 12.898 1 97.62 116 GLU B N 1
ATOM 2905 C CA . GLU B 1 116 ? 10.727 2.604 11.656 1 97.62 116 GLU B CA 1
ATOM 2906 C C . GLU B 1 116 ? 10.359 3.738 10.703 1 97.62 116 GLU B C 1
ATOM 2908 O O . GLU B 1 116 ? 11.195 4.207 9.93 1 97.62 116 GLU B O 1
ATOM 2913 N N . ILE B 1 117 ? 9.109 4.199 10.766 1 98.69 117 ILE B N 1
ATOM 2914 C CA . ILE B 1 117 ? 8.672 5.293 9.906 1 98.69 117 ILE B CA 1
ATOM 2915 C C . ILE B 1 117 ? 9.539 6.523 10.156 1 98.69 117 ILE B C 1
ATOM 2917 O O . ILE B 1 117 ? 9.898 7.234 9.219 1 98.69 117 ILE B O 1
ATOM 2921 N N . GLU B 1 118 ? 9.859 6.758 11.406 1 98.06 118 GLU B N 1
ATOM 2922 C CA . GLU B 1 118 ? 10.719 7.883 11.75 1 98.06 118 GLU B CA 1
ATOM 2923 C C . GLU B 1 118 ? 12.102 7.734 11.117 1 98.06 118 GLU B C 1
ATOM 2925 O O . GLU B 1 118 ? 12.656 8.703 10.594 1 98.06 118 GLU B O 1
ATOM 2930 N N . LYS B 1 119 ? 12.648 6.523 11.188 1 98.19 119 LYS B N 1
ATOM 2931 C CA . LYS B 1 119 ? 13.961 6.273 10.609 1 98.19 119 LYS B CA 1
ATOM 2932 C C . LYS B 1 119 ? 13.945 6.484 9.102 1 98.19 119 LYS B C 1
ATOM 2934 O O . LYS B 1 119 ? 14.906 7 8.531 1 98.19 119 LYS B O 1
ATOM 2939 N N . ILE B 1 120 ? 12.867 6.109 8.5 1 98.62 120 ILE B N 1
ATOM 2940 C CA . ILE B 1 120 ? 12.703 6.309 7.066 1 98.62 120 ILE B CA 1
ATOM 2941 C C . ILE B 1 120 ? 12.672 7.801 6.754 1 98.62 120 ILE B C 1
ATOM 2943 O O . ILE B 1 120 ? 13.359 8.266 5.84 1 98.62 120 ILE B O 1
ATOM 2947 N N . ALA B 1 121 ? 11.953 8.531 7.527 1 98.5 121 ALA B N 1
ATOM 2948 C CA . ALA B 1 121 ? 11.867 9.977 7.336 1 98.5 121 ALA B CA 1
ATOM 2949 C C . ALA B 1 121 ? 13.227 10.633 7.516 1 98.5 121 ALA B C 1
ATOM 2951 O O . ALA B 1 121 ? 13.594 11.531 6.758 1 98.5 121 ALA B O 1
ATOM 2952 N N . GLN B 1 122 ? 13.969 10.172 8.438 1 97.81 122 GLN B N 1
ATOM 2953 C CA . GLN B 1 122 ? 15.273 10.742 8.766 1 97.81 122 GLN B CA 1
ATOM 2954 C C . GLN B 1 122 ? 16.297 10.43 7.68 1 97.81 122 GLN B C 1
ATOM 2956 O O . GLN B 1 122 ? 17.344 11.078 7.605 1 97.81 122 GLN B O 1
ATOM 2961 N N . SER B 1 123 ? 16.016 9.477 6.887 1 97.44 123 SER B N 1
ATOM 2962 C CA . SER B 1 123 ? 16.984 9.055 5.867 1 97.44 123 SER B CA 1
ATOM 2963 C C . SER B 1 123 ? 16.797 9.844 4.578 1 97.44 123 SER B C 1
ATOM 2965 O O . SER B 1 123 ? 17.531 9.625 3.604 1 97.44 123 SER B O 1
ATOM 2967 N N . GLY B 1 124 ? 15.766 10.711 4.555 1 96.56 124 GLY B N 1
ATOM 2968 C CA . GLY B 1 124 ? 15.586 11.555 3.385 1 96.56 124 GLY B CA 1
ATOM 2969 C C . GLY B 1 124 ? 14.297 11.273 2.635 1 96.56 124 GLY B C 1
ATOM 2970 O O . GLY B 1 124 ? 13.883 12.062 1.783 1 96.56 124 GLY B O 1
ATOM 2971 N N . PHE B 1 125 ? 13.68 10.18 2.949 1 98.44 125 PHE B N 1
ATOM 2972 C CA . PHE B 1 125 ? 12.367 9.891 2.375 1 98.44 125 PHE B CA 1
ATOM 2973 C C . PHE B 1 125 ? 11.281 10.727 3.049 1 98.44 125 PHE B C 1
ATOM 2975 O O . PHE B 1 125 ? 11.492 11.258 4.145 1 98.44 125 PHE B O 1
ATOM 2982 N N . ILE B 1 126 ? 10.211 10.836 2.402 1 98.75 126 ILE B N 1
ATOM 2983 C CA . I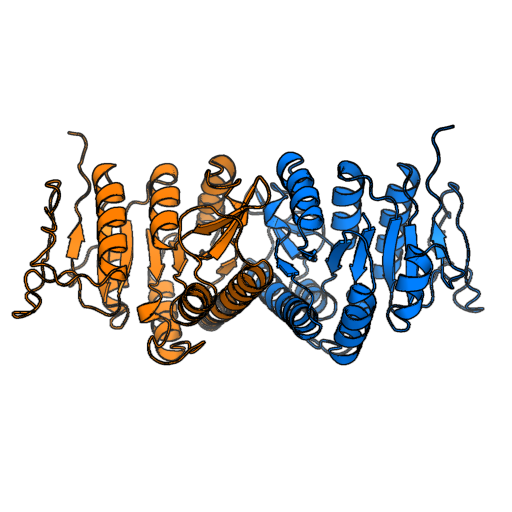LE B 1 126 ? 8.977 11.281 3.031 1 98.75 126 ILE B CA 1
ATOM 2984 C C . ILE B 1 126 ? 7.977 10.133 3.094 1 98.75 126 ILE B C 1
ATOM 2986 O O . ILE B 1 126 ? 7.348 9.789 2.09 1 98.75 126 ILE B O 1
ATOM 2990 N N . PRO B 1 127 ? 7.871 9.523 4.246 1 98.88 127 PRO B N 1
ATOM 2991 C CA . PRO B 1 127 ? 6.82 8.516 4.379 1 98.88 127 PRO B CA 1
ATOM 2992 C C . PRO B 1 127 ? 5.422 9.086 4.148 1 98.88 127 PRO B C 1
ATOM 2994 O O . PRO B 1 127 ? 5.109 10.172 4.641 1 98.88 127 PRO B O 1
ATOM 2997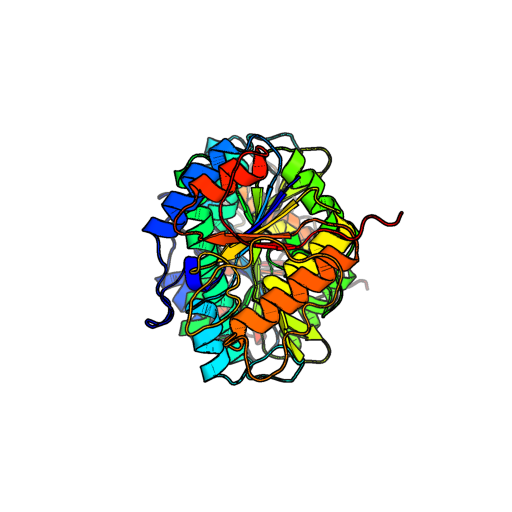 N N . VAL B 1 128 ? 4.637 8.375 3.334 1 98.94 128 VAL B N 1
ATOM 2998 C CA . VAL B 1 128 ? 3.268 8.773 3.035 1 98.94 128 VAL B CA 1
ATOM 2999 C C . VAL B 1 128 ? 2.307 7.645 3.404 1 98.94 128 VAL B C 1
ATOM 3001 O O . VAL B 1 128 ? 2.492 6.5 2.98 1 98.94 128 VAL B O 1
ATOM 3004 N N . THR B 1 129 ? 1.387 7.926 4.254 1 98.94 129 THR B N 1
ATOM 3005 C CA . THR B 1 129 ? 0.294 7.02 4.59 1 98.94 129 THR B CA 1
ATOM 3006 C C . THR B 1 129 ? -1.054 7.723 4.441 1 98.94 129 THR B C 1
ATOM 3008 O O . THR B 1 129 ? -1.122 8.852 3.955 1 98.94 129 THR B O 1
ATOM 3011 N N . TYR B 1 130 ? -2.16 6.973 4.672 1 98.88 130 TYR B N 1
ATOM 3012 C CA . TYR B 1 130 ? -3.463 7.555 4.359 1 98.88 130 TYR B CA 1
ATOM 3013 C C . TYR B 1 130 ? -4.582 6.781 5.047 1 98.88 130 TYR B C 1
ATOM 3015 O O . TYR B 1 130 ? -4.391 5.637 5.465 1 98.88 130 TYR B O 1
ATOM 3023 N N . GLY B 1 131 ? -5.715 7.465 5.219 1 98.31 131 GLY B N 1
ATOM 3024 C CA . GLY B 1 131 ? -6.895 6.742 5.66 1 98.31 131 GLY B CA 1
ATOM 3025 C C . GLY B 1 131 ? -7.32 5.648 4.695 1 98.31 131 GLY B C 1
ATOM 3026 O O . GLY B 1 131 ? -7.184 5.801 3.48 1 98.31 131 GLY B O 1
ATOM 3027 N N . ASP B 1 132 ? -7.883 4.621 5.281 1 98.44 132 ASP B N 1
ATOM 3028 C CA . ASP B 1 132 ? -8.172 3.451 4.461 1 98.44 132 ASP B CA 1
ATOM 3029 C C . ASP B 1 132 ? -9.141 2.508 5.164 1 98.44 132 ASP B C 1
ATOM 3031 O O . ASP B 1 132 ? -9.477 2.711 6.332 1 98.44 132 ASP B O 1
ATOM 3035 N N . ALA B 1 133 ? -9.742 1.596 4.395 1 98.5 133 ALA B N 1
ATOM 3036 C CA . ALA B 1 133 ? -10.461 0.463 4.965 1 98.5 133 ALA B CA 1
ATOM 3037 C C . ALA B 1 133 ? -9.508 -0.678 5.312 1 98.5 133 ALA B C 1
ATOM 3039 O O . ALA B 1 133 ? -8.719 -1.112 4.473 1 98.5 133 ALA B O 1
ATOM 3040 N N . LEU B 1 134 ? -9.578 -1.155 6.527 1 98.5 134 LEU B N 1
ATOM 3041 C CA . LEU B 1 134 ? -8.602 -2.143 6.98 1 98.5 134 LEU B CA 1
ATOM 3042 C C . LEU B 1 134 ? -9.297 -3.416 7.449 1 98.5 134 LEU B C 1
ATOM 3044 O O . LEU B 1 134 ? -10.422 -3.363 7.961 1 98.5 134 LEU B O 1
ATOM 3048 N N . TRP B 1 135 ? -8.609 -4.484 7.293 1 98.31 135 TRP B N 1
ATOM 3049 C CA . TRP B 1 135 ? -8.969 -5.754 7.918 1 98.31 135 TRP B CA 1
ATOM 3050 C C . TRP B 1 135 ? -8.875 -5.656 9.438 1 98.31 135 TRP B C 1
ATOM 3052 O O . TRP B 1 135 ? -7.828 -5.293 9.977 1 98.31 135 TRP B O 1
ATOM 3062 N N . TYR B 1 136 ? -9.938 -5.918 10.133 1 97.69 136 TYR B N 1
ATOM 3063 C CA . TYR B 1 136 ? -9.977 -5.887 11.586 1 97.69 136 TYR B CA 1
ATOM 3064 C C . TYR B 1 136 ? -9.641 -7.254 12.172 1 97.69 136 TYR B C 1
ATOM 3066 O O . TYR B 1 136 ? -8.938 -7.352 13.18 1 97.69 136 TYR B O 1
ATOM 3074 N N . GLY B 1 137 ? -10.039 -8.305 11.555 1 96.69 137 GLY B N 1
ATOM 3075 C CA . GLY B 1 137 ? -10.078 -9.672 12.047 1 96.69 137 GLY B CA 1
ATOM 3076 C C . GLY B 1 137 ? -11.492 -10.195 12.234 1 96.69 137 GLY B C 1
ATOM 3077 O O . GLY B 1 137 ? -12.453 -9.43 12.203 1 96.69 137 GLY B O 1
ATOM 3078 N N . GLN B 1 138 ? -11.547 -11.531 12.242 1 95.81 138 GLN B N 1
ATOM 3079 C CA . GLN B 1 138 ? -12.844 -12.172 12.453 1 95.81 138 GLN B CA 1
ATOM 3080 C C . GLN B 1 138 ? -13.828 -11.789 11.352 1 95.81 138 GLN B C 1
ATOM 3082 O O . GLN B 1 138 ? -14.977 -11.445 11.633 1 95.81 138 GLN B O 1
ATOM 3087 N N . LYS B 1 139 ? -13.359 -11.633 10.219 1 96.5 139 LYS B N 1
ATOM 3088 C CA . LYS B 1 139 ? -14.117 -11.352 9 1 96.5 139 LYS B CA 1
ATOM 3089 C C . LYS B 1 139 ? -14.742 -9.961 9.055 1 96.5 139 LYS B C 1
ATOM 3091 O O . LYS B 1 139 ? -15.734 -9.688 8.375 1 96.5 139 LYS B O 1
ATOM 3096 N N . LYS B 1 140 ? -14.211 -9.109 9.898 1 98.38 140 LYS B N 1
ATOM 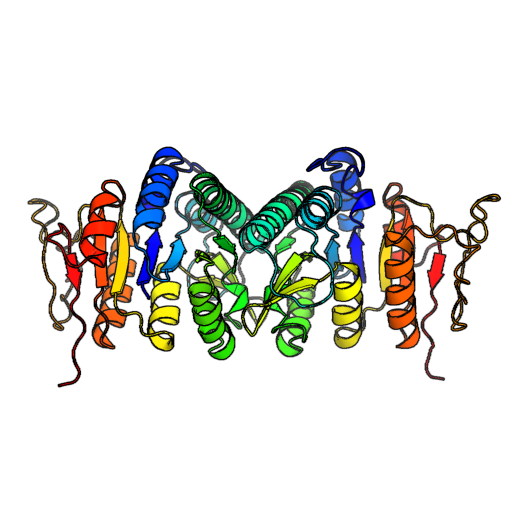3097 C CA . LYS B 1 140 ? -14.672 -7.727 10 1 98.38 140 LYS B CA 1
ATOM 3098 C C . LYS B 1 140 ? -13.633 -6.758 9.43 1 98.38 140 LYS B C 1
ATOM 3100 O O . LYS B 1 140 ? -12.453 -7.09 9.344 1 98.38 140 LYS B O 1
ATOM 3105 N N . THR B 1 141 ? -14.148 -5.641 8.977 1 98.44 141 THR B N 1
ATOM 3106 C CA . THR B 1 141 ? -13.328 -4.523 8.5 1 98.44 141 THR B CA 1
ATOM 3107 C C . THR B 1 141 ? -13.805 -3.213 9.125 1 98.44 141 THR B C 1
ATOM 3109 O O . THR B 1 141 ? -14.812 -3.18 9.828 1 98.44 141 THR B O 1
ATOM 3112 N N . TYR B 1 142 ? -13.023 -2.166 8.969 1 98.12 142 TYR B N 1
ATOM 3113 C CA . TYR B 1 142 ? -13.359 -0.841 9.477 1 98.12 142 TYR B CA 1
ATOM 3114 C C . TYR B 1 142 ? -12.609 0.243 8.711 1 98.12 142 TYR B C 1
ATOM 3116 O O . TYR B 1 142 ? -11.641 -0.046 8.008 1 98.12 142 TYR B O 1
ATOM 3124 N N . ILE B 1 143 ? -13.07 1.425 8.852 1 97.94 143 ILE B N 1
ATOM 3125 C CA . ILE B 1 143 ? -12.367 2.566 8.273 1 97.94 143 ILE B CA 1
ATOM 3126 C C . ILE B 1 143 ? -11.43 3.176 9.312 1 97.94 143 ILE B C 1
ATOM 3128 O O . ILE B 1 143 ? -11.859 3.5 10.43 1 97.94 143 ILE B O 1
ATOM 3132 N N . LEU B 1 144 ? -10.195 3.195 9.047 1 98.25 144 LEU B N 1
ATOM 3133 C CA . LEU B 1 144 ? -9.219 3.967 9.805 1 98.25 144 LEU B CA 1
ATOM 3134 C C . LEU B 1 144 ? -8.969 5.32 9.148 1 98.25 144 LEU B C 1
ATOM 3136 O O . LEU B 1 144 ? -8.422 5.391 8.047 1 98.25 144 LEU B O 1
ATOM 3140 N N . SER B 1 145 ? -9.344 6.383 9.805 1 96.88 145 SER B N 1
ATOM 3141 C CA . SER B 1 145 ? -9.234 7.711 9.219 1 96.88 145 SER B CA 1
ATOM 3142 C C . SER B 1 145 ? -7.809 8.234 9.297 1 96.88 145 SER B C 1
ATOM 3144 O O . SER B 1 145 ? -7.039 7.832 10.172 1 96.88 145 SER B O 1
ATOM 3146 N N . GLY B 1 146 ? -7.512 9.125 8.359 1 97.88 146 GLY B N 1
ATOM 3147 C CA . GLY B 1 146 ? -6.227 9.805 8.445 1 97.88 146 GLY B CA 1
ATOM 3148 C C . GLY B 1 146 ? -6.043 10.57 9.742 1 97.88 146 GLY B C 1
ATOM 3149 O O . GLY B 1 146 ? -4.926 10.664 10.258 1 97.88 146 GLY B O 1
ATOM 3150 N N . ASP B 1 147 ? -7.094 11.102 10.297 1 97.31 147 ASP B N 1
ATOM 3151 C CA . ASP B 1 147 ? -7.027 11.828 11.562 1 97.31 147 ASP B CA 1
ATOM 3152 C C . ASP B 1 147 ? -6.594 10.906 12.703 1 97.31 147 ASP B C 1
ATOM 3154 O O . ASP B 1 147 ? -5.754 11.281 13.523 1 97.31 147 ASP B O 1
ATOM 3158 N N . LYS B 1 148 ? -7.199 9.758 12.742 1 97.81 148 LYS B N 1
ATOM 3159 C CA . LYS B 1 148 ? -6.836 8.789 13.773 1 97.81 148 LYS B CA 1
ATOM 3160 C C . LYS B 1 148 ? -5.391 8.328 13.609 1 97.81 148 LYS B C 1
ATOM 3162 O O . LYS B 1 148 ? -4.688 8.109 14.602 1 97.81 148 LYS B O 1
ATOM 3167 N N . ILE B 1 149 ? -4.941 8.18 12.398 1 98.81 149 ILE B N 1
ATOM 3168 C CA . ILE B 1 149 ? -3.559 7.801 12.125 1 98.81 149 ILE B CA 1
ATOM 3169 C C . ILE B 1 149 ? -2.615 8.859 12.695 1 98.81 149 ILE B C 1
ATOM 3171 O O . ILE B 1 149 ? -1.578 8.523 13.273 1 98.81 149 ILE B O 1
ATOM 3175 N N . MET B 1 150 ? -2.977 10.164 12.562 1 98.75 150 MET B N 1
ATOM 3176 C CA . MET B 1 150 ? -2.18 11.242 13.141 1 98.75 150 MET B CA 1
ATOM 3177 C C . MET B 1 150 ? -1.971 11.016 14.633 1 98.75 150 MET B C 1
ATOM 3179 O O . MET B 1 150 ? -0.857 11.172 15.141 1 98.75 150 MET B O 1
ATOM 3183 N N . THR B 1 151 ? -3.02 10.617 15.305 1 98.5 151 THR B N 1
ATOM 3184 C CA . THR B 1 151 ? -2.945 10.383 16.734 1 98.5 151 THR B CA 1
ATOM 3185 C C . THR B 1 151 ? -2.035 9.195 17.047 1 98.5 151 THR B C 1
ATOM 3187 O O . THR B 1 151 ? -1.191 9.266 17.938 1 98.5 151 THR B O 1
ATOM 3190 N N . HIS B 1 152 ? -2.199 8.078 16.297 1 98.69 152 HIS B N 1
ATOM 3191 C CA . HIS B 1 152 ? -1.365 6.898 16.5 1 98.69 152 HIS B CA 1
ATOM 3192 C C . HIS B 1 152 ? 0.112 7.227 16.312 1 98.69 152 HIS B C 1
ATOM 3194 O O . HIS B 1 152 ? 0.946 6.84 17.125 1 98.69 152 HIS B O 1
ATOM 3200 N N . LEU B 1 153 ? 0.398 7.949 15.234 1 98.88 153 LEU B N 1
ATOM 3201 C CA . LEU B 1 153 ? 1.787 8.289 14.938 1 98.88 153 LEU B CA 1
ATOM 3202 C C . LEU B 1 153 ? 2.344 9.25 15.977 1 98.88 153 LEU B C 1
ATOM 3204 O O . LEU B 1 153 ? 3.459 9.062 16.469 1 98.88 153 LEU B O 1
ATOM 3208 N N . ALA B 1 154 ? 1.581 10.25 16.328 1 98.56 154 ALA B N 1
ATOM 3209 C CA . ALA B 1 154 ? 2.033 11.273 17.266 1 98.56 154 ALA B CA 1
ATOM 3210 C C . ALA B 1 154 ? 2.352 10.664 18.641 1 98.56 154 ALA B C 1
ATOM 3212 O O . ALA B 1 154 ? 3.34 11.039 19.266 1 98.56 154 ALA B O 1
ATOM 3213 N N . ARG B 1 155 ? 1.535 9.766 19.062 1 98.12 155 ARG B N 1
ATOM 3214 C CA . ARG B 1 155 ? 1.703 9.133 20.375 1 98.12 155 ARG B CA 1
ATOM 3215 C C . ARG B 1 155 ? 3.045 8.414 20.453 1 98.12 155 ARG B C 1
ATOM 3217 O O . ARG B 1 155 ? 3.662 8.367 21.531 1 98.12 155 ARG B O 1
ATOM 3224 N N . VAL B 1 156 ? 3.498 7.875 19.375 1 98.5 156 VAL B N 1
ATOM 3225 C CA . VAL B 1 156 ? 4.695 7.039 19.391 1 98.5 156 VAL B CA 1
ATOM 3226 C C . VAL B 1 156 ? 5.914 7.875 19.016 1 98.5 156 VAL B C 1
ATOM 3228 O O . VAL B 1 156 ? 6.969 7.766 19.641 1 98.5 156 VAL B O 1
ATOM 3231 N N . LEU B 1 157 ? 5.793 8.766 18.016 1 98.56 157 LEU B N 1
ATOM 3232 C CA . LEU B 1 157 ? 6.953 9.422 17.422 1 98.56 157 LEU B CA 1
ATOM 3233 C C . LEU B 1 157 ? 7.238 10.75 18.109 1 98.56 157 LEU B C 1
ATOM 3235 O O . LEU B 1 157 ? 8.336 11.297 17.984 1 98.56 157 LEU B O 1
ATOM 3239 N N . LYS B 1 158 ? 6.246 11.32 18.766 1 97.69 158 LYS B N 1
ATOM 3240 C CA . LYS B 1 158 ? 6.367 12.578 19.484 1 97.69 158 LYS B CA 1
ATOM 3241 C C . LYS B 1 158 ? 6.977 13.664 18.609 1 97.69 158 LYS B C 1
ATOM 3243 O O . LYS B 1 158 ? 7.992 14.266 18.953 1 97.69 158 LYS B O 1
ATOM 3248 N N . PRO B 1 159 ? 6.332 13.93 17.438 1 97.88 159 PRO B N 1
ATOM 3249 C CA . PRO B 1 159 ? 6.836 15.008 16.594 1 97.88 159 PRO B CA 1
ATOM 3250 C C . PRO B 1 159 ? 6.809 16.375 17.281 1 97.88 159 PRO B C 1
ATOM 3252 O O . PRO B 1 159 ? 6.008 16.594 18.188 1 97.88 159 PRO B O 1
ATOM 3255 N N . ARG B 1 160 ? 7.727 17.219 16.906 1 95.25 160 ARG B N 1
ATOM 3256 C CA . ARG B 1 160 ? 7.746 18.547 17.531 1 95.25 160 ARG B CA 1
ATOM 3257 C C . ARG B 1 160 ? 6.504 19.344 17.156 1 95.25 160 ARG B C 1
ATOM 3259 O O . ARG B 1 160 ? 6.059 20.203 17.922 1 95.25 160 ARG B O 1
ATOM 3266 N N . LEU B 1 161 ? 5.91 19.047 16 1 96.88 161 LEU B N 1
ATOM 3267 C CA . LEU B 1 161 ? 4.734 19.75 15.516 1 96.88 161 LEU B CA 1
ATOM 3268 C C . LEU B 1 161 ? 3.883 18.844 14.625 1 96.88 161 LEU B C 1
ATOM 3270 O O . LEU B 1 161 ? 4.414 18.125 13.789 1 96.88 161 LEU B O 1
ATOM 3274 N N . CYS B 1 162 ? 2.57 18.844 14.883 1 98.31 162 CYS B N 1
ATOM 3275 C CA . CYS B 1 162 ? 1.582 18.219 14.008 1 98.31 162 CYS B CA 1
ATOM 3276 C C . CYS B 1 162 ? 0.8 19.281 13.242 1 98.31 162 CYS B C 1
ATOM 3278 O O . CYS B 1 162 ? 0.329 20.266 13.828 1 98.31 162 CYS B O 1
ATOM 3280 N N . ILE B 1 163 ? 0.696 19.094 11.969 1 98.5 163 ILE B N 1
ATOM 3281 C CA . ILE B 1 163 ? -0.019 20.062 11.148 1 98.5 163 ILE B CA 1
ATOM 3282 C C . ILE B 1 163 ? -1.187 19.375 10.438 1 98.5 163 ILE B C 1
ATOM 3284 O O . ILE B 1 163 ? -1.02 18.312 9.836 1 98.5 163 ILE B O 1
ATOM 3288 N N . PHE B 1 164 ? -2.336 19.938 10.555 1 98.38 164 PHE B N 1
ATOM 3289 C CA . PHE B 1 164 ? -3.508 19.547 9.781 1 98.38 164 PHE B CA 1
ATOM 3290 C C . PHE B 1 164 ? -3.83 20.594 8.719 1 98.38 164 PHE B C 1
ATOM 3292 O O . PHE B 1 164 ? -4.246 21.703 9.039 1 98.38 164 PHE B O 1
ATOM 3299 N N . ALA B 1 165 ? -3.586 20.234 7.508 1 98.12 165 ALA B N 1
ATOM 3300 C CA . ALA B 1 165 ? -3.982 21.094 6.402 1 98.12 165 ALA B CA 1
ATOM 3301 C C . ALA B 1 165 ? -5.469 20.938 6.086 1 98.12 165 ALA B C 1
ATOM 3303 O O . ALA B 1 165 ? -5.914 19.859 5.711 1 98.12 165 ALA B O 1
ATOM 3304 N N . LEU B 1 166 ? -6.203 22.031 6.176 1 95.81 166 LEU B N 1
ATOM 3305 C CA . LEU B 1 166 ? -7.652 22.062 6.008 1 95.81 166 LEU B CA 1
ATOM 3306 C C . LEU B 1 166 ? -8.039 22.906 4.797 1 95.81 166 LEU B C 1
ATOM 3308 O O . LEU B 1 166 ? -7.188 23.578 4.203 1 95.81 166 LEU B O 1
ATOM 3312 N N . ASN B 1 167 ? -9.289 22.781 4.391 1 92.5 167 ASN B N 1
ATOM 3313 C CA . ASN B 1 167 ? -9.836 23.656 3.367 1 92.5 167 ASN B CA 1
ATOM 3314 C C . ASN B 1 167 ? -10.305 24.984 3.961 1 92.5 167 ASN B C 1
ATOM 3316 O O . ASN B 1 167 ? -10.742 25.875 3.232 1 92.5 167 ASN B O 1
ATOM 3320 N N . GLU B 1 168 ? -10.164 25.219 5.246 1 91.06 168 GLU B N 1
ATOM 3321 C CA . GLU B 1 168 ? -10.508 26.438 5.984 1 91.06 168 GLU B CA 1
ATOM 3322 C C . GLU B 1 168 ? -9.273 27.047 6.648 1 91.06 168 GLU B C 1
ATOM 3324 O O . GLU B 1 168 ? -8.242 26.391 6.758 1 91.06 168 GLU B O 1
ATOM 3329 N N . ASP B 1 169 ? -9.391 28.25 7.113 1 92.81 169 ASP B N 1
ATOM 3330 C CA . ASP B 1 169 ? -8.25 28.953 7.688 1 92.81 169 ASP B CA 1
ATOM 3331 C C . ASP B 1 169 ? -7.926 28.422 9.086 1 92.81 169 ASP B C 1
ATOM 3333 O O . ASP B 1 169 ? -6.848 28.688 9.617 1 92.81 169 ASP B O 1
ATOM 3337 N N . GLY B 1 170 ? -8.742 27.656 9.688 1 92.25 170 GLY B N 1
ATOM 3338 C CA . GLY B 1 170 ? -8.641 27.109 11.023 1 92.25 170 GLY B CA 1
ATOM 3339 C C . GLY B 1 170 ? -9.984 26.844 11.672 1 92.25 170 GLY B C 1
ATOM 3340 O O . GLY B 1 170 ? -10.938 26.469 10.984 1 92.25 170 GLY B O 1
ATOM 3341 N N . LEU B 1 171 ? -9.992 26.891 12.914 1 89 171 LEU B N 1
ATOM 3342 C CA . LEU B 1 171 ? -11.242 26.75 13.656 1 89 171 LEU B CA 1
ATOM 3343 C C . LEU B 1 171 ? -11.883 28.125 13.883 1 89 171 LEU B C 1
ATOM 3345 O O . LEU B 1 171 ? -11.211 29.062 14.297 1 89 171 LEU B O 1
ATOM 3349 N N . TYR B 1 172 ? -13.102 28.109 13.562 1 85.56 172 TYR B N 1
ATOM 3350 C CA . TYR B 1 172 ? -13.828 29.359 13.781 1 85.56 172 TYR B CA 1
ATOM 3351 C C . TYR B 1 172 ? -14.633 29.312 15.07 1 85.56 172 TYR B C 1
ATOM 3353 O O . TYR B 1 172 ? -15.203 28.266 15.414 1 85.56 172 TYR B O 1
ATOM 3361 N N . ALA B 1 173 ? -14.656 30.406 15.789 1 78.5 173 ALA B N 1
ATOM 3362 C CA . ALA B 1 173 ? -15.422 30.516 17.031 1 78.5 173 ALA B CA 1
ATOM 3363 C C . ALA B 1 173 ? -16.922 30.422 16.766 1 78.5 173 ALA B C 1
ATOM 3365 O O . ALA B 1 173 ? -17.672 29.859 17.562 1 78.5 173 ALA B O 1
ATOM 3366 N N . ASP B 1 174 ? -17.297 31.047 15.703 1 74.62 174 ASP B N 1
ATOM 3367 C CA . ASP B 1 174 ? -18.688 31.062 15.281 1 74.62 174 ASP B CA 1
ATOM 3368 C C . ASP B 1 174 ? -18.812 30.969 13.766 1 74.62 174 ASP B C 1
ATOM 3370 O O . ASP B 1 174 ? -18.047 31.609 13.039 1 74.62 174 ASP B O 1
ATOM 3374 N N . LEU B 1 175 ? -19.719 30.047 13.375 1 67.38 175 LEU B N 1
ATOM 3375 C CA . LEU B 1 175 ? -19.859 29.859 11.938 1 67.38 175 LEU B CA 1
ATOM 3376 C C . LEU B 1 175 ? -20.359 31.125 11.266 1 67.38 175 LEU B C 1
ATOM 3378 O O . LEU B 1 175 ? -20.078 31.359 10.086 1 67.38 175 LEU B O 1
ATOM 3382 N N . LYS B 1 176 ? -21.109 31.859 12.055 1 71.75 176 LYS B N 1
ATOM 3383 C CA . LYS B 1 176 ? -21.703 33.094 11.5 1 71.75 176 LYS B CA 1
ATOM 3384 C C . LYS B 1 176 ? -20.656 34.188 11.344 1 71.75 176 LYS B C 1
ATOM 3386 O O . LYS B 1 176 ? -20.516 34.75 10.266 1 71.75 176 LYS B O 1
ATOM 3391 N N . SER B 1 177 ? -19.828 34.375 12.344 1 69.5 177 SER B N 1
ATOM 3392 C CA . SER B 1 177 ? -18.844 35.469 12.328 1 69.5 177 SER B CA 1
ATOM 3393 C C . SER B 1 177 ? -17.562 35.062 11.625 1 69.5 177 SER B C 1
ATOM 3395 O O . SER B 1 177 ? -16.797 35.906 11.172 1 69.5 177 SER B O 1
ATOM 3397 N N . LYS B 1 178 ? -17.359 33.812 11.477 1 79 178 LYS B N 1
ATOM 3398 C CA . LYS B 1 178 ? -16.156 33.25 10.883 1 79 178 LYS B CA 1
ATOM 3399 C C . LYS B 1 178 ? -14.906 33.844 11.523 1 79 178 LYS B C 1
ATOM 3401 O O . LYS B 1 178 ? -13.914 34.094 10.828 1 79 178 LYS B O 1
ATOM 3406 N N . LYS B 1 179 ? -15 34.188 12.789 1 83.12 179 LYS B N 1
ATOM 3407 C CA . LYS B 1 179 ? -13.82 34.625 13.531 1 83.12 179 LYS B CA 1
ATOM 3408 C C . LYS B 1 179 ? -12.906 33.438 13.859 1 83.12 179 LYS B C 1
ATOM 3410 O O . LYS B 1 179 ? -13.336 32.469 14.484 1 83.12 179 LYS B O 1
ATOM 3415 N N . LEU B 1 180 ? -11.703 33.562 13.492 1 88.25 180 LEU B N 1
ATOM 3416 C CA . LEU B 1 180 ? -10.711 32.5 13.641 1 88.25 180 LEU B CA 1
ATOM 3417 C C . LEU B 1 180 ? -10.25 32.406 15.094 1 88.25 180 LEU B C 1
ATOM 3419 O O . LEU B 1 180 ? -9.984 33.406 15.742 1 88.25 180 LEU B O 1
ATOM 3423 N N . ILE B 1 181 ? -10.227 31.203 15.617 1 88 181 ILE B N 1
ATOM 3424 C CA . ILE B 1 181 ? -9.586 30.938 16.891 1 88 181 ILE B CA 1
ATOM 3425 C C . ILE B 1 181 ? -8.094 30.688 16.688 1 88 181 ILE B C 1
ATOM 3427 O O . ILE B 1 181 ? -7.703 29.703 16.062 1 88 181 ILE B O 1
ATOM 3431 N N . TYR B 1 182 ? -7.25 31.531 17.234 1 89.81 182 TYR B N 1
ATOM 3432 C CA . TYR B 1 182 ? -5.828 31.469 16.922 1 89.81 182 TYR B CA 1
ATOM 3433 C C . TYR B 1 182 ? -5.121 30.453 17.828 1 89.81 182 TYR B C 1
ATOM 3435 O O . TYR B 1 182 ? -4.098 29.891 17.438 1 89.81 182 TYR B O 1
ATOM 3443 N N . GLU B 1 183 ? -5.645 30.281 19.047 1 91.06 183 GLU B N 1
ATOM 3444 C CA . GLU B 1 183 ? -4.984 29.359 19.969 1 91.06 183 GLU B CA 1
ATOM 3445 C C . GLU B 1 183 ? -5.988 28.703 20.906 1 91.06 183 GLU B C 1
ATOM 3447 O O . GLU B 1 183 ? -6.922 29.344 21.391 1 91.06 183 GLU B O 1
ATOM 3452 N N . LEU B 1 184 ? -5.848 27.453 21.016 1 85.44 184 LEU B N 1
ATOM 3453 C CA . LEU B 1 184 ? -6.59 26.672 21.984 1 85.44 184 LEU B CA 1
ATOM 3454 C C . LEU B 1 184 ? -5.648 26.062 23.031 1 85.44 184 LEU B C 1
ATOM 3456 O O . LEU B 1 184 ? -4.656 25.422 22.672 1 85.44 184 LEU B O 1
ATOM 3460 N N . LYS B 1 185 ? -5.723 26.438 24.312 1 74.88 185 LYS B N 1
ATOM 3461 C CA . LYS B 1 185 ? -4.898 25.953 25.422 1 74.88 185 LYS B CA 1
ATOM 3462 C C . LYS B 1 185 ? -5.629 24.875 26.219 1 74.88 185 LYS B C 1
ATOM 3464 O O . LYS B 1 185 ? -6.816 25.031 26.531 1 74.88 185 LYS B O 1
ATOM 3469 N N . GLY B 1 186 ? -5.098 23.703 26.484 1 59.5 186 GLY B N 1
ATOM 3470 C CA . GLY B 1 186 ? -5.402 22.547 27.312 1 59.5 186 GLY B CA 1
ATOM 3471 C C . GLY B 1 186 ? -6.887 22.344 27.516 1 59.5 186 GLY B C 1
ATOM 3472 O O . GLY B 1 186 ? -7.32 21.25 27.906 1 59.5 186 GLY B O 1
ATOM 3473 N N . GLU B 1 187 ? -7.59 23.484 27.875 1 51.66 187 GLU B N 1
ATOM 3474 C CA . GLU B 1 187 ? -8.977 23.203 28.25 1 51.66 187 GLU B CA 1
ATOM 3475 C C . GLU B 1 187 ? -9.781 22.719 27.062 1 51.66 187 GLU B C 1
ATOM 3477 O O . GLU B 1 187 ? -9.492 23.078 25.922 1 51.66 187 GLU B O 1
ATOM 3482 N N . ARG B 1 188 ? -10.32 21.453 27.25 1 52.53 188 ARG B N 1
ATOM 3483 C CA . ARG B 1 188 ? -11.211 20.875 26.25 1 52.53 188 ARG B CA 1
ATOM 3484 C C . ARG B 1 188 ? -11.977 21.969 25.5 1 52.53 188 ARG B C 1
ATOM 3486 O O . ARG B 1 188 ? -12.781 22.688 26.094 1 52.53 188 ARG B O 1
ATOM 3493 N N . PRO B 1 189 ? -11.391 22.562 24.516 1 50.44 189 PRO B N 1
ATOM 3494 C CA . PRO B 1 189 ? -12.422 23.391 23.875 1 50.44 189 PRO B CA 1
ATOM 3495 C C . PRO B 1 189 ? -13.789 22.703 23.859 1 50.44 189 PRO B C 1
ATOM 3497 O O . PRO B 1 189 ? -13.906 21.562 23.391 1 50.44 189 PRO B O 1
ATOM 3500 N N . SER B 1 190 ? -14.5 22.766 25.031 1 44.16 190 SER B N 1
ATOM 3501 C CA . SER B 1 190 ? -15.859 22.234 25 1 44.16 190 SER B CA 1
ATOM 3502 C C . SER B 1 190 ? -16.547 22.531 23.688 1 44.16 190 SER B C 1
ATOM 3504 O O . SER B 1 190 ? -16.812 23.703 23.359 1 44.16 190 SER B O 1
ATOM 3506 N N . ILE B 1 191 ? -16.188 21.906 22.641 1 45.78 191 ILE B N 1
ATOM 3507 C CA . ILE B 1 191 ? -17 21.984 21.438 1 45.78 191 ILE B CA 1
ATOM 3508 C C . ILE B 1 191 ? -18.469 21.734 21.781 1 45.78 191 ILE B C 1
ATOM 3510 O O . ILE B 1 191 ? -18.844 20.625 22.156 1 45.78 191 ILE B O 1
ATOM 3514 N N . SER B 1 192 ? -19.141 22.5 22.562 1 41.28 192 SER B N 1
ATOM 3515 C CA . SER B 1 192 ? -20.578 22.297 22.734 1 41.28 192 SER B CA 1
ATOM 3516 C C . SER B 1 192 ? -21.234 21.906 21.422 1 41.28 192 SER B C 1
ATOM 3518 O O . SER B 1 192 ? -20.828 22.344 20.344 1 41.28 192 SER B O 1
ATOM 3520 N N . LYS B 1 193 ? -22.062 20.75 21.359 1 43.34 193 LYS B N 1
ATOM 3521 C CA . LYS B 1 193 ? -22.922 20.234 20.297 1 43.34 193 LYS B CA 1
ATOM 3522 C C . LYS B 1 193 ? -23.359 21.359 19.344 1 43.34 193 LYS B C 1
ATOM 3524 O O . LYS B 1 193 ? -23.609 21.109 18.172 1 43.34 193 LYS B O 1
ATOM 3529 N N . ASN B 1 194 ? -23.906 22.422 19.75 1 37.16 194 ASN B N 1
ATOM 3530 C CA . ASN B 1 194 ? -24.688 23.406 19.016 1 37.16 194 ASN B CA 1
ATOM 3531 C C . ASN B 1 194 ? -23.781 24.344 18.203 1 37.16 194 ASN B C 1
ATOM 3533 O O . ASN B 1 194 ? -24.172 24.812 17.141 1 37.16 194 ASN B O 1
ATOM 3537 N N . LYS B 1 195 ? -22.734 25.109 18.781 1 42.59 195 LYS B N 1
ATOM 3538 C CA . LYS B 1 195 ? -22.328 26.391 18.25 1 42.59 195 LYS B CA 1
ATOM 3539 C C . LYS B 1 195 ? -21.188 26.234 17.234 1 42.59 195 LYS B C 1
ATOM 3541 O O . LYS B 1 195 ? -20.875 27.188 16.5 1 42.59 195 LYS B O 1
ATOM 3546 N N . MET B 1 196 ? -20.203 25.312 17.453 1 43.09 196 MET B N 1
ATOM 3547 C CA . MET B 1 196 ? -19.188 25.25 16.406 1 43.09 196 MET B CA 1
ATOM 3548 C C . MET B 1 196 ? -19.672 24.422 15.219 1 43.09 196 MET B C 1
ATOM 3550 O O . MET B 1 196 ? -20.172 23.312 15.391 1 43.09 196 MET B O 1
ATOM 3554 N N . ASP B 1 197 ? -20.312 24.891 14.273 1 39.62 197 ASP B N 1
ATOM 3555 C CA . ASP B 1 197 ? -20.797 24.25 13.055 1 39.62 197 ASP B CA 1
ATOM 3556 C C . ASP B 1 197 ? -19.734 23.344 12.453 1 39.62 197 ASP B C 1
ATOM 3558 O O . ASP B 1 197 ? -19.078 23.703 11.484 1 39.62 197 ASP B O 1
ATOM 3562 N N . VAL B 1 198 ? -19.172 22.453 13.273 1 47.97 198 VAL B N 1
ATOM 3563 C CA . VAL B 1 198 ? -18.219 21.5 12.711 1 47.97 198 VAL B CA 1
ATOM 3564 C C . VAL B 1 198 ? -18.969 20.375 12.008 1 47.97 198 VAL B C 1
ATOM 3566 O O . VAL B 1 198 ? -20 19.906 12.5 1 47.97 198 VAL B O 1
ATOM 3569 N N . THR B 1 199 ? -18.906 20.312 10.711 1 53.28 199 THR B N 1
ATOM 3570 C CA . THR B 1 199 ? -19.375 19.141 10 1 53.28 199 THR B CA 1
ATOM 3571 C C . THR B 1 199 ? -18.75 17.875 10.578 1 53.28 199 THR B C 1
ATOM 3573 O O . THR B 1 199 ? -17.797 17.938 11.367 1 53.28 199 THR B O 1
ATOM 3576 N N . GLY B 1 200 ? -19.453 16.781 10.516 1 62.53 200 GLY B N 1
ATOM 3577 C CA . GLY B 1 200 ? -18.953 15.5 10.992 1 62.53 200 GLY B CA 1
ATOM 3578 C C . GLY B 1 200 ? -17.453 15.32 10.773 1 62.53 200 GLY B C 1
ATOM 3579 O O . GLY B 1 200 ? -16.734 14.914 11.68 1 62.53 200 GLY B O 1
ATOM 3580 N N . GLY B 1 201 ? -16.922 15.891 9.734 1 76.69 201 GLY B N 1
ATOM 3581 C CA . GLY B 1 201 ? -15.5 15.781 9.422 1 76.69 201 GLY B CA 1
ATOM 3582 C C . GLY B 1 201 ? -14.625 16.656 10.281 1 76.69 201 GLY B C 1
ATOM 3583 O O . GLY B 1 201 ? -13.602 16.219 10.805 1 76.69 201 GLY B O 1
ATOM 3584 N N . MET B 1 202 ? -15.039 17.844 10.617 1 82.69 202 MET B N 1
ATOM 3585 C CA . MET B 1 202 ? -14.266 18.781 11.43 1 82.69 202 MET B CA 1
ATOM 3586 C C . MET B 1 202 ? -14.25 18.359 12.891 1 82.69 202 MET B C 1
ATOM 3588 O O . MET B 1 202 ? -13.227 18.484 13.57 1 82.69 202 MET B O 1
ATOM 3592 N N . THR B 1 203 ? -15.344 17.828 13.359 1 85.38 203 THR B N 1
ATOM 3593 C CA . THR B 1 203 ? -15.414 17.344 14.734 1 85.38 203 THR B CA 1
ATOM 3594 C C . THR B 1 203 ? -14.352 16.281 15 1 85.38 203 THR B C 1
ATOM 3596 O O . THR B 1 203 ? -13.656 16.328 16.016 1 85.38 203 THR B O 1
ATOM 3599 N N . ARG B 1 204 ? -14.234 15.391 14.125 1 88.62 204 ARG B N 1
ATOM 3600 C CA . ARG B 1 204 ? -13.258 14.32 14.266 1 88.62 204 ARG B CA 1
ATOM 3601 C C . ARG B 1 204 ? -11.836 14.875 14.281 1 88.62 204 ARG B C 1
ATOM 3603 O O . ARG B 1 204 ? -11 14.422 15.07 1 88.62 204 ARG B O 1
ATOM 3610 N N . LYS B 1 205 ? -11.57 15.836 13.43 1 93.81 205 LYS B N 1
ATOM 3611 C CA . LYS B 1 205 ? -10.25 16.469 13.391 1 93.81 205 LYS B CA 1
ATOM 3612 C C . LYS B 1 205 ? -9.93 17.141 14.719 1 93.81 205 LYS B C 1
ATOM 3614 O O . LYS B 1 205 ? -8.828 16.984 15.258 1 93.81 205 LYS B O 1
ATOM 3619 N N . VAL B 1 206 ? -10.867 17.844 15.234 1 92.81 206 VAL B N 1
ATOM 3620 C CA . VAL B 1 206 ? -10.68 18.562 16.484 1 92.81 206 VAL B CA 1
ATOM 3621 C C . VAL B 1 206 ? -10.453 17.578 17.625 1 92.81 206 VAL B C 1
ATOM 3623 O O . VAL B 1 206 ? -9.594 17.797 18.484 1 92.81 206 VAL B O 1
ATOM 3626 N N . GLU B 1 207 ? -11.258 16.547 17.625 1 93.62 207 GLU B N 1
ATOM 3627 C CA . GLU B 1 207 ? -11.109 15.523 18.656 1 93.62 207 GLU B CA 1
ATOM 3628 C C . GLU B 1 207 ? -9.711 14.922 18.641 1 93.62 207 GLU B C 1
ATOM 3630 O O . GLU B 1 207 ? -9.07 14.805 19.688 1 93.62 207 GLU B O 1
ATOM 3635 N N . GLU B 1 208 ? -9.227 14.523 17.484 1 96.06 208 GLU B N 1
ATOM 3636 C CA . GLU B 1 208 ? -7.902 13.922 17.375 1 96.06 208 GLU B CA 1
ATOM 3637 C C . GLU B 1 208 ? -6.805 14.938 17.688 1 96.06 208 GLU B C 1
ATOM 3639 O O . GLU B 1 208 ? -5.824 14.609 18.359 1 96.06 208 GLU B O 1
ATOM 3644 N N . ALA B 1 209 ? -7.004 16.156 17.203 1 96 209 ALA B N 1
ATOM 3645 C CA . ALA B 1 209 ? -6.047 17.219 17.516 1 96 209 ALA B CA 1
ATOM 3646 C C . ALA B 1 209 ? -5.957 17.453 19.016 1 96 209 ALA B C 1
ATOM 3648 O O . ALA B 1 209 ? -4.863 17.641 19.562 1 96 209 ALA B O 1
ATOM 3649 N N . SER B 1 210 ? -7.086 17.438 19.672 1 94.31 210 SER B N 1
ATOM 3650 C CA . SER B 1 210 ? -7.125 17.641 21.109 1 94.31 210 SER B CA 1
ATOM 3651 C C . SER B 1 210 ? -6.406 16.516 21.844 1 94.31 210 SER B C 1
ATOM 3653 O O . SER B 1 210 ? -5.699 16.75 22.828 1 94.31 210 SER B O 1
ATOM 3655 N N . LYS B 1 211 ? -6.617 15.281 21.406 1 95.94 211 LYS B N 1
ATOM 3656 C CA . LYS B 1 211 ? -5.922 14.141 22 1 95.94 211 LYS B CA 1
ATOM 3657 C C . LYS B 1 211 ? -4.406 14.297 21.875 1 95.94 211 LYS B C 1
ATOM 3659 O O . LYS B 1 211 ? -3.672 14.031 22.828 1 95.94 211 LYS B O 1
ATOM 3664 N N . ILE B 1 212 ? -3.965 14.734 20.688 1 97.38 212 ILE B N 1
ATOM 3665 C CA . ILE B 1 212 ? -2.541 14.906 20.422 1 97.38 212 ILE B CA 1
ATOM 3666 C C . ILE B 1 212 ? -1.98 16.016 21.312 1 97.38 212 ILE B C 1
ATOM 3668 O O . ILE B 1 212 ? -0.917 15.852 21.922 1 97.38 212 ILE B O 1
ATOM 3672 N N . ALA B 1 213 ? -2.705 17.078 21.438 1 95.69 213 ALA B N 1
ATOM 3673 C CA . ALA B 1 213 ? -2.275 18.188 22.281 1 95.69 213 ALA B CA 1
ATOM 3674 C C . ALA B 1 213 ? -2.211 17.766 23.75 1 95.69 213 ALA B C 1
ATOM 3676 O O . ALA B 1 213 ? -1.292 18.156 24.469 1 95.69 213 ALA B O 1
ATOM 3677 N N . LYS B 1 214 ? -3.146 16.969 24.172 1 93.88 214 LYS B N 1
ATOM 3678 C CA . LYS B 1 214 ? -3.221 16.516 25.547 1 93.88 214 LYS B CA 1
ATOM 3679 C C . LYS B 1 214 ? -1.993 15.688 25.922 1 93.88 214 LYS B C 1
ATOM 3681 O O . LYS B 1 214 ? -1.566 15.68 27.078 1 93.88 214 LYS B O 1
ATOM 3686 N N . ILE B 1 215 ? -1.453 15.039 25 1 93.31 215 ILE B N 1
ATOM 3687 C CA . ILE B 1 215 ? -0.3 14.203 25.312 1 93.31 215 ILE B CA 1
ATOM 3688 C C . ILE B 1 215 ? 0.983 15.016 25.172 1 93.31 215 ILE B C 1
ATOM 3690 O O . ILE B 1 215 ? 2.08 14.508 25.406 1 93.31 215 ILE B O 1
ATOM 3694 N N . GLY B 1 216 ? 0.917 16.312 24.672 1 93.62 216 GLY B N 1
ATOM 3695 C CA . GLY B 1 216 ? 2.047 17.203 24.859 1 93.62 216 GLY B CA 1
ATOM 3696 C C . GLY B 1 216 ? 2.562 17.797 23.562 1 93.62 216 GLY B C 1
ATOM 3697 O O . GLY B 1 216 ? 3.557 18.531 23.562 1 93.62 216 GLY B O 1
ATOM 3698 N N . MET B 1 217 ? 1.923 17.516 22.438 1 95.44 217 MET B N 1
ATOM 3699 C CA . MET B 1 217 ? 2.422 18.016 21.156 1 95.44 217 MET B CA 1
ATOM 3700 C C . MET B 1 217 ? 1.583 19.188 20.672 1 95.44 217 MET B C 1
ATOM 3702 O O . MET B 1 217 ? 0.366 19.203 20.859 1 95.44 217 MET B O 1
ATOM 3706 N N . ASP B 1 218 ? 2.25 20.125 20.062 1 95.5 218 ASP B N 1
ATOM 3707 C CA . ASP B 1 218 ? 1.532 21.219 19.391 1 95.5 218 ASP B CA 1
ATOM 3708 C C . ASP B 1 218 ? 0.861 20.719 18.109 1 95.5 218 ASP B C 1
ATOM 3710 O O . ASP B 1 218 ? 1.438 19.922 17.375 1 95.5 218 ASP B O 1
ATOM 3714 N N . VAL B 1 219 ? -0.37 21.109 17.922 1 97.38 219 VAL B N 1
ATOM 3715 C CA . VAL B 1 219 ? -1.105 20.812 16.703 1 97.38 219 VAL B CA 1
ATOM 3716 C C . VAL B 1 219 ? -1.526 22.125 16.016 1 97.38 219 VAL B C 1
ATOM 3718 O O . VAL B 1 219 ? -2.086 23 16.672 1 97.38 219 VAL B O 1
ATOM 3721 N N . PHE B 1 220 ? -1.191 22.25 14.766 1 96.69 220 PHE B N 1
ATOM 3722 C CA . PHE B 1 220 ? -1.482 23.453 14 1 96.69 220 PHE B CA 1
ATOM 3723 C C . PHE B 1 220 ? -2.473 23.156 12.883 1 96.69 220 PHE B C 1
ATOM 3725 O O . PHE B 1 220 ? -2.191 22.359 11.992 1 96.69 220 PHE B O 1
ATOM 3732 N N . PHE B 1 221 ? -3.701 23.719 12.953 1 96.88 221 PHE B N 1
ATOM 3733 C CA . PHE B 1 221 ? -4.664 23.719 11.859 1 96.88 221 PHE B CA 1
ATOM 3734 C C . PHE B 1 221 ? -4.391 24.859 10.891 1 96.88 221 PHE B C 1
ATOM 3736 O O . PHE B 1 221 ? -4.312 26.016 11.297 1 96.88 221 PHE B O 1
ATOM 3743 N N . VAL B 1 222 ? -4.352 24.562 9.625 1 97.31 222 VAL B N 1
ATOM 3744 C CA . VAL B 1 222 ? -3.947 25.594 8.664 1 97.31 222 VAL B CA 1
ATOM 3745 C C . VAL B 1 222 ? -4.691 25.391 7.348 1 97.31 222 VAL B C 1
ATOM 3747 O O . VAL B 1 222 ? -5.109 24.281 7.027 1 97.31 222 VAL B O 1
ATOM 3750 N N . ASN B 1 223 ? -4.855 26.484 6.594 1 97 223 ASN B N 1
ATOM 3751 C CA . ASN B 1 223 ? -5.453 26.422 5.266 1 97 223 ASN B CA 1
ATOM 3752 C C . ASN B 1 223 ? -4.469 25.875 4.234 1 97 223 ASN B C 1
ATOM 3754 O O . ASN B 1 223 ? -3.492 26.531 3.889 1 97 223 ASN B O 1
ATOM 3758 N N . GLY B 1 224 ? -4.777 24.703 3.709 1 97.19 224 GLY B N 1
ATOM 3759 C CA . GLY B 1 224 ? -3.895 24.031 2.76 1 97.19 224 GLY B CA 1
ATOM 3760 C C . GLY B 1 224 ? -3.807 24.75 1.427 1 97.19 224 GLY B C 1
ATOM 3761 O O . GLY B 1 224 ? -2.891 24.5 0.641 1 97.19 224 GLY B O 1
ATOM 3762 N N . ASN B 1 225 ? -4.754 25.641 1.145 1 97.5 225 ASN B N 1
ATOM 3763 C CA . ASN B 1 225 ? -4.707 26.453 -0.067 1 97.5 225 ASN B CA 1
ATOM 3764 C C . ASN B 1 225 ? -3.68 27.562 0.049 1 97.5 225 ASN B C 1
ATOM 3766 O O . ASN B 1 225 ? -3.385 28.25 -0.934 1 97.5 225 ASN B O 1
ATOM 3770 N N . LYS B 1 226 ? -3.189 27.781 1.161 1 97.31 226 LYS B N 1
ATOM 3771 C CA . LYS B 1 226 ? -2.107 28.719 1.451 1 97.31 226 LYS B CA 1
ATOM 3772 C C . LYS B 1 226 ? -0.898 27.984 2.039 1 97.31 226 LYS B C 1
ATOM 3774 O O . LYS B 1 226 ? -0.515 28.25 3.184 1 97.31 226 LYS B O 1
ATOM 3779 N N . PRO B 1 227 ? -0.303 27.188 1.2 1 97 227 PRO B N 1
ATOM 3780 C CA . PRO B 1 227 ? 0.705 26.25 1.708 1 97 227 PRO B CA 1
ATOM 3781 C C . PRO B 1 227 ? 1.928 26.969 2.287 1 97 227 PRO B C 1
ATOM 3783 O O . PRO B 1 227 ? 2.693 26.359 3.045 1 97 227 PRO B O 1
ATOM 3786 N N . GLU B 1 228 ? 2.174 28.266 1.932 1 96.25 228 GLU B N 1
ATOM 3787 C CA . GLU B 1 228 ? 3.256 29.031 2.545 1 96.25 228 GLU B CA 1
ATOM 3788 C C . GLU B 1 228 ? 3.084 29.109 4.059 1 96.25 228 GLU B C 1
ATOM 3790 O O . GLU B 1 228 ? 4.066 29.25 4.793 1 96.25 228 GLU B O 1
ATOM 3795 N N . ARG B 1 229 ? 1.858 29.031 4.527 1 96.5 229 ARG B N 1
ATOM 3796 C CA . ARG B 1 229 ? 1.593 29.062 5.961 1 96.5 229 ARG B CA 1
ATOM 3797 C C . ARG B 1 229 ? 2.16 27.828 6.656 1 96.5 229 ARG B C 1
ATOM 3799 O O . ARG B 1 229 ? 2.559 27.891 7.82 1 96.5 229 ARG B O 1
ATOM 3806 N N . ILE B 1 230 ? 2.168 26.688 5.98 1 96.75 230 ILE B N 1
ATOM 3807 C CA . ILE B 1 230 ? 2.775 25.469 6.512 1 96.75 230 ILE B CA 1
ATOM 3808 C C . ILE B 1 230 ? 4.27 25.703 6.738 1 96.75 230 ILE B C 1
ATOM 3810 O O . ILE B 1 230 ? 4.797 25.375 7.805 1 96.75 230 ILE B O 1
ATOM 3814 N N . VAL B 1 231 ? 4.914 26.297 5.742 1 96.75 231 VAL B N 1
ATOM 3815 C CA . VAL B 1 231 ? 6.348 26.578 5.809 1 96.75 231 VAL B CA 1
ATOM 3816 C C . VAL B 1 231 ? 6.637 27.547 6.961 1 96.75 231 VAL B C 1
ATOM 3818 O O . VAL B 1 231 ? 7.562 27.312 7.746 1 96.75 231 VAL B O 1
ATOM 3821 N N . LYS B 1 232 ? 5.836 28.547 7.031 1 95.06 232 LYS B N 1
ATOM 3822 C CA . LYS B 1 232 ? 6.008 29.547 8.086 1 95.06 232 LYS B CA 1
ATOM 3823 C C . LYS B 1 232 ? 5.859 28.906 9.469 1 95.06 232 LYS B C 1
ATOM 3825 O O . LYS B 1 232 ? 6.648 29.203 10.375 1 95.06 232 LYS B O 1
ATOM 3830 N N . ALA B 1 233 ? 4.875 28.062 9.641 1 93.31 233 ALA B N 1
ATOM 3831 C CA . ALA B 1 233 ? 4.648 27.391 10.922 1 93.31 233 ALA B CA 1
ATOM 3832 C C . ALA B 1 233 ? 5.852 26.547 11.32 1 93.31 233 ALA B C 1
ATOM 3834 O O . ALA B 1 233 ? 6.289 26.578 12.469 1 93.31 233 ALA B O 1
ATOM 3835 N N . VAL B 1 234 ? 6.391 25.812 10.367 1 94.56 234 VAL B N 1
ATOM 3836 C CA . VAL B 1 234 ? 7.504 24.906 10.617 1 94.56 234 VAL B CA 1
ATOM 3837 C C . VAL B 1 234 ? 8.758 25.719 10.945 1 94.56 234 VAL B C 1
ATOM 3839 O O . VAL B 1 234 ? 9.562 25.312 11.797 1 94.56 234 VAL B O 1
ATOM 3842 N N . LYS B 1 235 ? 8.891 26.859 10.352 1 92.5 235 LYS B N 1
ATOM 3843 C CA . LYS B 1 235 ? 10.07 27.703 10.555 1 92.5 235 LYS B CA 1
ATOM 3844 C C . LYS B 1 235 ? 9.875 28.656 11.727 1 92.5 235 LYS B C 1
ATOM 3846 O O . LYS B 1 235 ? 10.68 29.578 11.93 1 92.5 235 LYS B O 1
ATOM 3851 N N . ASN B 1 236 ? 8.766 28.531 12.406 1 86.62 236 ASN B N 1
ATOM 3852 C CA . ASN B 1 236 ? 8.469 29.328 13.594 1 86.62 236 ASN B CA 1
ATOM 3853 C C . ASN B 1 236 ? 8.336 30.812 13.266 1 86.62 236 ASN B C 1
ATOM 3855 O O . ASN B 1 236 ? 8.844 31.656 13.992 1 86.62 236 ASN B O 1
ATOM 3859 N N . ARG B 1 237 ? 7.766 31.016 12.188 1 82.56 237 ARG B N 1
ATOM 3860 C CA . ARG B 1 237 ? 7.418 32.375 11.797 1 82.56 237 ARG B CA 1
ATOM 3861 C C . ARG B 1 237 ? 5.934 32.656 12.023 1 82.56 237 ARG B C 1
ATOM 3863 O O . ARG B 1 237 ? 5.172 31.734 12.336 1 82.56 237 ARG B O 1
ATOM 3870 N N . ALA B 1 238 ? 5.621 33.906 11.93 1 83.75 238 ALA B N 1
ATOM 3871 C CA . ALA B 1 238 ? 4.211 34.281 12.047 1 83.75 238 ALA B CA 1
ATOM 3872 C C . ALA B 1 238 ? 3.375 33.562 10.969 1 83.75 238 ALA B C 1
ATOM 3874 O O . ALA B 1 238 ? 3.785 33.5 9.805 1 83.75 238 ALA B O 1
ATOM 3875 N N . PHE B 1 239 ? 2.309 32.906 11.5 1 81.81 239 PHE B N 1
ATOM 3876 C CA . PHE B 1 239 ? 1.401 32.219 10.586 1 81.81 239 PHE B CA 1
ATOM 3877 C C . PHE B 1 239 ? -0.044 32.375 11.047 1 81.81 239 PHE B C 1
ATOM 3879 O O . PHE B 1 239 ? -0.3 32.781 12.18 1 81.81 239 PHE B O 1
ATOM 3886 N N . GLU B 1 240 ? -0.932 32.125 10.078 1 90.5 240 GLU B N 1
ATOM 3887 C CA . GLU B 1 240 ? -2.363 32.219 10.352 1 90.5 240 GLU B CA 1
ATOM 3888 C C . GLU B 1 240 ? -2.984 30.812 10.406 1 90.5 240 GLU B C 1
ATOM 3890 O O . GLU B 1 240 ? -2.744 29.984 9.523 1 90.5 240 GLU B O 1
ATOM 3895 N N . GLY B 1 241 ? -3.736 30.609 11.43 1 94.19 241 GLY B N 1
ATOM 3896 C CA . GLY B 1 241 ? -4.43 29.359 11.695 1 94.19 241 GLY B CA 1
ATOM 3897 C C . GLY B 1 241 ? -4.781 29.156 13.156 1 94.19 241 GLY B C 1
ATOM 3898 O O . GLY B 1 241 ? -4.855 30.125 13.914 1 94.19 241 GLY B O 1
ATOM 3899 N N . THR B 1 242 ? -5.109 27.938 13.508 1 94.44 242 THR B N 1
ATOM 3900 C CA . THR B 1 242 ? -5.438 27.625 14.891 1 94.44 242 THR B CA 1
ATOM 3901 C C . THR B 1 242 ? -4.387 26.719 15.508 1 94.44 242 THR B C 1
ATOM 3903 O O . THR B 1 242 ? -4.086 25.656 14.969 1 94.44 242 THR B O 1
ATOM 3906 N N . LEU B 1 243 ? -3.826 27.125 16.625 1 94.44 243 LEU B N 1
ATOM 3907 C CA . LEU B 1 243 ? -2.84 26.328 17.344 1 94.44 243 LEU B CA 1
ATOM 3908 C C . LEU B 1 243 ? -3.465 25.672 18.562 1 94.44 243 LEU B C 1
ATOM 3910 O O . LEU B 1 243 ? -4.062 26.344 19.406 1 94.44 243 LEU B O 1
ATOM 3914 N N . PHE B 1 244 ? -3.43 24.344 18.547 1 93.94 244 PHE B N 1
ATOM 3915 C CA . PHE B 1 244 ? -3.656 23.594 19.766 1 93.94 244 PHE B CA 1
ATOM 3916 C C . PHE B 1 244 ? -2.352 23.391 20.531 1 93.94 244 PHE B C 1
ATOM 3918 O O . PHE B 1 244 ? -1.487 22.625 20.109 1 93.94 244 PHE B O 1
ATOM 3925 N N . ARG B 1 245 ? -2.207 24 21.688 1 92.81 245 ARG B N 1
ATOM 3926 C CA . ARG B 1 245 ? -0.949 23.938 22.422 1 92.81 245 ARG B CA 1
ATOM 3927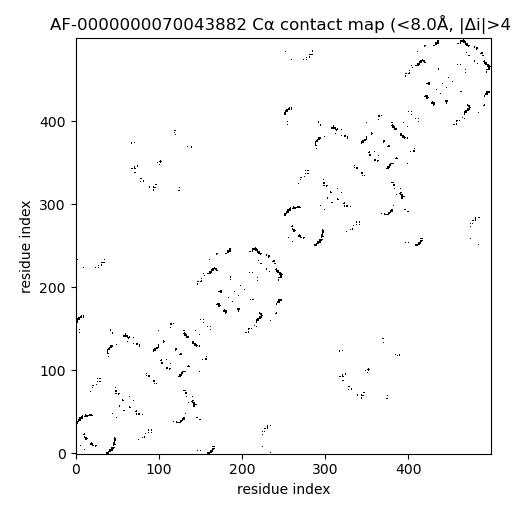 C C . ARG B 1 245 ? -0.858 22.656 23.25 1 92.81 245 ARG B C 1
ATOM 3929 O O . ARG B 1 245 ? -1.809 22.297 23.938 1 92.81 245 ARG B O 1
ATOM 3936 N N . GLY B 1 246 ? 0.268 21.953 23.047 1 91.44 246 GLY B N 1
ATOM 3937 C CA . GLY B 1 246 ? 0.511 20.766 23.844 1 91.44 246 GLY B CA 1
ATOM 3938 C C . GLY B 1 246 ? 0.619 21.047 25.328 1 91.44 246 GLY B C 1
ATOM 3939 O O . GLY B 1 246 ? 1.183 22.078 25.719 1 91.44 246 GLY B O 1
ATOM 3940 N N . LYS B 1 247 ? -0.056 20.234 26.109 1 80.81 247 LYS B N 1
ATOM 3941 C CA . LYS B 1 247 ? 0.039 20.375 27.562 1 80.81 247 LYS B CA 1
ATOM 3942 C C . LYS B 1 247 ? 1.441 20.047 28.062 1 80.81 247 LYS B C 1
ATOM 3944 O O . LYS B 1 247 ? 1.987 18.984 27.719 1 80.81 247 LYS B O 1
ATOM 3949 N N . LYS B 1 248 ? 2.293 20.938 28.219 1 66.25 248 LYS B N 1
ATOM 3950 C CA . LYS B 1 248 ? 3.623 20.688 28.766 1 66.25 248 LYS B CA 1
ATOM 3951 C C . LYS B 1 248 ? 3.533 20.094 30.156 1 66.25 248 LYS B C 1
ATOM 3953 O O . LYS B 1 248 ? 2.707 20.516 30.969 1 66.25 248 LYS B O 1
ATOM 3958 N N . ASN B 1 249 ? 3.516 18.75 30.297 1 48.94 249 ASN B N 1
ATOM 3959 C CA . ASN B 1 249 ? 3.645 18.297 31.688 1 48.94 249 ASN B CA 1
ATOM 3960 C C . ASN B 1 249 ? 4.609 19.188 32.469 1 48.94 249 ASN B C 1
ATOM 3962 O O . ASN B 1 249 ? 5.785 19.297 32.125 1 48.94 249 ASN B O 1
ATOM 3966 N N . VAL B 1 250 ? 4.152 20.312 32.969 1 38.09 250 VAL B N 1
ATOM 3967 C CA . VAL B 1 250 ? 4.934 20.891 34.062 1 38.09 250 VAL B CA 1
ATOM 3968 C C . VAL B 1 250 ? 5.078 19.875 35.188 1 38.09 250 VAL B C 1
ATOM 3970 O O . VAL B 1 250 ? 4.133 19.141 35.531 1 38.09 250 VAL B O 1
#

Foldseek 3Di:
DEEEEAELVQQAPQVDALGGPLVLLLVLLLLVVVFPAFYEYEYFQRNLQPVLCVVQVAAADKDQTDPVSQVSSQVSSVVSVVSNCVSNVVSVAAEDEDEQVQQDAQPRGNLVSLVVQVVCRRVRYHYYYYWGWDDRDPNIIHTDHSLNVLLVSCVRVVDQEYEYADQAAEFAPFPVVSHAAAEDELPPPCPPPPTRPQDPRNVSNSVSQSSSLAQFHKYWYGHSSPSVLVVCVSVVHDHTYYIYHRDPPD/DEEEEAELVQQAPQVDALGGPLVLLLVLLLLVVVLPAFYEYEYFQRNLQPVLCVVQVAAADKDQTDVVSQVSSQVSSVVSVVSNCVSNVVSVAAEDEDEQVQQDDQPRGNLVSLVVQVVCRRVRYHYYYYWGWDDNDPNIIHTDHSLNVLLVSCVRVVDQEYEYADQAAEFAPAPVVSHAAAEDELPPPCPPPPGRPQDPRRVSNSVSQSSSLAQFHKYWYGHSSPSVLVSCVSVVHDHTYYIYHRDPPD

Nearest PDB structures (foldseek):
  3ll5-assembly2_B  TM=8.673E-01  e=1.751E-22  Thermoplasma acidophilum DSM 1728
  3lkk-assembly1_A  TM=8.747E-01  e=1.325E-21  Thermoplasma acidophilum DSM 1728
  3lkk-assembly1_B  TM=8.605E-01  e=7.177E-22  Thermoplasma acidophilum DSM 1728
  3k4o-assembly1_A-1  TM=8.227E-01  e=2.355E-18  Methanocaldococcus jannaschii
  2j5t-assembly1_C  TM=7.790E-01  e=1.010E-11  Escherichia coli